Protein AF-B2WPX1-F1 (afdb_monomer)

pLDDT: mean 77.55, std 15.77, range [28.31, 96.69]

InterPro domains:
  IPR008979 Galactose-binding-like domain superfamily [SSF49785] (389-570)
  IPR013736 Xaa-Pro dipeptidyl-peptidase, C-terminal [PF08530] (380-564)
  IPR013736 Xaa-Pro dipeptidyl-peptidase, C-terminal [SM00939] (328-565)
  IPR029058 Alpha/Beta hydrolase fold [G3DSA:3.40.50.1820] (2-60)
  IPR036397 Ribonuclease H superfamily [G3DSA:3.30.420.10] (66-306)
  IPR038717 Tc1-like transposase, DDE domain [PF13358] (181-256)

Structure (mmCIF, N/CA/C/O backbone):
data_AF-B2WPX1-F1
#
_entry.id   AF-B2WPX1-F1
#
loop_
_atom_site.group_PDB
_atom_site.id
_atom_site.type_symbol
_atom_site.label_atom_id
_atom_site.label_alt_id
_atom_site.label_comp_id
_atom_site.label_asym_id
_atom_site.label_entity_id
_atom_site.label_seq_id
_atom_site.pdbx_PDB_ins_code
_atom_site.Cartn_x
_atom_site.Cartn_y
_atom_site.Cartn_z
_atom_site.occupancy
_atom_site.B_iso_or_equiv
_atom_site.auth_seq_id
_atom_site.auth_comp_id
_atom_site.auth_asym_id
_atom_site.auth_atom_id
_atom_site.pdbx_PDB_model_num
ATOM 1 N N . MET A 1 1 ? -0.202 -3.048 38.579 1.00 35.00 1 MET A N 1
ATOM 2 C CA . MET A 1 1 ? -0.514 -3.965 39.708 1.00 35.00 1 MET A CA 1
ATOM 3 C C . MET A 1 1 ? -1.964 -4.435 39.668 1.00 35.00 1 MET A C 1
ATOM 5 O O . MET A 1 1 ? -2.180 -5.600 39.948 1.00 35.00 1 MET A O 1
ATOM 9 N N . SER A 1 2 ? -2.928 -3.595 39.272 1.00 46.09 2 SER A N 1
ATOM 10 C CA . SER A 1 2 ? -4.299 -4.015 38.914 1.00 46.09 2 SER A CA 1
ATOM 11 C C . SER A 1 2 ? -4.333 -5.173 37.910 1.00 46.09 2 SER A C 1
ATOM 13 O O . SER A 1 2 ? -4.978 -6.189 38.135 1.00 46.09 2 SER A O 1
ATOM 15 N N . ASP A 1 3 ? -3.587 -5.034 36.816 1.00 50.75 3 ASP A N 1
ATOM 16 C CA . ASP A 1 3 ? -3.836 -5.789 35.577 1.00 50.75 3 ASP A CA 1
ATOM 17 C C . ASP A 1 3 ? -3.441 -7.276 35.671 1.00 50.75 3 ASP A C 1
ATOM 19 O O . ASP A 1 3 ? -3.913 -8.101 34.894 1.00 50.75 3 ASP A O 1
ATOM 23 N N . GLN A 1 4 ? -2.649 -7.648 36.685 1.00 54.31 4 GLN A N 1
ATOM 24 C CA . GLN A 1 4 ? -2.343 -9.047 37.023 1.00 54.31 4 GLN A CA 1
ATOM 25 C C . GLN A 1 4 ? -3.557 -9.831 37.559 1.00 54.31 4 GLN A C 1
ATOM 27 O O . GLN A 1 4 ? -3.443 -11.031 37.784 1.00 54.31 4 GLN A O 1
ATOM 32 N N . LEU A 1 5 ? -4.706 -9.185 37.783 1.00 55.03 5 LEU A N 1
ATOM 33 C CA . LEU A 1 5 ? -5.967 -9.859 38.116 1.00 55.03 5 LEU A CA 1
ATOM 34 C C . LEU A 1 5 ? -6.865 -10.102 36.887 1.00 55.03 5 LEU A C 1
ATOM 36 O O . LEU A 1 5 ? -7.810 -10.878 36.984 1.00 55.03 5 LEU A O 1
ATOM 40 N N . GLU A 1 6 ? -6.570 -9.469 35.745 1.00 60.25 6 GLU A N 1
ATOM 41 C CA . GLU A 1 6 ? -7.353 -9.571 34.498 1.00 60.25 6 GLU A CA 1
ATOM 42 C C . GLU A 1 6 ? -6.675 -10.446 33.429 1.00 60.25 6 GLU A C 1
ATOM 44 O O . GLU A 1 6 ? -7.335 -10.969 32.531 1.00 60.25 6 GLU A O 1
ATOM 49 N N . VAL A 1 7 ? -5.356 -10.635 33.522 1.00 65.12 7 VAL A N 1
ATOM 50 C CA . VAL A 1 7 ? -4.589 -11.532 32.646 1.00 65.12 7 VAL A CA 1
ATOM 51 C C . VAL A 1 7 ? -4.821 -13.002 33.031 1.00 65.12 7 VAL A C 1
ATOM 53 O O . VAL A 1 7 ? -4.944 -13.353 34.205 1.00 65.12 7 VAL A O 1
ATOM 56 N N . ASN A 1 8 ? -4.869 -13.891 32.030 1.00 71.69 8 ASN A N 1
ATOM 57 C CA . ASN A 1 8 ? -4.938 -15.337 32.252 1.00 71.69 8 ASN A CA 1
ATOM 58 C C . ASN A 1 8 ? -3.720 -15.809 33.070 1.00 71.69 8 ASN A C 1
ATOM 60 O O . ASN A 1 8 ? -2.582 -15.659 32.626 1.00 71.69 8 ASN A O 1
ATOM 64 N N . SER A 1 9 ? -3.953 -16.447 34.220 1.00 78.75 9 SER A N 1
ATOM 65 C CA . SER A 1 9 ? -2.893 -16.872 35.144 1.00 78.75 9 SER A CA 1
ATOM 66 C C . SER A 1 9 ? -1.912 -17.897 34.565 1.00 78.75 9 SER A C 1
ATOM 68 O O . SER A 1 9 ? -0.797 -18.027 35.065 1.00 78.75 9 SER A O 1
ATOM 70 N N . GLU A 1 10 ? -2.263 -18.566 33.462 1.00 79.94 10 GLU A N 1
ATOM 71 C CA . GLU A 1 10 ? -1.335 -19.399 32.681 1.00 79.94 10 GLU A CA 1
ATOM 72 C C . GLU A 1 10 ? -0.190 -18.585 32.035 1.00 79.94 10 GLU A C 1
ATOM 74 O O . GLU A 1 10 ? 0.815 -19.172 31.635 1.00 79.94 10 GLU A O 1
ATOM 79 N N . HIS A 1 11 ? -0.318 -17.253 31.964 1.00 76.69 11 HIS A N 1
ATOM 80 C CA . HIS A 1 11 ? 0.680 -16.298 31.469 1.00 76.69 11 HIS A CA 1
ATOM 81 C C . HIS A 1 11 ? 1.376 -15.516 32.599 1.00 76.69 11 HIS A C 1
ATOM 83 O O . HIS A 1 11 ? 1.999 -14.496 32.320 1.00 76.69 11 HIS A O 1
ATOM 89 N N . HIS A 1 12 ? 1.265 -15.936 33.866 1.00 79.31 12 HIS A N 1
ATOM 90 C CA . HIS A 1 12 ? 1.963 -15.291 34.986 1.00 79.31 12 HIS A CA 1
ATOM 91 C C . HIS A 1 12 ? 3.302 -15.987 35.262 1.00 79.31 12 HIS A C 1
ATOM 93 O O . HIS A 1 12 ? 3.353 -17.017 35.933 1.00 79.31 12 HIS A O 1
ATOM 99 N N . PHE A 1 13 ? 4.389 -15.408 34.750 1.00 76.44 13 PHE A N 1
ATOM 100 C CA . PHE A 1 13 ? 5.761 -15.889 34.921 1.00 76.44 13 PHE A CA 1
ATOM 101 C C . PHE A 1 13 ? 6.737 -14.747 35.228 1.00 76.44 13 PHE A C 1
ATOM 103 O O . PHE A 1 13 ? 6.525 -13.597 34.849 1.00 76.44 13 PHE A O 1
ATOM 110 N N . ASP A 1 14 ? 7.898 -15.091 35.788 1.00 76.56 14 ASP A N 1
ATOM 111 C CA . ASP A 1 14 ? 9.012 -14.163 36.059 1.00 76.56 14 ASP A CA 1
ATOM 112 C C . ASP A 1 14 ? 9.611 -13.514 34.789 1.00 76.56 14 ASP A C 1
ATOM 114 O O . ASP A 1 14 ? 10.560 -12.731 34.854 1.00 76.56 14 ASP A O 1
ATOM 118 N N . HIS A 1 15 ? 9.112 -13.885 33.605 1.00 72.69 15 HIS A N 1
ATOM 119 C CA . HIS A 1 15 ? 9.541 -13.390 32.295 1.00 72.69 15 HIS A CA 1
ATOM 120 C C . HIS A 1 15 ? 8.382 -12.785 31.479 1.00 72.69 15 HIS A C 1
ATOM 122 O O . HIS A 1 15 ? 8.557 -12.458 30.299 1.00 72.69 15 HIS A O 1
ATOM 128 N N . SER A 1 16 ? 7.200 -12.610 32.072 1.00 72.94 16 SER A N 1
ATOM 129 C CA . SER A 1 16 ? 6.093 -11.873 31.459 1.00 72.94 16 SER A CA 1
ATOM 130 C C . SER A 1 16 ? 6.463 -10.392 31.318 1.00 72.94 16 SER A C 1
ATOM 132 O O . SER A 1 16 ? 7.053 -9.805 32.222 1.00 72.94 16 SER A O 1
ATOM 134 N N . ALA A 1 17 ? 6.140 -9.772 30.182 1.00 70.00 17 ALA A N 1
ATOM 135 C CA . ALA A 1 17 ? 6.378 -8.347 29.950 1.00 70.00 17 ALA A CA 1
ATOM 136 C C . ALA A 1 17 ? 5.260 -7.753 29.084 1.00 70.00 17 ALA A C 1
ATOM 138 O O . ALA A 1 17 ? 4.699 -8.452 28.234 1.00 70.00 17 ALA A O 1
ATOM 139 N N . TRP A 1 18 ? 4.942 -6.475 29.310 1.00 59.31 18 TRP A N 1
ATOM 140 C CA . TRP A 1 18 ? 3.846 -5.762 28.645 1.00 59.31 18 TRP A CA 1
ATOM 141 C C . TRP A 1 18 ? 3.909 -5.897 27.114 1.00 59.31 18 TRP A C 1
ATOM 143 O O . TRP A 1 18 ? 4.996 -5.876 26.543 1.00 59.31 18 TRP A O 1
ATOM 153 N N . GLU A 1 19 ? 2.751 -6.086 26.472 1.00 62.56 19 GLU A N 1
ATOM 154 C CA . GLU A 1 19 ? 2.586 -6.273 25.014 1.00 62.56 19 GLU A CA 1
ATOM 155 C C . GLU A 1 19 ? 3.409 -7.407 24.357 1.00 62.56 19 GLU A C 1
ATOM 157 O O . GLU A 1 19 ? 3.460 -7.502 23.130 1.00 62.56 19 GLU A O 1
ATOM 162 N N . THR A 1 20 ? 4.016 -8.320 25.127 1.00 69.12 20 THR A N 1
ATOM 163 C CA . THR A 1 20 ? 4.832 -9.413 24.566 1.00 69.12 20 THR A CA 1
ATOM 164 C C . THR A 1 20 ? 4.277 -10.811 24.865 1.00 69.12 20 THR A C 1
ATOM 166 O O . THR A 1 20 ? 3.723 -11.047 25.939 1.00 69.12 20 THR A O 1
ATOM 169 N N . PRO A 1 21 ? 4.458 -11.792 23.955 1.00 76.94 21 PRO A N 1
ATOM 170 C CA . PRO A 1 21 ? 4.096 -13.183 24.217 1.00 76.94 21 PRO A CA 1
ATOM 171 C C . PRO A 1 21 ? 4.882 -13.737 25.412 1.00 76.94 21 PRO A C 1
ATOM 173 O O . PRO A 1 21 ? 6.109 -13.598 25.478 1.00 76.94 21 PRO A O 1
ATOM 176 N N . ASP A 1 22 ? 4.183 -14.368 26.358 1.00 83.75 22 ASP A N 1
ATOM 177 C CA . ASP A 1 22 ? 4.796 -14.924 27.567 1.00 83.75 22 ASP A CA 1
ATOM 178 C C . ASP A 1 22 ? 5.643 -16.185 27.277 1.00 83.75 22 ASP A C 1
ATOM 180 O O . ASP A 1 22 ? 5.141 -17.126 26.655 1.00 83.75 22 ASP A O 1
ATOM 184 N N . PRO A 1 23 ? 6.913 -16.273 27.717 1.00 83.19 23 PRO A N 1
ATOM 185 C CA . PRO A 1 23 ? 7.788 -17.349 27.279 1.00 83.19 23 PRO A CA 1
ATOM 186 C C . PRO A 1 23 ? 7.461 -18.662 27.995 1.00 83.19 23 PRO A C 1
ATOM 188 O O . PRO A 1 23 ? 7.623 -19.722 27.395 1.00 83.19 23 PRO A O 1
ATOM 191 N N . GLY A 1 24 ? 6.979 -18.612 29.242 1.00 84.12 24 GLY A N 1
ATOM 192 C CA . GLY A 1 24 ? 6.617 -19.790 30.031 1.00 84.12 24 GLY A CA 1
ATOM 193 C C . GLY A 1 24 ? 5.331 -20.450 29.536 1.00 84.12 24 GLY A C 1
ATOM 194 O O . GLY A 1 24 ? 5.248 -21.677 29.500 1.00 84.12 24 GLY A O 1
ATOM 195 N N . PHE A 1 25 ? 4.363 -19.656 29.075 1.00 85.88 25 PHE A N 1
ATOM 196 C CA . PHE A 1 25 ? 3.170 -20.149 28.389 1.00 85.88 25 PHE A CA 1
ATOM 197 C C . PHE A 1 25 ? 3.506 -20.770 27.025 1.00 85.88 25 PHE A C 1
ATOM 199 O O . PHE A 1 25 ? 3.216 -21.940 26.772 1.00 85.88 25 PHE A O 1
ATOM 206 N N . TRP A 1 26 ? 4.141 -20.007 26.129 1.00 86.25 26 TRP A N 1
ATOM 207 C CA . TRP A 1 26 ? 4.314 -20.435 24.738 1.00 86.25 26 TRP A CA 1
ATOM 208 C C . TRP A 1 26 ? 5.309 -21.602 24.589 1.00 86.25 26 TRP A C 1
ATOM 210 O O . TRP A 1 26 ? 5.074 -22.492 23.768 1.00 86.25 26 TRP A O 1
ATOM 220 N N . THR A 1 27 ? 6.362 -21.688 25.415 1.00 87.31 27 THR A N 1
ATOM 221 C CA . THR A 1 27 ? 7.301 -22.833 25.365 1.00 87.31 27 THR A CA 1
ATOM 222 C C . THR A 1 27 ? 6.681 -24.150 25.839 1.00 87.31 27 THR A C 1
ATOM 224 O O . THR A 1 27 ? 6.999 -25.192 25.270 1.00 87.31 27 THR A O 1
ATOM 227 N N . LYS A 1 28 ? 5.719 -24.123 26.777 1.00 88.69 28 LYS A N 1
ATOM 228 C CA . LYS A 1 28 ? 4.890 -25.297 27.139 1.00 88.69 28 LYS A CA 1
ATOM 229 C C . LYS A 1 28 ? 3.978 -25.783 26.002 1.00 88.69 28 LYS A C 1
ATOM 231 O O . LYS A 1 28 ? 3.371 -26.845 26.118 1.00 88.69 28 LYS A O 1
ATOM 236 N N . HIS A 1 29 ? 3.856 -25.013 24.924 1.00 85.88 29 HIS A N 1
ATOM 237 C CA . HIS A 1 29 ? 3.075 -25.340 23.732 1.00 85.88 29 HIS A CA 1
ATOM 238 C C . HIS A 1 29 ? 3.953 -25.529 22.484 1.00 85.88 29 HIS A C 1
ATOM 240 O O . HIS A 1 29 ? 3.484 -25.330 21.363 1.00 85.88 29 HIS A O 1
ATOM 246 N N . ASP A 1 30 ? 5.214 -25.930 22.675 1.00 87.06 30 ASP A N 1
ATOM 247 C CA . ASP A 1 30 ? 6.201 -26.230 21.625 1.00 87.06 30 ASP A CA 1
ATOM 248 C C . ASP A 1 30 ? 6.599 -25.025 20.747 1.00 87.06 30 ASP A C 1
ATOM 250 O O . ASP A 1 30 ? 7.074 -25.194 19.621 1.00 87.06 30 ASP A O 1
ATOM 254 N N . TYR A 1 31 ? 6.427 -23.795 21.247 1.00 85.25 31 TYR A N 1
ATOM 255 C CA . TYR A 1 31 ? 6.824 -22.573 20.542 1.00 85.25 31 TYR A CA 1
ATOM 256 C C . TYR A 1 31 ? 8.118 -21.972 21.097 1.00 85.25 31 TYR A C 1
ATOM 258 O O . TYR A 1 31 ? 8.250 -21.714 22.292 1.00 85.25 31 TYR A O 1
ATOM 266 N N . ILE A 1 32 ? 9.059 -21.657 20.202 1.00 83.50 32 ILE A N 1
ATOM 267 C CA . ILE A 1 32 ? 10.241 -20.853 20.533 1.00 83.50 32 ILE A CA 1
ATOM 268 C C . ILE A 1 32 ? 9.848 -19.373 20.467 1.00 83.50 32 ILE A C 1
ATOM 270 O O . ILE A 1 32 ? 9.644 -18.830 19.381 1.00 83.50 32 ILE A O 1
ATOM 274 N N . VAL A 1 33 ? 9.771 -18.710 21.622 1.00 77.12 33 VAL A N 1
ATOM 275 C CA . VAL A 1 33 ? 9.577 -17.255 21.695 1.00 77.12 33 VAL A CA 1
ATOM 276 C C . VAL A 1 33 ? 10.919 -16.551 21.516 1.00 77.12 33 VAL A C 1
ATOM 278 O O . VAL A 1 33 ? 11.850 -16.770 22.287 1.00 77.12 33 VAL A O 1
ATOM 281 N N . VAL A 1 34 ? 11.005 -15.662 20.526 1.00 76.50 34 VAL A N 1
ATOM 282 C CA . VAL A 1 34 ? 12.142 -14.752 20.340 1.00 76.50 34 VAL A CA 1
ATOM 283 C C . VAL A 1 34 ? 11.640 -13.322 20.503 1.00 76.50 34 VAL A C 1
ATOM 285 O O . VAL A 1 34 ? 10.968 -12.797 19.617 1.00 76.50 34 VAL A O 1
ATOM 288 N N . ARG A 1 35 ? 11.970 -12.694 21.635 1.00 69.50 35 ARG A N 1
ATOM 289 C CA . ARG A 1 35 ? 11.847 -11.241 21.824 1.00 69.50 35 ARG A CA 1
ATOM 290 C C . ARG A 1 35 ? 13.162 -10.579 21.413 1.00 69.50 35 ARG A C 1
ATOM 292 O O . ARG A 1 35 ? 14.227 -11.139 21.667 1.00 69.50 35 ARG A O 1
ATOM 299 N N . ALA A 1 36 ? 13.091 -9.421 20.765 1.00 62.00 36 ALA A N 1
ATOM 300 C CA . ALA A 1 36 ? 14.264 -8.700 20.284 1.00 62.00 36 ALA A CA 1
ATOM 301 C C . ALA A 1 36 ? 13.984 -7.192 20.230 1.00 62.00 36 ALA A C 1
ATOM 303 O O . ALA A 1 36 ? 13.484 -6.687 19.225 1.00 62.00 36 ALA A O 1
ATOM 304 N N . ASP A 1 37 ? 14.327 -6.495 21.310 1.00 54.25 37 ASP A N 1
ATOM 305 C CA . ASP A 1 37 ? 14.320 -5.033 21.359 1.00 54.25 37 ASP A CA 1
ATOM 306 C C . ASP A 1 37 ? 15.459 -4.468 20.489 1.00 54.25 37 ASP A C 1
ATOM 308 O O . ASP A 1 37 ? 16.512 -5.096 20.311 1.00 54.25 37 ASP A O 1
ATOM 312 N N . GLU A 1 38 ? 15.279 -3.259 19.954 1.00 48.00 38 GLU A N 1
ATOM 313 C CA . GLU A 1 38 ? 16.385 -2.531 19.328 1.00 48.00 38 GLU A CA 1
ATOM 314 C C . GLU A 1 38 ? 17.339 -1.969 20.398 1.00 48.00 38 GLU A C 1
ATOM 316 O O . GLU A 1 38 ? 16.930 -1.615 21.504 1.00 48.00 38 GLU A O 1
ATOM 321 N N . ARG A 1 39 ? 18.640 -1.884 20.088 1.00 49.53 39 ARG A N 1
ATOM 322 C CA . ARG A 1 39 ? 19.657 -1.470 21.071 1.00 49.53 39 ARG A CA 1
ATOM 323 C C . ARG A 1 39 ? 19.450 -0.014 21.494 1.00 49.53 39 ARG A C 1
ATOM 325 O O . ARG A 1 39 ? 19.594 0.879 20.663 1.00 49.53 39 ARG A O 1
ATOM 332 N N . GLY A 1 40 ? 19.173 0.194 22.779 1.00 52.84 40 GLY A N 1
ATOM 333 C CA . GLY A 1 40 ? 18.816 1.495 23.350 1.00 52.84 40 GLY A CA 1
ATOM 334 C C . GLY A 1 40 ? 17.323 1.836 23.291 1.00 52.84 40 GLY A C 1
ATOM 335 O O . GLY A 1 40 ? 16.965 2.999 23.458 1.00 52.84 40 GLY A O 1
ATOM 336 N N . LEU A 1 41 ? 16.461 0.842 23.056 1.00 51.25 41 LEU A N 1
ATOM 337 C CA . LEU A 1 41 ? 15.009 0.917 23.217 1.00 51.25 41 LEU A CA 1
ATOM 338 C C . LEU A 1 41 ? 14.514 -0.241 24.105 1.00 51.25 41 LEU A C 1
ATOM 340 O O . LEU A 1 41 ? 15.205 -1.246 24.284 1.00 51.25 41 LEU A O 1
ATOM 344 N N . GLY A 1 42 ? 13.310 -0.096 24.667 1.00 66.81 42 GLY A N 1
ATOM 345 C CA . GLY A 1 42 ? 12.684 -1.119 25.513 1.00 66.81 42 GLY A CA 1
ATOM 346 C C . GLY A 1 42 ? 13.478 -1.402 26.791 1.00 66.81 42 GLY A C 1
ATOM 347 O O . GLY A 1 42 ? 13.751 -0.492 27.571 1.00 66.81 42 GLY A O 1
ATOM 348 N N . GLN A 1 43 ? 13.835 -2.668 27.008 1.00 57.62 43 GLN A N 1
ATOM 349 C CA . GLN A 1 43 ? 14.689 -3.127 28.111 1.00 57.62 43 GLN A CA 1
ATOM 350 C C . GLN A 1 43 ? 16.155 -3.345 27.679 1.00 57.62 43 GLN A C 1
ATOM 352 O O . GLN A 1 43 ? 16.960 -3.861 28.457 1.00 57.62 43 GLN A O 1
ATOM 357 N N . SER A 1 44 ? 16.542 -2.963 26.453 1.00 58.62 44 SER A N 1
ATOM 358 C CA . SER A 1 44 ? 17.943 -3.052 26.030 1.00 58.62 44 SER A CA 1
ATOM 359 C C . SER A 1 44 ? 18.816 -2.056 26.804 1.00 58.62 44 SER A C 1
ATOM 361 O O . SER A 1 44 ? 18.539 -0.858 26.761 1.00 58.62 44 SER A O 1
ATOM 363 N N . PRO A 1 45 ? 19.948 -2.488 27.392 1.00 50.38 45 PRO A N 1
ATOM 364 C CA . PRO A 1 45 ? 20.978 -1.561 27.845 1.00 50.38 45 PRO A CA 1
ATOM 365 C C . PRO A 1 45 ? 21.648 -0.838 26.659 1.00 50.38 45 PRO A C 1
ATOM 367 O O . PRO A 1 45 ? 21.498 -1.245 25.499 1.00 50.38 45 PRO A O 1
ATOM 370 N N . ASP A 1 46 ? 22.468 0.163 27.005 1.00 56.00 46 ASP A N 1
ATOM 371 C CA . ASP A 1 46 ? 23.155 1.125 26.121 1.00 56.00 46 ASP A CA 1
ATOM 372 C C . ASP A 1 46 ? 22.242 2.216 25.523 1.00 56.00 46 ASP A C 1
ATOM 374 O O . ASP A 1 46 ? 21.021 2.136 25.591 1.00 56.00 46 ASP A O 1
ATOM 378 N N . PHE A 1 47 ? 22.836 3.275 24.971 1.00 48.97 47 PHE A N 1
ATOM 379 C CA . PHE A 1 47 ? 22.113 4.389 24.353 1.00 48.97 47 PHE A CA 1
ATOM 380 C C . PHE A 1 47 ? 21.771 4.110 22.882 1.00 48.97 47 PHE A C 1
ATOM 382 O O . PHE A 1 47 ? 22.534 3.462 22.158 1.00 48.97 47 PHE A O 1
ATOM 389 N N . LEU A 1 48 ? 20.662 4.686 22.402 1.00 46.94 48 LEU A N 1
ATOM 390 C CA . LEU A 1 48 ? 20.303 4.716 20.980 1.00 46.94 48 LEU A CA 1
ATOM 391 C C . LEU A 1 48 ? 21.187 5.728 20.218 1.00 46.94 48 LEU A C 1
ATOM 393 O O . LEU A 1 48 ? 20.746 6.804 19.815 1.00 46.94 48 LEU A O 1
ATOM 397 N N . ASP A 1 49 ? 22.468 5.394 20.048 1.00 46.75 49 ASP A N 1
ATOM 398 C CA . ASP A 1 49 ? 23.441 6.227 19.334 1.00 46.75 49 ASP A CA 1
ATOM 399 C C . ASP A 1 49 ? 23.121 6.323 17.829 1.00 46.75 49 ASP A C 1
ATOM 401 O O . ASP A 1 49 ? 23.386 5.412 17.035 1.00 46.75 49 ASP A O 1
ATOM 405 N N . THR A 1 50 ? 22.581 7.473 17.423 1.00 47.94 50 THR A N 1
ATOM 406 C CA . THR A 1 50 ? 22.237 7.797 16.032 1.00 47.94 50 THR A CA 1
ATOM 407 C C . THR A 1 50 ? 23.414 8.348 15.211 1.00 47.94 50 THR A C 1
ATOM 409 O O . THR A 1 50 ? 23.233 8.702 14.040 1.00 47.94 50 THR A O 1
ATOM 412 N N . ILE A 1 51 ? 24.642 8.394 15.754 1.00 51.81 51 ILE A N 1
ATOM 413 C CA . ILE A 1 51 ? 25.819 8.899 15.035 1.00 51.81 51 ILE A CA 1
ATOM 414 C C . ILE A 1 51 ? 26.057 8.111 13.734 1.00 51.81 51 ILE A C 1
ATOM 416 O O . ILE A 1 51 ? 26.031 6.880 13.673 1.00 51.81 51 ILE A O 1
ATOM 420 N N . LYS A 1 52 ? 26.357 8.860 12.662 1.00 49.00 52 LYS A N 1
ATOM 421 C CA . LYS A 1 52 ? 26.539 8.402 11.267 1.00 49.00 52 LYS A CA 1
ATOM 422 C C . LYS A 1 52 ? 27.335 7.101 11.097 1.00 49.00 52 LYS A C 1
ATOM 424 O O . LYS A 1 52 ? 27.045 6.334 10.181 1.00 49.00 52 LYS A O 1
ATOM 429 N N . SER A 1 53 ? 28.358 6.865 11.916 1.00 51.69 53 SER A N 1
ATOM 430 C CA . SER A 1 53 ? 29.225 5.681 11.852 1.00 51.69 53 SER A CA 1
ATOM 431 C C . SER A 1 53 ? 28.556 4.431 12.438 1.00 51.69 53 SER A C 1
ATOM 433 O O . SER A 1 53 ? 28.616 3.370 11.811 1.00 51.69 53 SER A O 1
ATOM 435 N N . THR A 1 54 ? 27.882 4.558 13.583 1.00 54.81 54 THR A N 1
ATOM 436 C CA . THR A 1 54 ? 27.024 3.524 14.182 1.00 54.81 54 THR A CA 1
ATOM 437 C C . THR A 1 54 ? 25.852 3.223 13.254 1.00 54.81 54 THR A C 1
ATOM 439 O O . THR A 1 54 ? 25.621 2.057 12.927 1.00 54.81 54 THR A O 1
ATOM 442 N N . LEU A 1 55 ? 25.222 4.263 12.694 1.00 49.69 55 LEU A N 1
ATOM 443 C CA . LEU A 1 55 ? 24.182 4.145 11.674 1.00 49.69 55 LEU A CA 1
ATOM 444 C C . LEU A 1 55 ? 24.672 3.323 10.466 1.00 49.69 55 LEU A C 1
ATOM 446 O O . LEU A 1 55 ? 24.094 2.288 10.155 1.00 49.69 55 LEU A O 1
ATOM 450 N N . TYR A 1 56 ? 25.794 3.687 9.829 1.00 54.56 56 TYR A N 1
ATOM 451 C CA . TYR A 1 56 ? 26.334 2.941 8.677 1.00 54.56 56 TYR A CA 1
ATOM 452 C C . TYR A 1 56 ? 26.663 1.468 8.984 1.00 54.56 56 TYR A C 1
ATOM 454 O O . TYR A 1 56 ? 26.513 0.613 8.106 1.00 54.56 56 TYR A O 1
ATOM 462 N N . ARG A 1 57 ? 27.107 1.146 10.208 1.00 56.78 57 ARG A N 1
ATOM 463 C CA . ARG A 1 57 ? 27.367 -0.243 10.635 1.00 56.78 57 ARG A CA 1
ATOM 464 C C . ARG A 1 57 ? 26.068 -1.005 10.893 1.00 56.78 57 ARG A C 1
ATOM 466 O O . ARG A 1 57 ? 25.932 -2.129 10.414 1.00 56.78 57 ARG A O 1
ATOM 473 N N . THR A 1 58 ? 25.117 -0.403 11.606 1.00 52.06 58 THR A N 1
ATOM 474 C CA . THR A 1 58 ? 23.820 -1.015 11.918 1.00 52.06 58 THR A CA 1
ATOM 475 C C . THR A 1 58 ? 22.985 -1.209 10.661 1.00 52.06 58 THR A C 1
ATOM 477 O O . THR A 1 58 ? 22.555 -2.330 10.432 1.00 52.06 58 THR A O 1
ATOM 480 N N . LEU A 1 59 ? 22.874 -0.215 9.777 1.00 57.38 59 LEU A N 1
ATOM 481 C CA . LEU A 1 59 ? 22.194 -0.343 8.482 1.00 57.38 59 LEU A CA 1
ATOM 482 C C . LEU A 1 59 ? 22.785 -1.483 7.634 1.00 57.38 59 LEU A C 1
ATOM 484 O O . LEU A 1 59 ? 22.055 -2.323 7.110 1.00 57.38 59 LEU A O 1
ATOM 488 N N . LYS A 1 60 ? 24.118 -1.602 7.577 1.00 57.28 60 LYS A N 1
ATOM 489 C CA . LYS A 1 60 ? 24.795 -2.714 6.885 1.00 57.28 60 LYS A CA 1
ATOM 490 C C . LYS A 1 60 ? 24.553 -4.083 7.550 1.00 57.28 60 LYS A C 1
ATOM 492 O O . LYS A 1 60 ? 24.618 -5.096 6.857 1.00 57.28 60 LYS A O 1
ATOM 497 N N . ARG A 1 61 ? 24.275 -4.119 8.859 1.00 58.00 61 ARG A N 1
ATOM 498 C CA . ARG A 1 61 ? 23.976 -5.324 9.659 1.00 58.00 61 ARG A CA 1
ATOM 499 C C . ARG A 1 61 ? 22.499 -5.738 9.584 1.00 58.00 61 ARG A C 1
ATOM 501 O O . ARG A 1 61 ? 22.231 -6.929 9.495 1.00 58.00 61 ARG A O 1
ATOM 508 N N . THR A 1 62 ? 21.563 -4.789 9.570 1.00 54.28 62 THR A N 1
ATOM 509 C CA . THR A 1 62 ? 20.120 -5.033 9.371 1.00 54.28 62 THR A CA 1
ATOM 510 C C . THR A 1 62 ? 19.766 -5.268 7.897 1.00 54.28 62 THR A C 1
ATOM 512 O O . THR A 1 62 ? 18.700 -5.787 7.579 1.00 54.28 62 THR A O 1
ATOM 515 N N . GLY A 1 63 ? 20.678 -4.937 6.975 1.00 58.25 63 GLY A N 1
ATOM 516 C CA . GLY A 1 63 ? 20.583 -5.251 5.548 1.00 58.25 63 GLY A CA 1
ATOM 517 C C . GLY A 1 63 ? 20.145 -4.084 4.657 1.00 58.25 63 GLY A C 1
ATOM 518 O O . GLY A 1 63 ? 19.914 -4.300 3.463 1.00 58.25 63 GLY A O 1
ATOM 519 N N . LEU A 1 64 ? 20.041 -2.864 5.201 1.00 54.06 64 LEU A N 1
ATOM 520 C CA . LEU A 1 64 ? 19.811 -1.640 4.434 1.00 54.06 64 LEU A CA 1
ATOM 521 C C . LEU A 1 64 ? 21.102 -1.265 3.688 1.00 54.06 64 LEU A C 1
ATOM 523 O O . LEU A 1 64 ? 22.067 -0.757 4.258 1.00 54.06 64 LEU A O 1
ATOM 527 N N . GLY A 1 65 ? 21.130 -1.551 2.389 1.00 63.84 65 GLY A N 1
ATOM 528 C CA . GLY A 1 65 ? 22.287 -1.325 1.527 1.00 63.84 65 GLY A CA 1
ATOM 529 C C . GLY A 1 65 ? 22.115 -0.121 0.606 1.00 63.84 65 GLY A C 1
ATOM 530 O O . GLY A 1 65 ? 21.002 0.253 0.242 1.00 63.84 65 GLY A O 1
ATOM 531 N N . HIS A 1 66 ? 23.238 0.447 0.167 1.00 58.59 66 HIS A N 1
ATOM 532 C CA . HIS A 1 66 ? 23.276 1.444 -0.902 1.00 58.59 66 HIS A CA 1
ATOM 533 C C . HIS A 1 66 ? 23.198 0.739 -2.268 1.00 58.59 66 HIS A C 1
ATOM 535 O O . HIS A 1 66 ? 24.149 0.090 -2.713 1.00 58.59 66 HIS A O 1
ATOM 541 N N . PHE A 1 67 ? 22.048 0.827 -2.935 1.00 56.88 67 PHE A N 1
ATOM 542 C CA . PHE A 1 67 ? 21.741 0.095 -4.164 1.00 56.88 67 PHE A CA 1
ATOM 543 C C . PHE A 1 67 ? 21.311 1.030 -5.297 1.00 56.88 67 PHE A C 1
ATOM 545 O O . PHE A 1 67 ? 20.693 2.058 -5.066 1.00 56.88 67 PHE A O 1
ATOM 552 N N . ARG A 1 68 ? 21.540 0.641 -6.556 1.00 57.72 68 ARG A N 1
ATOM 553 C CA . ARG A 1 68 ? 20.983 1.380 -7.704 1.00 57.72 68 ARG A CA 1
ATOM 554 C C . ARG A 1 68 ? 19.459 1.248 -7.774 1.00 57.72 68 ARG A C 1
ATOM 556 O O . ARG A 1 68 ? 18.939 0.132 -7.655 1.00 57.72 68 ARG A O 1
ATOM 563 N N . CYS A 1 69 ? 18.780 2.363 -8.035 1.00 53.00 69 CYS A N 1
ATOM 564 C CA . CYS A 1 69 ? 17.343 2.422 -8.306 1.00 53.00 69 CYS A CA 1
ATOM 565 C C . CYS A 1 69 ? 16.979 1.590 -9.551 1.00 53.00 69 CYS A C 1
ATOM 567 O O . CYS A 1 69 ? 17.799 1.398 -10.458 1.00 53.00 69 CYS A O 1
ATOM 569 N N . LYS A 1 70 ? 15.738 1.088 -9.621 1.00 52.06 70 LYS A N 1
ATOM 570 C CA . LYS A 1 70 ? 15.232 0.340 -10.783 1.00 52.06 70 LYS A CA 1
ATOM 571 C C . LYS A 1 70 ? 13.878 0.865 -11.246 1.00 52.06 70 LYS A C 1
ATOM 573 O O . LYS A 1 70 ? 12.894 0.764 -10.527 1.00 52.06 70 LYS A O 1
ATOM 578 N N . LYS A 1 71 ? 13.834 1.343 -12.491 1.00 49.81 71 LYS A N 1
ATOM 579 C CA . LYS A 1 71 ? 12.618 1.813 -13.171 1.00 49.81 71 LYS A CA 1
ATOM 580 C C . LYS A 1 71 ? 11.662 0.640 -13.441 1.00 49.81 71 LYS A C 1
ATOM 582 O O . LYS A 1 71 ? 12.116 -0.464 -13.753 1.00 49.81 71 LYS A O 1
ATOM 587 N N . ARG A 1 72 ? 10.348 0.868 -13.333 1.00 49.53 72 ARG A N 1
ATOM 588 C CA . ARG A 1 72 ? 9.290 -0.149 -13.499 1.00 49.53 72 ARG A CA 1
ATOM 589 C C . ARG A 1 72 ? 8.039 0.474 -14.139 1.00 49.53 72 ARG A C 1
ATOM 591 O O . ARG A 1 72 ? 7.705 1.596 -13.786 1.00 49.53 72 ARG A O 1
ATOM 598 N N . PRO A 1 73 ? 7.309 -0.236 -15.017 1.00 49.03 73 PRO A N 1
ATOM 599 C CA . PRO A 1 73 ? 6.008 0.218 -15.512 1.00 49.03 73 PRO A CA 1
ATOM 600 C C . PRO A 1 73 ? 4.859 0.012 -14.504 1.00 49.03 73 PRO A C 1
ATOM 602 O O . PRO A 1 73 ? 4.780 -1.019 -13.829 1.00 49.03 73 PRO A O 1
ATOM 605 N N . LYS A 1 74 ? 3.906 0.953 -14.479 1.00 49.22 74 LYS A N 1
ATOM 606 C CA . LYS A 1 74 ? 2.675 0.919 -13.666 1.00 49.22 74 LYS A CA 1
ATOM 607 C C . LYS A 1 74 ? 1.755 -0.265 -14.026 1.00 49.22 74 LYS A C 1
ATOM 609 O O . LYS A 1 74 ? 1.359 -0.455 -15.184 1.00 49.22 74 LYS A O 1
ATOM 614 N N . LEU A 1 75 ? 1.381 -1.064 -13.020 1.00 55.97 75 LEU A N 1
ATOM 615 C CA . LEU A 1 75 ? 0.503 -2.237 -13.153 1.00 55.97 75 LEU A CA 1
ATOM 616 C C . LEU A 1 75 ? -0.844 -2.011 -12.453 1.00 55.97 75 LEU A C 1
ATOM 618 O O . LEU A 1 75 ? -0.878 -1.531 -11.327 1.00 55.97 75 LEU A O 1
ATOM 622 N N . ASN A 1 76 ? -1.939 -2.432 -13.089 1.00 64.56 76 ASN A N 1
ATOM 623 C CA . ASN A 1 76 ? -3.282 -2.467 -12.497 1.00 64.56 76 ASN A CA 1
ATOM 624 C C . ASN A 1 76 ? -3.685 -3.910 -12.107 1.00 64.56 76 ASN A C 1
ATOM 626 O O . ASN A 1 76 ? -2.984 -4.867 -12.452 1.00 64.56 76 ASN A O 1
ATOM 630 N N . ARG A 1 77 ? -4.831 -4.088 -11.420 1.00 62.41 77 ARG A N 1
ATOM 631 C CA . ARG A 1 77 ? -5.327 -5.412 -10.962 1.00 62.41 77 ARG A CA 1
ATOM 632 C C . ARG A 1 77 ? -5.408 -6.449 -12.098 1.00 62.41 77 ARG A C 1
ATOM 634 O O . ARG A 1 77 ? -5.088 -7.614 -11.875 1.00 62.41 77 ARG A O 1
ATOM 6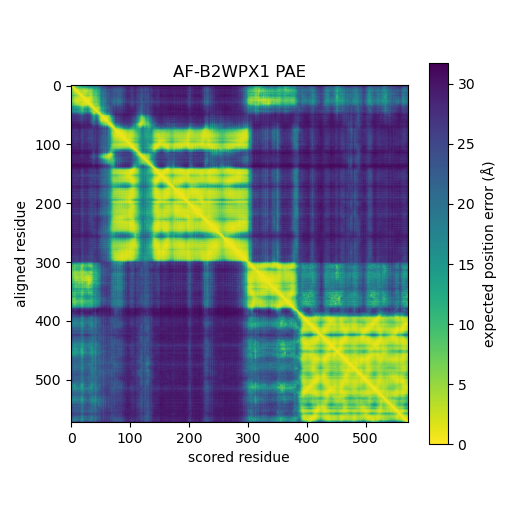41 N N . ILE A 1 78 ? -5.770 -6.034 -13.317 1.00 68.69 78 ILE A N 1
ATOM 642 C CA . ILE A 1 78 ? -5.862 -6.912 -14.499 1.00 68.69 78 ILE A CA 1
ATOM 643 C C . ILE A 1 78 ? -4.468 -7.402 -14.927 1.00 68.69 78 ILE A C 1
ATOM 645 O O . ILE A 1 78 ? -4.244 -8.609 -15.027 1.00 68.69 78 ILE A O 1
ATOM 649 N N . ARG A 1 79 ? -3.500 -6.489 -15.102 1.00 72.25 79 ARG A N 1
ATOM 650 C CA . ARG A 1 79 ? -2.103 -6.830 -15.444 1.00 72.25 79 ARG A CA 1
ATOM 651 C C . ARG A 1 79 ? -1.455 -7.712 -14.369 1.00 72.25 79 ARG A C 1
ATOM 653 O O . ARG A 1 79 ? -0.734 -8.649 -14.701 1.00 72.25 79 ARG A O 1
ATOM 660 N N . ALA A 1 80 ? -1.747 -7.460 -13.092 1.00 70.19 80 ALA A N 1
ATOM 661 C CA . ALA A 1 80 ? -1.278 -8.287 -11.980 1.00 70.19 80 ALA A CA 1
ATOM 662 C C . ALA A 1 80 ? -1.853 -9.719 -12.026 1.00 70.19 80 ALA A C 1
ATOM 664 O O . ALA A 1 80 ? -1.093 -10.680 -11.908 1.00 70.19 80 ALA A O 1
ATOM 665 N N . ARG A 1 81 ? -3.164 -9.878 -12.277 1.00 76.88 81 ARG A N 1
ATOM 666 C CA . ARG A 1 81 ? -3.809 -11.195 -12.465 1.00 76.88 81 ARG A CA 1
ATOM 667 C C . ARG A 1 81 ? -3.212 -11.966 -13.652 1.00 76.88 81 ARG A C 1
ATOM 669 O O . ARG A 1 81 ? -2.904 -13.146 -13.500 1.00 76.88 81 ARG A O 1
ATOM 676 N N . ALA A 1 82 ? -2.984 -11.308 -14.792 1.00 79.44 82 ALA A N 1
ATOM 677 C CA . ALA A 1 82 ? -2.361 -11.926 -15.969 1.00 79.44 82 ALA A CA 1
ATOM 678 C C . ALA A 1 82 ? -0.927 -12.415 -15.684 1.00 79.44 82 ALA A C 1
ATOM 680 O O . ALA A 1 82 ? -0.582 -13.556 -15.987 1.00 79.44 82 ALA A O 1
ATOM 681 N N . ARG A 1 83 ? -0.110 -11.591 -15.013 1.00 84.38 83 ARG A N 1
ATOM 682 C CA . ARG A 1 83 ? 1.236 -11.983 -14.559 1.00 84.38 83 ARG A CA 1
ATOM 683 C C . ARG A 1 83 ? 1.217 -13.165 -13.594 1.00 84.38 83 ARG A C 1
ATOM 685 O O . ARG A 1 83 ? 2.047 -14.056 -13.725 1.00 84.38 83 ARG A O 1
ATOM 692 N N . LEU A 1 84 ? 0.281 -13.197 -12.643 1.00 81.69 84 LEU A N 1
ATOM 693 C CA . LEU A 1 84 ? 0.162 -14.314 -11.703 1.00 81.69 84 LEU A CA 1
ATOM 694 C C . LEU A 1 84 ? -0.261 -15.613 -12.407 1.00 81.69 84 LEU A C 1
ATOM 696 O O . LEU A 1 84 ? 0.274 -16.667 -12.070 1.00 81.69 84 LEU A O 1
ATOM 700 N N . ARG A 1 85 ? -1.160 -15.548 -13.403 1.00 86.50 85 ARG A N 1
ATOM 701 C CA . ARG A 1 85 ? -1.531 -16.701 -14.246 1.00 86.50 85 ARG A CA 1
ATOM 702 C C . ARG A 1 85 ? -0.298 -17.273 -14.950 1.00 86.50 85 ARG A C 1
ATOM 704 O O . ARG A 1 85 ? 0.030 -18.434 -14.725 1.00 86.50 85 ARG A O 1
ATOM 711 N N . PHE A 1 86 ? 0.433 -16.431 -15.683 1.00 89.75 86 PHE A N 1
ATOM 712 C CA . PHE A 1 86 ? 1.687 -16.803 -16.344 1.00 89.75 86 PHE A CA 1
ATOM 713 C C . PHE A 1 86 ? 2.711 -17.406 -15.361 1.00 89.75 86 PHE A C 1
ATOM 715 O O . PHE A 1 86 ? 3.308 -18.445 -15.628 1.00 89.75 86 PHE A O 1
ATOM 722 N N . CYS A 1 87 ? 2.882 -16.812 -14.177 1.00 89.38 87 CYS A N 1
ATOM 723 C CA . CYS A 1 87 ? 3.803 -17.328 -13.161 1.00 89.38 87 CYS A CA 1
ATOM 724 C C . CYS A 1 87 ? 3.346 -18.645 -12.504 1.00 89.38 87 CYS A C 1
ATOM 726 O O . CYS A 1 87 ? 4.193 -19.401 -12.027 1.00 89.38 87 CYS A O 1
ATOM 728 N N . LYS A 1 88 ? 2.042 -18.957 -12.482 1.00 86.25 88 LYS A N 1
ATOM 729 C CA . LYS A 1 88 ? 1.543 -20.282 -12.073 1.00 86.25 88 LYS A CA 1
ATOM 730 C C . LYS A 1 88 ? 1.782 -21.322 -13.180 1.00 86.25 88 LYS A C 1
ATOM 732 O O . LYS A 1 88 ? 2.325 -22.379 -12.880 1.00 86.25 88 LYS A O 1
ATOM 737 N N . GLU A 1 89 ? 1.478 -20.996 -14.436 1.00 90.50 89 GLU A N 1
ATOM 738 C CA . GLU A 1 89 ? 1.666 -21.867 -15.612 1.00 90.50 89 GLU A CA 1
ATOM 739 C C . GLU A 1 89 ? 3.146 -22.219 -15.860 1.00 90.50 89 GLU A C 1
ATOM 741 O O . GLU A 1 89 ? 3.528 -23.389 -15.886 1.00 90.50 89 GLU A O 1
ATOM 746 N N . TYR A 1 90 ? 4.023 -21.215 -15.952 1.00 90.75 90 TYR A N 1
ATOM 747 C CA . TYR A 1 90 ? 5.446 -21.406 -16.262 1.00 90.75 90 TYR A CA 1
ATOM 748 C C . TYR A 1 90 ? 6.314 -21.719 -15.026 1.00 90.75 90 TYR A C 1
ATOM 750 O O . TYR A 1 90 ? 7.547 -21.728 -15.119 1.00 90.75 90 TYR A O 1
ATOM 758 N N . ARG A 1 91 ? 5.701 -22.020 -13.867 1.00 88.00 91 ARG A N 1
ATOM 759 C CA . ARG A 1 91 ? 6.397 -22.376 -12.612 1.00 88.00 91 ARG A CA 1
ATOM 760 C C . ARG A 1 91 ? 7.386 -23.524 -12.809 1.00 88.00 91 ARG A C 1
ATOM 762 O O . ARG A 1 91 ? 8.550 -23.402 -12.437 1.00 88.00 91 ARG A O 1
ATOM 769 N N . ASN A 1 92 ? 6.922 -24.596 -13.449 1.00 89.56 92 ASN A N 1
ATOM 770 C CA . ASN A 1 92 ? 7.685 -25.826 -13.668 1.00 89.56 92 ASN A CA 1
ATOM 771 C C . ASN A 1 92 ? 8.305 -25.888 -15.079 1.00 89.56 92 ASN A C 1
ATOM 773 O O . ASN A 1 92 ? 8.775 -26.941 -15.508 1.00 89.56 92 ASN A O 1
ATOM 777 N N . PHE A 1 93 ? 8.309 -24.778 -15.829 1.00 91.75 93 PHE A N 1
ATOM 778 C CA . PHE A 1 93 ? 8.863 -24.754 -17.183 1.00 91.75 93 PHE A CA 1
ATOM 779 C C . PHE A 1 93 ? 10.381 -25.037 -17.152 1.00 91.75 93 PHE A C 1
ATOM 781 O O . PHE A 1 93 ? 11.110 -24.417 -16.374 1.00 91.75 93 PHE A O 1
ATOM 788 N N . PRO A 1 94 ? 10.918 -25.933 -18.002 1.00 91.88 94 PRO A N 1
ATOM 789 C CA . PRO A 1 94 ? 12.332 -26.306 -17.974 1.00 91.88 94 PRO A CA 1
ATOM 790 C C . PRO A 1 94 ? 13.219 -25.271 -18.697 1.00 91.88 94 PRO A C 1
ATOM 792 O O . PRO A 1 94 ? 13.846 -25.568 -19.716 1.00 91.88 94 PRO A O 1
ATOM 795 N N . TRP A 1 95 ? 13.308 -24.054 -18.140 1.00 91.31 95 TRP A N 1
ATOM 796 C CA . TRP A 1 95 ? 13.967 -22.857 -18.705 1.00 91.31 95 TRP A CA 1
ATOM 797 C C . TRP A 1 95 ? 15.419 -23.049 -19.188 1.00 91.31 95 TRP A C 1
ATOM 799 O O . TRP A 1 95 ? 15.905 -22.262 -19.995 1.00 91.31 95 TRP A O 1
ATOM 809 N N . ARG A 1 96 ? 16.127 -24.072 -18.687 1.00 88.12 96 ARG A N 1
ATOM 810 C CA . ARG A 1 96 ? 17.509 -24.414 -19.081 1.00 88.12 96 ARG A CA 1
ATOM 811 C C . ARG A 1 96 ? 17.626 -25.497 -20.161 1.00 88.12 96 ARG A C 1
ATOM 813 O O . ARG A 1 96 ? 18.717 -25.672 -20.686 1.00 88.12 96 ARG A O 1
ATOM 820 N N . ARG A 1 97 ? 16.553 -26.247 -20.448 1.00 84.69 97 ARG A N 1
ATOM 821 C CA . ARG A 1 97 ? 16.566 -27.431 -21.337 1.00 84.69 97 ARG A CA 1
ATOM 822 C C . ARG A 1 97 ? 15.616 -27.316 -22.537 1.00 84.69 97 ARG A C 1
ATOM 824 O O . ARG A 1 97 ? 15.888 -27.915 -23.572 1.00 84.69 97 ARG A O 1
ATOM 831 N N . ARG A 1 98 ? 14.522 -26.548 -22.435 1.00 88.81 98 ARG A N 1
ATOM 832 C CA . ARG A 1 98 ? 13.591 -26.271 -23.547 1.00 88.81 98 ARG A CA 1
ATOM 833 C C . ARG A 1 98 ? 13.922 -24.903 -24.164 1.00 88.81 98 ARG A C 1
ATOM 835 O O . ARG A 1 98 ? 13.696 -23.898 -23.492 1.00 88.81 98 ARG A O 1
ATOM 842 N N . PRO A 1 99 ? 14.443 -24.832 -25.407 1.00 89.31 99 PRO A N 1
ATOM 843 C CA . PRO A 1 99 ? 14.867 -23.566 -26.000 1.00 89.31 99 PRO A CA 1
ATOM 844 C C . PRO A 1 99 ? 13.706 -22.584 -26.193 1.00 89.31 99 PRO A C 1
ATOM 846 O O . PRO A 1 99 ? 12.801 -22.813 -27.000 1.00 89.31 99 PRO A O 1
ATOM 849 N N . LEU A 1 100 ? 13.785 -21.472 -25.467 1.00 94.31 100 LEU A N 1
ATOM 850 C CA . LEU A 1 100 ? 12.919 -20.306 -25.582 1.00 94.31 100 LEU A CA 1
ATOM 851 C C . LEU A 1 100 ? 13.781 -19.111 -26.000 1.00 94.31 100 LEU A C 1
ATOM 853 O O . LEU A 1 100 ? 14.772 -18.798 -25.337 1.00 94.31 100 LEU A O 1
ATOM 857 N N . LYS A 1 101 ? 13.415 -18.466 -27.110 1.00 96.00 101 LYS A N 1
ATOM 858 C CA . LYS A 1 101 ? 14.045 -17.237 -27.597 1.00 96.00 101 LYS A CA 1
ATOM 859 C C . LYS A 1 101 ? 13.380 -16.023 -26.976 1.00 96.00 101 LYS A C 1
ATOM 861 O O . LYS A 1 101 ? 12.280 -15.665 -27.375 1.00 96.00 101 LYS A O 1
ATOM 866 N N . PHE A 1 102 ? 14.068 -15.391 -26.032 1.00 95.62 102 PHE A N 1
ATOM 867 C CA . PHE A 1 102 ? 13.665 -14.109 -25.470 1.00 95.62 102 PHE A CA 1
ATOM 868 C C . PHE A 1 102 ? 14.122 -12.991 -26.402 1.00 95.62 102 PHE A C 1
ATOM 870 O O . PHE A 1 102 ? 15.322 -12.869 -26.640 1.00 95.62 102 PHE A O 1
ATOM 877 N N . SER A 1 103 ? 13.186 -12.202 -26.923 1.00 94.56 103 SER A N 1
ATOM 878 C CA . SER A 1 103 ? 13.458 -11.020 -27.747 1.00 94.56 103 SER A CA 1
ATOM 879 C C . SER A 1 103 ? 12.714 -9.794 -27.231 1.00 94.56 103 SER A C 1
ATOM 881 O O . SER A 1 103 ? 11.805 -9.929 -26.408 1.00 94.56 103 SER A O 1
ATOM 883 N N . ASP A 1 104 ? 13.149 -8.615 -27.668 1.00 91.81 104 ASP A N 1
ATOM 884 C CA . ASP A 1 104 ? 12.645 -7.316 -27.218 1.00 91.81 104 ASP A CA 1
ATOM 885 C C . ASP A 1 104 ? 13.171 -6.190 -28.128 1.00 91.81 104 ASP A C 1
ATOM 887 O O . ASP A 1 104 ? 14.136 -6.391 -28.874 1.00 91.81 104 ASP A O 1
ATOM 891 N N . GLU A 1 105 ? 12.583 -4.998 -28.027 1.00 90.69 105 GLU A N 1
ATOM 892 C CA . GLU A 1 105 ? 12.978 -3.793 -28.761 1.00 90.69 105 GLU A CA 1
ATOM 893 C C . GLU A 1 105 ? 13.428 -2.701 -27.775 1.00 90.69 105 GLU A C 1
ATOM 895 O O . GLU A 1 105 ? 12.670 -2.296 -26.894 1.00 90.69 105 GLU A O 1
ATOM 900 N N . CYS A 1 106 ? 14.646 -2.173 -27.926 1.00 86.44 106 CYS A N 1
ATOM 901 C CA . CYS A 1 106 ? 15.186 -1.151 -27.030 1.00 86.44 106 CYS A CA 1
ATOM 902 C C . CYS 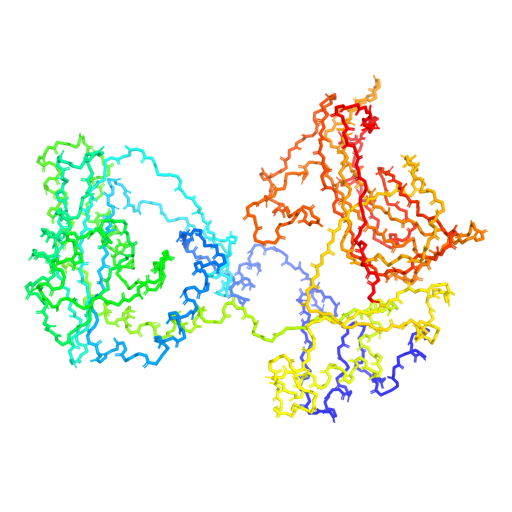A 1 106 ? 15.485 0.168 -27.746 1.00 86.44 106 CYS A C 1
ATOM 904 O O . CYS A 1 106 ? 16.335 0.231 -28.635 1.00 86.44 106 CYS A O 1
ATOM 906 N N . SER A 1 107 ? 14.867 1.256 -27.280 1.00 83.06 107 SER A N 1
ATOM 907 C CA . SER A 1 107 ? 15.287 2.619 -27.619 1.00 83.06 107 SER A CA 1
ATOM 908 C C . SER A 1 107 ? 16.619 2.944 -26.940 1.00 83.06 107 SER A C 1
ATOM 910 O O . SER A 1 107 ? 16.704 2.955 -25.707 1.00 83.06 107 SER A O 1
ATOM 912 N N . VAL A 1 108 ? 17.652 3.254 -27.720 1.00 75.94 108 VAL A N 1
ATOM 913 C CA . VAL A 1 108 ? 18.948 3.765 -27.253 1.00 75.94 108 VAL A CA 1
ATOM 914 C C . VAL A 1 108 ? 19.075 5.234 -27.656 1.00 75.94 108 VAL A C 1
ATOM 916 O O . VAL A 1 108 ? 18.873 5.584 -28.817 1.00 75.94 108 VAL A O 1
ATOM 919 N N . GLN A 1 109 ? 19.397 6.095 -26.692 1.00 74.44 109 GLN A N 1
ATOM 920 C CA . GLN A 1 109 ? 19.639 7.526 -26.898 1.00 74.44 109 GLN A CA 1
ATOM 921 C C . GLN A 1 109 ? 21.119 7.852 -26.675 1.00 74.44 109 GLN A C 1
ATOM 923 O O . GLN A 1 109 ? 21.801 7.191 -25.881 1.00 74.44 109 GLN A O 1
ATOM 928 N N . VAL A 1 110 ? 21.589 8.907 -27.336 1.00 60.84 110 VAL A N 1
ATOM 929 C CA . VAL A 1 110 ? 22.850 9.587 -27.012 1.00 60.84 110 VAL A CA 1
ATOM 930 C C . VAL A 1 110 ? 22.879 9.926 -25.512 1.00 60.84 110 VAL A C 1
ATOM 932 O O . VAL A 1 110 ? 21.872 10.328 -24.938 1.00 60.84 110 VAL A O 1
ATOM 935 N N . GLY A 1 111 ? 23.998 9.646 -24.838 1.00 53.00 111 GLY A N 1
ATOM 936 C CA . GLY A 1 111 ? 24.137 9.815 -23.382 1.00 53.00 111 GLY A CA 1
ATOM 937 C C . GLY A 1 111 ? 23.369 8.819 -22.486 1.00 53.00 111 GLY A C 1
ATOM 938 O O . GLY A 1 111 ? 23.577 8.825 -21.269 1.00 53.00 111 GLY A O 1
ATOM 939 N N . SER A 1 112 ? 22.519 7.929 -23.026 1.00 50.47 112 SER A N 1
ATOM 940 C CA . SER A 1 112 ? 21.723 7.006 -22.193 1.00 50.47 112 SER A CA 1
ATOM 941 C C . SER A 1 112 ? 22.585 5.945 -21.490 1.00 50.47 112 SER A C 1
ATOM 943 O O . SER A 1 112 ? 22.991 4.938 -22.064 1.00 50.47 112 SER A O 1
ATOM 945 N N . GLY A 1 113 ? 22.852 6.187 -20.205 1.00 52.22 113 GLY A N 1
ATOM 946 C CA . GLY A 1 113 ? 23.756 5.391 -19.369 1.00 52.22 113 GLY A CA 1
ATOM 947 C C . GLY A 1 113 ? 24.466 6.201 -18.278 1.00 52.22 113 GLY A C 1
ATOM 948 O O . GLY A 1 113 ? 24.947 5.601 -17.320 1.00 52.22 113 GLY A O 1
ATOM 949 N N . ALA A 1 114 ? 24.487 7.536 -18.400 1.00 47.03 114 ALA A N 1
ATOM 950 C CA . ALA A 1 114 ? 25.215 8.437 -17.503 1.00 47.03 114 ALA A CA 1
ATOM 951 C C . ALA A 1 114 ? 24.646 8.549 -16.073 1.00 47.03 114 ALA A C 1
ATOM 953 O O . ALA A 1 114 ? 25.405 8.804 -15.141 1.00 47.03 114 ALA A O 1
ATOM 954 N N . SER A 1 115 ? 23.340 8.335 -15.864 1.00 48.41 115 SER A N 1
ATOM 955 C CA . SER A 1 115 ? 22.723 8.384 -14.533 1.00 48.41 115 SER A CA 1
ATOM 956 C C . SER A 1 115 ? 22.378 6.993 -13.994 1.00 48.41 115 SER A C 1
ATOM 958 O O . SER A 1 115 ? 21.562 6.247 -14.538 1.00 48.41 115 SER A O 1
ATOM 960 N N . ALA A 1 116 ? 22.994 6.663 -12.861 1.00 52.31 116 ALA A N 1
ATOM 961 C CA . ALA A 1 116 ? 22.522 5.631 -11.954 1.00 52.31 116 ALA A CA 1
ATOM 962 C C . ALA A 1 116 ? 22.184 6.313 -10.629 1.00 52.31 116 ALA A C 1
ATOM 964 O O . ALA A 1 116 ? 23.076 6.562 -9.824 1.00 52.31 116 ALA A O 1
ATOM 965 N N . GLU A 1 117 ? 20.906 6.619 -10.421 1.00 51.78 117 GLU A N 1
ATOM 966 C CA . GLU A 1 117 ? 20.393 6.981 -9.100 1.00 51.78 117 GLU A CA 1
ATOM 967 C C . GLU A 1 117 ? 20.639 5.823 -8.124 1.00 51.78 117 GLU A C 1
ATOM 969 O O . GLU A 1 117 ? 20.533 4.641 -8.491 1.00 51.78 117 GLU A O 1
ATOM 974 N N . TRP A 1 118 ? 20.965 6.165 -6.881 1.00 55.97 118 TRP A N 1
ATOM 975 C CA . TRP A 1 118 ? 21.157 5.212 -5.797 1.00 55.97 118 TRP A CA 1
ATOM 976 C C . TRP A 1 118 ? 20.167 5.505 -4.670 1.00 55.97 118 TRP A C 1
ATOM 978 O O . TRP A 1 118 ? 19.875 6.656 -4.367 1.00 55.97 118 TRP A O 1
ATOM 988 N N . CYS A 1 119 ? 19.665 4.441 -4.056 1.00 51.41 119 CYS A N 1
ATOM 989 C CA . CYS A 1 119 ? 18.748 4.444 -2.926 1.00 51.41 119 CYS A CA 1
ATOM 990 C C . CYS A 1 119 ? 19.349 3.609 -1.791 1.00 51.41 119 CYS A C 1
ATOM 992 O O . CYS A 1 119 ? 19.989 2.578 -2.030 1.00 51.41 119 CYS A O 1
ATOM 994 N N . PHE A 1 120 ? 19.115 4.032 -0.554 1.00 56.28 120 PHE A N 1
ATOM 995 C CA . PHE A 1 120 ? 19.325 3.188 0.617 1.00 56.28 120 PHE A CA 1
ATOM 996 C C . PHE A 1 120 ? 18.041 2.385 0.852 1.00 56.28 120 PHE A C 1
ATOM 998 O O . PHE A 1 120 ? 16.967 2.973 0.933 1.00 56.28 120 PHE A O 1
ATOM 1005 N N . ARG A 1 121 ? 18.135 1.051 0.876 1.00 63.00 121 ARG A N 1
ATOM 1006 C CA . ARG A 1 121 ? 16.983 0.151 1.085 1.00 63.00 121 ARG A CA 1
ATOM 1007 C C . ARG A 1 121 ? 17.414 -1.255 1.506 1.00 63.00 121 ARG A C 1
ATOM 1009 O O . ARG A 1 121 ? 18.513 -1.694 1.161 1.00 63.00 121 ARG A O 1
ATOM 1016 N N . TYR A 1 122 ? 16.538 -2.002 2.165 1.00 63.41 122 TYR A N 1
ATOM 1017 C CA . TYR A 1 122 ? 16.749 -3.410 2.510 1.00 63.41 122 TYR A CA 1
ATOM 1018 C C . TYR A 1 122 ? 16.773 -4.311 1.253 1.00 63.41 122 TYR A C 1
ATOM 1020 O O . TYR A 1 122 ? 16.306 -3.923 0.171 1.00 63.41 122 TYR A O 1
ATOM 1028 N N . GLU A 1 123 ? 17.296 -5.546 1.346 1.00 57.81 123 GLU A N 1
ATOM 1029 C CA . GLU A 1 123 ? 17.190 -6.496 0.219 1.00 57.81 123 GLU A CA 1
ATOM 1030 C C . GLU A 1 123 ? 15.732 -6.932 -0.043 1.00 57.81 123 GLU A C 1
ATOM 1032 O O . GLU A 1 123 ? 15.354 -7.111 -1.202 1.00 57.81 123 GLU A O 1
ATOM 1037 N N . ALA A 1 124 ? 14.876 -7.010 0.980 1.00 57.12 124 ALA A N 1
ATOM 1038 C CA . ALA A 1 124 ? 13.442 -7.248 0.785 1.00 57.12 124 ALA A CA 1
ATOM 1039 C C . ALA A 1 124 ? 12.771 -6.114 -0.025 1.00 57.12 124 ALA A C 1
ATOM 1041 O O . ALA A 1 124 ? 12.019 -6.364 -0.970 1.00 57.12 124 ALA A O 1
ATOM 1042 N N . GLU A 1 125 ? 13.131 -4.860 0.263 1.00 53.62 125 GLU A N 1
ATOM 1043 C CA . GLU A 1 125 ? 12.599 -3.645 -0.377 1.00 53.62 125 GLU A CA 1
ATOM 1044 C C . GLU A 1 125 ? 13.046 -3.425 -1.828 1.00 53.62 125 GLU A C 1
ATOM 1046 O O . GLU A 1 125 ? 12.605 -2.488 -2.491 1.00 53.62 125 GLU A O 1
ATOM 1051 N N . LYS A 1 126 ? 13.880 -4.314 -2.370 1.00 51.47 126 LYS A N 1
ATOM 1052 C CA . LYS A 1 126 ? 14.313 -4.369 -3.781 1.00 51.47 126 LYS A CA 1
ATOM 1053 C C . LYS A 1 126 ? 13.168 -4.359 -4.801 1.00 51.47 126 LYS A C 1
ATOM 1055 O O . LYS A 1 126 ? 13.416 -4.137 -5.986 1.00 51.47 126 LYS A O 1
ATOM 1060 N N . TRP A 1 127 ? 11.944 -4.604 -4.337 1.00 51.69 127 TRP A N 1
ATOM 1061 C CA . TRP A 1 127 ? 10.703 -4.631 -5.109 1.00 51.69 127 TRP A CA 1
ATOM 1062 C C . TRP A 1 127 ? 9.615 -3.692 -4.540 1.00 51.69 127 TRP A C 1
ATOM 1064 O O . TRP A 1 127 ? 8.469 -3.759 -4.983 1.00 51.69 127 TRP A O 1
ATOM 1074 N N . SER A 1 128 ? 9.958 -2.839 -3.563 1.00 46.47 128 SER A N 1
ATOM 1075 C CA . SER A 1 128 ? 9.043 -1.890 -2.912 1.00 46.47 128 SER A CA 1
ATOM 1076 C C . SER A 1 128 ? 8.615 -0.769 -3.862 1.00 46.47 128 SER A C 1
ATOM 1078 O O . SER A 1 128 ? 9.415 -0.268 -4.652 1.00 46.47 128 SER A O 1
ATOM 1080 N N . HIS A 1 129 ? 7.351 -0.349 -3.765 1.00 42.41 129 HIS A N 1
ATOM 1081 C CA . HIS A 1 129 ? 6.762 0.675 -4.634 1.00 42.41 129 HIS A CA 1
ATOM 1082 C C . HIS A 1 129 ? 7.415 2.056 -4.461 1.00 42.41 129 HIS A C 1
ATOM 1084 O O . HIS A 1 129 ? 7.530 2.798 -5.430 1.00 42.41 129 HIS A O 1
ATOM 1090 N N . ARG A 1 130 ? 7.871 2.381 -3.242 1.00 40.38 130 ARG A N 1
ATOM 1091 C CA . ARG A 1 130 ? 8.464 3.685 -2.888 1.00 40.38 130 ARG A CA 1
ATOM 1092 C C . ARG A 1 130 ? 9.901 3.883 -3.407 1.00 40.38 130 ARG A C 1
ATOM 1094 O O . ARG A 1 130 ? 10.404 4.994 -3.371 1.00 40.38 130 ARG A O 1
ATOM 1101 N N . MET A 1 131 ? 10.554 2.834 -3.919 1.00 42.72 131 MET A N 1
ATOM 1102 C CA . MET A 1 131 ? 11.974 2.842 -4.329 1.00 42.72 131 MET A CA 1
ATOM 1103 C C . MET A 1 131 ? 12.161 2.892 -5.863 1.00 42.72 131 MET A C 1
ATOM 1105 O O . MET A 1 131 ? 13.092 2.292 -6.411 1.00 42.72 131 MET A O 1
ATOM 1109 N N . ILE A 1 132 ? 11.225 3.531 -6.579 1.00 48.91 132 ILE A N 1
ATOM 1110 C CA . ILE A 1 132 ? 11.095 3.469 -8.044 1.00 48.91 132 ILE A CA 1
ATOM 1111 C C . ILE A 1 132 ? 10.832 4.867 -8.620 1.00 48.91 132 ILE A C 1
ATOM 1113 O O . ILE A 1 132 ? 9.712 5.365 -8.571 1.00 48.91 132 ILE A O 1
ATOM 1117 N N . THR A 1 133 ? 11.845 5.463 -9.245 1.00 40.47 133 THR A N 1
ATOM 1118 C CA . THR A 1 133 ? 11.726 6.741 -9.961 1.00 40.47 133 THR A CA 1
ATOM 1119 C C . THR A 1 133 ? 11.058 6.543 -11.327 1.00 40.47 133 THR A C 1
ATOM 1121 O O . THR A 1 133 ? 11.623 5.897 -12.222 1.00 40.47 133 THR A O 1
ATOM 1124 N N . GLU A 1 134 ? 9.866 7.111 -11.526 1.00 38.09 134 GLU A N 1
ATOM 1125 C CA . GLU A 1 134 ? 9.309 7.298 -12.872 1.00 38.09 134 GLU A CA 1
ATOM 1126 C C . GLU A 1 134 ? 10.067 8.429 -13.592 1.00 38.09 134 GLU A C 1
ATOM 1128 O O . GLU A 1 134 ? 10.612 9.333 -12.966 1.00 38.09 134 GLU A O 1
ATOM 1133 N N . THR A 1 135 ? 10.196 8.357 -14.919 1.00 38.94 135 THR A N 1
ATOM 1134 C CA . THR A 1 135 ? 10.941 9.366 -15.696 1.00 38.94 135 THR A CA 1
ATOM 1135 C C . THR A 1 135 ? 10.226 9.653 -17.003 1.00 38.94 135 THR A C 1
ATOM 1137 O O . THR A 1 135 ? 10.065 8.764 -17.839 1.00 38.94 135 THR A O 1
ATOM 1140 N N . THR A 1 136 ? 9.814 10.904 -17.181 1.00 32.38 136 THR A N 1
ATOM 1141 C CA . THR A 1 136 ? 9.249 11.414 -18.428 1.00 32.38 136 THR A CA 1
ATOM 1142 C C . THR A 1 136 ? 10.340 11.502 -19.498 1.00 32.38 136 THR A C 1
ATOM 1144 O O . THR A 1 136 ? 11.448 11.981 -19.258 1.00 32.38 136 THR A O 1
ATOM 1147 N N . THR A 1 137 ? 10.060 10.987 -20.695 1.00 35.97 137 THR A N 1
ATOM 1148 C CA . THR A 1 137 ? 11.074 10.873 -21.752 1.00 35.97 137 THR A CA 1
ATOM 1149 C C . THR A 1 137 ? 11.210 12.184 -22.524 1.00 35.97 137 THR A C 1
ATOM 1151 O O . THR A 1 137 ? 10.333 12.538 -23.312 1.00 35.97 137 THR A O 1
ATOM 1154 N N . ALA A 1 138 ? 12.331 12.886 -22.344 1.00 34.75 138 ALA A N 1
ATOM 1155 C CA . ALA A 1 138 ? 12.676 14.060 -23.147 1.00 34.75 138 ALA A CA 1
ATOM 1156 C C . ALA A 1 138 ? 12.824 13.717 -24.648 1.00 34.75 138 ALA A C 1
ATOM 1158 O O . ALA A 1 138 ? 13.183 12.595 -25.017 1.00 34.75 138 ALA A O 1
ATOM 1159 N N . ARG A 1 139 ? 12.574 14.704 -25.521 1.00 41.78 139 ARG A N 1
ATOM 1160 C CA . ARG A 1 139 ? 12.466 14.578 -26.996 1.00 41.78 139 ARG A CA 1
ATOM 1161 C C . ARG A 1 139 ? 13.797 14.316 -27.747 1.00 41.78 139 ARG A C 1
ATOM 1163 O O . ARG A 1 139 ? 13.978 14.798 -28.860 1.00 41.78 139 ARG A O 1
ATOM 1170 N N . GLN A 1 140 ? 14.739 13.559 -27.186 1.00 50.81 140 GLN A N 1
ATOM 1171 C CA . GLN A 1 140 ? 15.998 13.221 -27.872 1.00 50.81 140 GLN A CA 1
ATOM 1172 C C . GLN A 1 140 ? 15.816 12.136 -28.949 1.00 50.81 140 GLN A C 1
ATOM 1174 O O . GLN A 1 140 ? 15.090 11.158 -28.734 1.00 50.81 140 GLN A O 1
ATOM 1179 N N . ARG A 1 141 ? 16.536 12.268 -30.080 1.00 59.72 141 ARG A N 1
ATOM 1180 C CA . ARG A 1 141 ? 16.625 11.236 -31.133 1.00 59.72 141 ARG A CA 1
ATOM 1181 C C . ARG A 1 141 ? 17.085 9.905 -30.521 1.00 59.72 141 ARG A C 1
ATOM 1183 O O . ARG A 1 141 ? 18.149 9.822 -29.912 1.00 59.72 141 ARG A O 1
ATOM 1190 N N . ALA A 1 142 ? 16.280 8.861 -30.710 1.00 70.38 142 ALA A N 1
ATOM 1191 C CA . ALA A 1 142 ? 16.546 7.512 -30.221 1.00 70.38 142 ALA A CA 1
ATOM 1192 C C . ALA A 1 142 ? 16.578 6.514 -31.385 1.00 70.38 142 ALA A C 1
ATOM 1194 O O . ALA A 1 142 ? 15.644 6.486 -32.196 1.00 70.38 142 ALA A O 1
ATOM 1195 N N . GLN A 1 143 ? 17.608 5.668 -31.428 1.00 84.12 143 GLN A N 1
ATOM 1196 C CA . GLN A 1 143 ? 17.646 4.505 -32.310 1.00 84.12 143 GLN A CA 1
ATOM 1197 C C . GLN A 1 143 ? 16.916 3.344 -31.636 1.00 84.12 143 GLN A C 1
ATOM 1199 O O . GLN A 1 143 ? 17.194 3.036 -30.480 1.00 84.12 143 GLN A O 1
ATOM 1204 N N . MET A 1 144 ? 16.006 2.679 -32.348 1.00 87.56 144 MET A N 1
ATOM 1205 C CA . MET A 1 144 ? 15.444 1.411 -31.882 1.00 87.56 144 MET A CA 1
ATOM 1206 C C . MET A 1 144 ? 16.337 0.264 -32.359 1.00 87.56 144 MET A C 1
ATOM 1208 O O . MET A 1 144 ? 16.731 0.228 -33.529 1.00 87.56 144 MET A O 1
ATOM 1212 N N . VAL A 1 145 ? 16.654 -0.668 -31.464 1.00 92.31 145 VAL A N 1
ATOM 1213 C CA . VAL A 1 145 ? 17.386 -1.898 -31.792 1.00 92.31 145 VAL A CA 1
ATOM 1214 C C . VAL A 1 145 ? 16.643 -3.125 -31.277 1.00 92.31 145 VAL A C 1
ATOM 1216 O O . VAL A 1 145 ? 15.984 -3.062 -30.243 1.00 92.31 145 VAL A O 1
ATOM 1219 N N . TRP A 1 146 ? 16.774 -4.245 -31.981 1.00 95.44 146 TRP A N 1
ATOM 1220 C CA . TRP A 1 146 ? 16.183 -5.535 -31.622 1.00 95.44 146 TRP A CA 1
ATOM 1221 C C . TRP A 1 146 ? 17.258 -6.615 -31.542 1.00 95.44 146 TRP A C 1
ATOM 1223 O O . TRP A 1 146 ? 18.207 -6.623 -32.329 1.00 95.44 146 TRP A O 1
ATOM 1233 N N . ALA A 1 147 ? 17.089 -7.564 -30.625 1.00 96.50 147 ALA A N 1
ATOM 1234 C CA . ALA A 1 147 ? 17.862 -8.801 -30.596 1.00 96.50 147 ALA A CA 1
ATOM 1235 C C . ALA A 1 147 ? 17.066 -9.925 -29.919 1.00 96.50 147 ALA A C 1
ATOM 1237 O O . ALA A 1 147 ? 16.053 -9.688 -29.260 1.00 96.50 147 ALA A O 1
ATOM 1238 N N . ALA A 1 148 ? 17.569 -11.154 -30.034 1.00 96.69 148 ALA A N 1
ATOM 1239 C CA . ALA A 1 148 ? 17.093 -12.308 -29.285 1.00 96.69 148 ALA A CA 1
ATOM 1240 C C . ALA A 1 148 ? 18.240 -13.049 -28.583 1.00 96.69 148 ALA A C 1
ATOM 1242 O O . ALA A 1 148 ? 19.357 -13.128 -29.096 1.00 96.69 148 ALA A O 1
ATOM 1243 N N . VAL A 1 149 ? 17.943 -13.664 -27.436 1.00 96.62 149 VAL A N 1
ATOM 1244 C CA . VAL A 1 149 ? 18.845 -14.562 -26.695 1.00 96.62 149 VAL A CA 1
ATOM 1245 C C . VAL A 1 149 ? 18.127 -15.834 -26.250 1.00 96.62 149 VAL A C 1
ATOM 1247 O O . VAL A 1 149 ? 16.938 -15.818 -25.929 1.00 96.62 149 VAL A O 1
ATOM 1250 N N . TRP A 1 150 ? 18.841 -16.959 -26.247 1.00 95.94 150 TRP A N 1
ATOM 1251 C CA . TRP A 1 150 ? 18.310 -18.259 -25.828 1.00 95.94 150 TRP A CA 1
ATOM 1252 C C . TRP A 1 150 ? 19.399 -19.156 -25.239 1.00 95.94 150 TRP A C 1
ATOM 1254 O O . TRP A 1 150 ? 20.591 -18.857 -25.319 1.00 95.94 150 TRP A O 1
ATOM 1264 N N . LEU A 1 151 ? 18.969 -20.279 -24.664 1.00 95.25 151 LEU A N 1
ATOM 1265 C CA . LEU A 1 151 ? 19.823 -21.448 -24.473 1.00 95.25 151 LEU A CA 1
ATOM 1266 C C . LEU A 1 151 ? 19.470 -22.494 -25.533 1.00 95.25 151 LEU A C 1
ATOM 1268 O O . LEU A 1 151 ? 18.294 -22.668 -25.868 1.00 95.25 151 LEU A O 1
ATOM 1272 N N . ASP A 1 152 ? 20.475 -23.164 -26.095 1.00 91.56 152 ASP A N 1
ATOM 1273 C CA . ASP A 1 152 ? 20.255 -24.311 -26.980 1.00 91.56 152 ASP A CA 1
ATOM 1274 C C . ASP A 1 152 ? 19.839 -25.577 -26.195 1.00 91.56 152 ASP A C 1
ATOM 1276 O O . ASP A 1 152 ? 19.674 -25.551 -24.974 1.00 91.56 152 ASP A O 1
ATOM 1280 N N . ARG A 1 153 ? 19.640 -26.708 -26.890 1.00 87.12 153 ARG A N 1
ATOM 1281 C CA . ARG A 1 153 ? 19.231 -27.977 -26.249 1.00 87.12 153 ARG A CA 1
ATOM 1282 C C . ARG A 1 153 ? 20.285 -28.553 -25.284 1.00 87.12 153 ARG A C 1
ATOM 1284 O O . ARG A 1 153 ? 19.929 -29.389 -24.462 1.00 87.12 153 ARG A O 1
ATOM 1291 N N . ARG A 1 154 ? 21.553 -28.134 -25.381 1.00 88.62 154 ARG A N 1
ATOM 1292 C CA . ARG A 1 154 ? 22.648 -28.510 -24.466 1.00 88.62 154 ARG A CA 1
ATOM 1293 C C . ARG A 1 154 ? 22.801 -27.505 -23.313 1.00 88.62 154 ARG A C 1
ATOM 1295 O O . ARG A 1 154 ? 23.598 -27.726 -22.410 1.00 88.62 154 ARG A O 1
ATOM 1302 N N . GLY A 1 155 ? 22.018 -26.423 -23.313 1.00 87.69 155 GLY A N 1
ATOM 1303 C CA . GLY A 1 155 ? 22.073 -25.361 -22.312 1.00 87.69 155 GLY A CA 1
ATOM 1304 C C . GLY A 1 155 ? 23.110 -24.274 -22.608 1.00 87.69 155 GLY A C 1
ATOM 1305 O O . GLY A 1 155 ? 23.350 -23.432 -21.739 1.00 87.69 155 GLY A O 1
ATOM 1306 N N . HIS A 1 156 ? 23.726 -24.258 -23.798 1.00 93.12 156 HIS A N 1
ATOM 1307 C CA . HIS A 1 156 ? 24.718 -23.238 -24.139 1.00 93.12 156 HIS A CA 1
ATOM 1308 C C . HIS A 1 156 ? 24.056 -21.897 -24.503 1.00 93.12 156 HIS A C 1
ATOM 1310 O O . HIS A 1 156 ? 23.016 -21.891 -25.169 1.00 93.12 156 HIS A O 1
ATOM 1316 N N . PRO A 1 157 ? 24.654 -20.759 -24.104 1.00 95.69 157 PRO A N 1
ATOM 1317 C CA . PRO A 1 157 ? 24.168 -19.418 -24.423 1.00 95.69 157 PRO A CA 1
ATOM 1318 C C . PRO A 1 157 ? 24.319 -19.074 -25.903 1.00 95.69 157 PRO A C 1
ATOM 1320 O O . PRO A 1 157 ? 25.393 -19.214 -26.479 1.00 95.69 157 PRO A O 1
ATOM 1323 N N . GLN A 1 158 ? 23.243 -18.554 -26.486 1.00 95.56 158 GLN A N 1
ATOM 1324 C CA . GLN A 1 158 ? 23.152 -18.155 -27.886 1.00 95.56 158 GLN A CA 1
ATOM 1325 C C . GLN A 1 158 ? 22.480 -16.777 -28.004 1.00 95.56 158 GLN A C 1
ATOM 1327 O O . GLN A 1 158 ? 21.669 -16.396 -27.151 1.00 95.56 158 GLN A O 1
ATOM 1332 N N . ARG A 1 159 ? 22.807 -16.032 -29.065 1.00 95.81 159 ARG A N 1
ATOM 1333 C CA . ARG A 1 159 ? 22.259 -14.699 -29.370 1.00 95.81 159 ARG A CA 1
ATOM 1334 C C . ARG A 1 159 ? 22.053 -14.522 -30.876 1.00 95.81 159 ARG A C 1
ATOM 1336 O O . ARG A 1 159 ? 22.715 -15.202 -31.654 1.00 95.81 159 ARG A O 1
ATOM 1343 N N . SER A 1 160 ? 21.177 -13.604 -31.272 1.00 96.06 160 SER A N 1
ATOM 1344 C CA . SER A 1 160 ? 21.165 -13.046 -32.629 1.00 96.06 160 SER A CA 1
ATOM 1345 C C . SER A 1 160 ? 22.204 -11.932 -32.765 1.00 96.06 160 SER A C 1
ATOM 1347 O O . SER A 1 160 ? 22.691 -11.400 -31.762 1.00 96.06 160 SER A O 1
ATOM 1349 N N . GLU A 1 161 ? 22.453 -11.491 -33.995 1.00 94.94 161 GLU A N 1
ATOM 1350 C CA . GLU A 1 161 ? 22.993 -10.150 -34.227 1.00 94.94 161 GLU A CA 1
ATOM 1351 C C . GLU A 1 161 ? 22.053 -9.056 -33.693 1.00 94.94 161 GLU A C 1
ATOM 1353 O O . GLU A 1 161 ? 20.856 -9.290 -33.477 1.00 94.94 161 GLU A O 1
ATOM 1358 N N . LEU A 1 162 ? 22.608 -7.861 -33.472 1.00 95.56 162 LEU A N 1
ATOM 1359 C CA . LEU A 1 162 ? 21.834 -6.677 -33.105 1.00 95.56 162 LEU A CA 1
ATOM 1360 C C . LEU A 1 162 ? 21.259 -6.033 -34.370 1.00 95.56 162 LEU A C 1
ATOM 1362 O O . LEU A 1 162 ? 21.995 -5.485 -35.193 1.00 95.56 162 LEU A O 1
ATOM 1366 N N . ILE A 1 163 ? 19.939 -6.081 -34.518 1.00 95.88 163 ILE A N 1
ATOM 1367 C CA . ILE A 1 163 ? 19.244 -5.480 -35.652 1.00 95.88 163 ILE A CA 1
ATOM 1368 C C . ILE A 1 163 ? 18.940 -4.020 -35.330 1.00 95.88 163 ILE A C 1
ATOM 1370 O O . ILE A 1 163 ? 18.162 -3.720 -34.425 1.00 95.88 163 ILE A O 1
ATOM 1374 N N . ILE A 1 164 ? 19.539 -3.108 -36.093 1.00 92.75 164 ILE A N 1
ATOM 1375 C CA . ILE A 1 164 ? 19.126 -1.704 -36.135 1.00 92.75 164 ILE A CA 1
ATOM 1376 C C . ILE A 1 164 ? 17.771 -1.661 -36.846 1.00 92.75 164 ILE A C 1
ATOM 1378 O O . ILE A 1 164 ? 17.656 -2.161 -37.965 1.00 92.75 164 ILE A O 1
ATOM 1382 N N . MET A 1 165 ? 16.736 -1.131 -36.193 1.00 90.25 165 MET A N 1
ATOM 1383 C CA . MET A 1 165 ? 15.401 -1.071 -36.789 1.00 90.25 165 MET A CA 1
ATOM 1384 C C . MET A 1 165 ? 15.244 0.187 -37.644 1.00 90.25 165 MET A C 1
ATOM 1386 O O . MET A 1 165 ? 15.390 1.310 -37.157 1.00 90.25 165 MET A O 1
ATOM 1390 N N . GLU A 1 166 ? 14.900 -0.016 -38.911 1.00 85.75 166 GLU A N 1
ATOM 1391 C CA . GLU A 1 166 ? 14.472 1.032 -39.836 1.00 85.75 166 GLU A CA 1
ATOM 1392 C C . GLU A 1 166 ? 13.033 1.474 -39.514 1.00 85.75 166 GLU A C 1
ATOM 1394 O O . GLU A 1 166 ? 12.199 0.670 -39.084 1.00 85.75 166 GLU A O 1
ATOM 1399 N N . ARG A 1 167 ? 12.743 2.769 -39.690 1.00 82.88 167 ARG A N 1
ATOM 1400 C CA . ARG A 1 167 ? 11.385 3.321 -39.555 1.00 82.88 167 ARG A CA 1
ATOM 1401 C C . ARG A 1 167 ? 10.583 3.031 -40.817 1.00 82.88 167 ARG A C 1
ATOM 1403 O O . ARG A 1 167 ? 11.128 3.068 -41.913 1.00 82.88 167 ARG A O 1
ATOM 1410 N N . ASP A 1 168 ? 9.286 2.797 -40.660 1.00 82.81 168 ASP A N 1
ATOM 1411 C CA . ASP A 1 168 ? 8.370 2.653 -41.789 1.00 82.81 168 ASP A CA 1
ATOM 1412 C C . ASP A 1 168 ? 7.832 4.043 -42.180 1.00 82.81 168 ASP A C 1
ATOM 1414 O O . ASP A 1 168 ? 7.090 4.638 -41.388 1.00 82.81 168 ASP A O 1
ATOM 1418 N N . PRO A 1 169 ? 8.178 4.586 -43.366 1.00 77.44 169 PRO A N 1
ATOM 1419 C CA . PRO A 1 169 ? 7.686 5.892 -43.805 1.00 77.44 169 PRO A CA 1
ATOM 1420 C C . PRO A 1 169 ? 6.167 5.902 -44.034 1.00 77.44 169 PRO A C 1
ATOM 1422 O O . PRO A 1 169 ? 5.551 6.960 -43.969 1.00 77.44 169 PRO A O 1
ATOM 1425 N N . ASN A 1 170 ? 5.547 4.732 -44.230 1.00 77.50 170 ASN A N 1
ATOM 1426 C CA . ASN A 1 170 ? 4.104 4.578 -44.429 1.00 77.50 170 ASN A CA 1
ATOM 1427 C C . ASN A 1 170 ? 3.336 4.447 -43.100 1.00 77.50 170 ASN A C 1
ATOM 1429 O O . ASN A 1 170 ? 2.106 4.391 -43.086 1.00 77.50 170 ASN A O 1
ATOM 1433 N N . ALA A 1 171 ? 4.031 4.375 -41.958 1.00 78.50 171 ALA A N 1
ATOM 1434 C CA . ALA A 1 171 ? 3.376 4.376 -40.658 1.00 78.50 171 ALA A CA 1
ATOM 1435 C C . ALA A 1 171 ? 2.864 5.786 -40.331 1.00 78.50 171 ALA A C 1
ATOM 1437 O O . ALA A 1 171 ? 3.644 6.734 -40.305 1.00 78.50 171 ALA A O 1
ATOM 1438 N N . ALA A 1 172 ? 1.587 5.910 -39.950 1.00 69.50 172 ALA A N 1
ATOM 1439 C CA . ALA A 1 172 ? 0.869 7.175 -39.709 1.00 69.50 172 ALA A CA 1
ATOM 1440 C C . ALA A 1 172 ? 1.443 8.125 -38.621 1.00 69.50 172 ALA A C 1
ATOM 1442 O O . ALA A 1 172 ? 0.804 9.111 -38.260 1.00 69.50 172 ALA A O 1
ATOM 1443 N N . LYS A 1 173 ? 2.621 7.825 -38.055 1.00 71.69 173 LYS A N 1
ATOM 1444 C CA . LYS A 1 173 ? 3.396 8.676 -37.129 1.00 71.69 173 LYS A CA 1
ATOM 1445 C C . LYS A 1 173 ? 4.918 8.637 -37.403 1.00 71.69 173 LYS A C 1
ATOM 1447 O O . LYS A 1 173 ? 5.699 8.882 -36.487 1.00 71.69 173 LYS A O 1
ATOM 1452 N N . GLY A 1 174 ? 5.355 8.248 -38.610 1.00 69.00 174 GLY A N 1
ATOM 1453 C CA . GLY A 1 174 ? 6.777 8.104 -38.978 1.00 69.00 174 GLY A CA 1
ATOM 1454 C C . GLY A 1 174 ? 7.555 7.142 -38.065 1.00 69.00 174 GLY A C 1
ATOM 1455 O O . GLY A 1 174 ? 8.699 7.407 -37.686 1.00 69.00 174 GLY A O 1
ATOM 1456 N N . GLY A 1 175 ? 6.881 6.090 -37.595 1.00 80.88 175 GLY A N 1
ATOM 1457 C CA . GLY A 1 175 ? 7.333 5.219 -36.508 1.00 80.88 175 GLY A CA 1
ATOM 1458 C C . GLY A 1 175 ? 7.799 3.839 -36.973 1.00 80.88 175 GLY A C 1
ATOM 1459 O O . GLY A 1 175 ? 8.335 3.673 -38.063 1.00 80.88 175 GLY A O 1
ATOM 1460 N N . TYR A 1 176 ? 7.569 2.838 -36.124 1.00 86.56 176 TYR A N 1
ATOM 1461 C CA . TYR A 1 176 ? 7.759 1.424 -36.451 1.00 86.56 176 TYR A CA 1
ATOM 1462 C C . TYR A 1 176 ? 6.392 0.763 -36.648 1.00 86.56 176 TYR A C 1
ATOM 1464 O O . TYR A 1 176 ? 5.433 1.101 -35.949 1.00 86.56 176 TYR A O 1
ATOM 1472 N N . SER A 1 177 ? 6.299 -0.172 -37.590 1.00 90.00 177 SER A N 1
ATOM 1473 C CA . SER A 1 177 ? 5.064 -0.859 -37.973 1.00 90.00 177 SER A CA 1
ATOM 1474 C C . SER A 1 177 ? 5.196 -2.380 -37.846 1.00 90.00 177 SER A C 1
ATOM 1476 O O . SER A 1 177 ? 6.260 -2.920 -37.532 1.00 90.00 177 SER A O 1
ATOM 1478 N N . GLY A 1 178 ? 4.109 -3.100 -38.139 1.00 88.38 178 GLY A N 1
ATOM 1479 C CA . GLY A 1 178 ? 4.170 -4.553 -38.301 1.00 88.38 178 GLY A CA 1
ATOM 1480 C C . GLY A 1 178 ? 5.111 -4.995 -39.434 1.00 88.38 178 GLY A C 1
ATOM 1481 O O . GLY A 1 178 ? 5.707 -6.062 -39.330 1.00 88.38 178 GLY A O 1
ATOM 1482 N N . GLN A 1 179 ? 5.312 -4.178 -40.477 1.00 90.19 179 GLN A N 1
ATOM 1483 C CA . GLN A 1 179 ? 6.203 -4.515 -41.595 1.00 90.19 179 GLN A CA 1
ATOM 1484 C C . GLN A 1 179 ? 7.681 -4.332 -41.229 1.00 90.19 179 GLN A C 1
ATOM 1486 O O . GLN A 1 179 ? 8.469 -5.256 -41.440 1.00 90.19 179 GLN A O 1
ATOM 1491 N N . SER A 1 180 ? 8.056 -3.218 -40.583 1.00 90.31 180 SER A N 1
ATOM 1492 C CA . SER A 1 180 ? 9.427 -3.043 -40.067 1.00 90.31 180 SER A CA 1
ATOM 1493 C C . SER A 1 180 ? 9.772 -4.114 -39.020 1.00 90.31 180 SER A C 1
ATOM 1495 O O . SER A 1 180 ? 10.910 -4.584 -38.939 1.00 90.31 180 SER A O 1
ATOM 1497 N N . TYR A 1 181 ? 8.778 -4.581 -38.255 1.00 93.56 181 TYR A N 1
ATOM 1498 C CA . TYR A 1 181 ? 8.941 -5.722 -37.354 1.00 93.56 181 TYR A CA 1
ATOM 1499 C C . TYR A 1 181 ? 9.123 -7.057 -38.098 1.00 93.56 181 TYR A C 1
ATOM 1501 O O . TYR A 1 181 ? 10.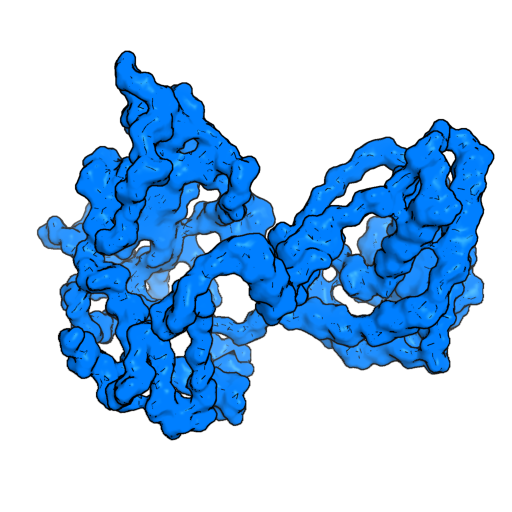027 -7.818 -37.767 1.00 93.56 181 TYR A O 1
ATOM 1509 N N . ILE A 1 182 ? 8.356 -7.335 -39.159 1.00 93.94 182 ILE A N 1
ATOM 1510 C CA . ILE A 1 182 ? 8.562 -8.525 -40.010 1.00 93.94 182 ILE A CA 1
ATOM 1511 C C . ILE A 1 182 ? 9.965 -8.525 -40.632 1.00 93.94 182 ILE A C 1
ATOM 1513 O O . ILE A 1 182 ? 10.635 -9.556 -40.620 1.00 93.94 182 ILE A O 1
ATOM 1517 N N . GLN A 1 183 ? 10.444 -7.386 -41.133 1.00 93.19 183 GLN A N 1
ATOM 1518 C CA . GLN A 1 183 ? 11.806 -7.236 -41.655 1.00 93.19 183 GLN A CA 1
ATOM 1519 C C . GLN A 1 183 ? 12.864 -7.507 -40.567 1.00 93.19 183 GLN A C 1
ATOM 1521 O O . GLN A 1 183 ? 13.845 -8.212 -40.812 1.00 93.19 183 GLN A O 1
ATOM 1526 N N . THR A 1 184 ? 12.620 -7.028 -39.345 1.00 94.12 184 THR A N 1
ATOM 1527 C CA . THR A 1 184 ? 13.456 -7.290 -38.163 1.00 94.12 184 THR A CA 1
ATOM 1528 C C . THR A 1 184 ? 13.503 -8.784 -37.824 1.00 94.12 184 THR A C 1
ATOM 1530 O O . THR A 1 184 ? 14.588 -9.351 -37.701 1.00 94.12 184 THR A O 1
ATOM 1533 N N . LEU A 1 185 ? 12.355 -9.471 -37.782 1.00 94.44 185 LEU A N 1
ATOM 1534 C CA . LEU A 1 185 ? 12.292 -10.920 -37.558 1.00 94.44 185 LEU A CA 1
ATOM 1535 C C . LEU A 1 185 ? 12.938 -11.726 -38.699 1.00 94.44 185 LEU A C 1
ATOM 1537 O O . LEU A 1 185 ? 13.583 -12.742 -38.439 1.00 94.44 185 LEU A O 1
ATOM 1541 N N . ARG A 1 186 ? 12.818 -11.281 -39.958 1.00 95.31 186 ARG A N 1
ATOM 1542 C CA . ARG A 1 186 ? 13.500 -11.911 -41.105 1.00 95.31 186 ARG A CA 1
ATOM 1543 C C . ARG A 1 186 ? 15.023 -11.855 -40.965 1.00 95.31 186 ARG A C 1
ATOM 1545 O O . ARG A 1 186 ? 15.672 -12.857 -41.245 1.00 95.31 186 ARG A O 1
ATOM 1552 N N . ARG A 1 187 ? 15.578 -10.724 -40.513 1.00 94.06 187 ARG A N 1
ATOM 1553 C CA . ARG A 1 187 ? 17.032 -10.525 -40.344 1.00 94.06 187 ARG A CA 1
ATOM 1554 C C . ARG A 1 187 ? 17.573 -11.174 -39.067 1.00 94.06 187 ARG A C 1
ATOM 1556 O O . ARG A 1 187 ? 18.619 -11.807 -39.110 1.00 94.06 187 ARG A O 1
ATOM 1563 N N . GLY A 1 188 ? 16.870 -11.027 -37.943 1.00 93.19 188 GLY A N 1
ATOM 1564 C CA . GLY A 1 188 ? 17.383 -11.389 -36.617 1.00 93.19 188 GLY A CA 1
ATOM 1565 C C . GLY A 1 188 ? 16.827 -12.676 -35.996 1.00 93.19 188 GLY A C 1
ATOM 1566 O O . GLY A 1 188 ? 17.525 -13.312 -35.209 1.00 93.19 188 GLY A O 1
ATOM 1567 N N . LEU A 1 189 ? 15.598 -13.096 -36.326 1.00 94.69 189 LEU A N 1
ATOM 1568 C CA . LEU A 1 189 ? 14.992 -14.313 -35.760 1.00 94.69 189 LEU A CA 1
ATOM 1569 C C . LEU A 1 189 ? 15.159 -15.526 -36.681 1.00 94.69 189 LEU A C 1
ATOM 1571 O O . LEU A 1 189 ? 15.617 -16.577 -36.224 1.00 94.69 189 LEU A O 1
ATOM 1575 N N . LEU A 1 190 ? 14.774 -15.400 -37.957 1.00 94.56 190 LEU A N 1
ATOM 1576 C CA . LEU A 1 190 ? 14.668 -16.538 -38.879 1.00 94.56 190 LEU A CA 1
ATOM 1577 C C . LEU A 1 190 ? 15.966 -17.349 -39.071 1.00 94.56 190 LEU A C 1
ATOM 1579 O O . LEU A 1 190 ? 15.856 -18.575 -39.008 1.00 94.56 190 LEU A O 1
ATOM 1583 N N . PRO A 1 191 ? 17.176 -16.762 -39.218 1.00 95.06 191 PRO A N 1
ATOM 1584 C CA . PRO A 1 191 ? 18.411 -17.546 -39.386 1.00 95.06 191 PRO A CA 1
ATOM 1585 C C . PRO A 1 191 ? 18.640 -18.552 -38.244 1.00 95.06 191 PRO A C 1
ATOM 1587 O O . PRO A 1 191 ? 19.110 -19.681 -38.436 1.00 95.06 191 PRO A O 1
ATOM 1590 N N . HIS A 1 192 ? 18.219 -18.169 -37.038 1.00 92.19 192 HIS A N 1
ATOM 1591 C CA . HIS A 1 192 ? 18.376 -18.951 -35.820 1.00 92.19 192 HIS A CA 1
ATOM 1592 C C . HIS A 1 192 ? 17.103 -19.711 -35.403 1.00 92.19 192 HIS A C 1
ATOM 1594 O O . HIS A 1 192 ? 17.127 -20.403 -34.379 1.00 92.19 192 HIS A O 1
ATOM 1600 N N . TRP A 1 193 ? 15.989 -19.586 -36.136 1.00 93.62 193 TRP A N 1
ATOM 1601 C CA . TRP A 1 193 ? 14.717 -20.241 -35.809 1.00 93.62 193 TRP A CA 1
ATOM 1602 C C . TRP A 1 193 ? 14.748 -21.736 -36.138 1.00 93.62 193 TRP A C 1
ATOM 1604 O O . TRP A 1 193 ? 15.345 -22.151 -37.131 1.00 93.62 193 TRP A O 1
ATOM 1614 N N . ARG A 1 194 ? 14.104 -22.567 -35.311 1.00 89.38 194 ARG A N 1
ATOM 1615 C CA . ARG A 1 194 ? 13.894 -24.004 -35.560 1.00 89.38 194 ARG A CA 1
ATOM 1616 C C . ARG A 1 194 ? 12.519 -24.394 -35.003 1.00 89.38 194 ARG A C 1
ATOM 1618 O O . ARG A 1 194 ? 12.191 -24.012 -33.885 1.00 89.38 194 ARG A O 1
ATOM 1625 N N . ARG A 1 195 ? 11.746 -25.197 -35.742 1.00 82.31 195 ARG A N 1
ATOM 1626 C CA . ARG A 1 195 ? 10.303 -25.462 -35.502 1.00 82.31 195 ARG A CA 1
ATOM 1627 C C . ARG A 1 195 ? 9.960 -26.057 -34.121 1.00 82.31 195 ARG A C 1
ATOM 1629 O O . ARG A 1 195 ? 8.835 -25.932 -33.659 1.00 82.31 195 ARG A O 1
ATOM 1636 N N . SER A 1 196 ? 10.927 -26.678 -33.435 1.00 80.75 196 SER A N 1
ATOM 1637 C CA . SER A 1 196 ? 10.757 -27.234 -32.079 1.00 80.75 196 SER A CA 1
ATOM 1638 C C . SER A 1 196 ? 11.042 -26.234 -30.941 1.00 80.75 196 SER A C 1
ATOM 1640 O O . SER A 1 196 ? 11.260 -26.658 -29.803 1.00 80.75 196 SER A O 1
ATOM 1642 N N . GLN A 1 197 ? 11.197 -24.945 -31.242 1.00 89.25 197 GLN A N 1
ATOM 1643 C CA . GLN A 1 197 ? 11.550 -23.905 -30.273 1.00 89.25 197 GLN A CA 1
ATOM 1644 C C . GLN A 1 197 ? 10.337 -23.029 -29.961 1.00 89.25 197 GLN A C 1
ATOM 1646 O O . GLN A 1 197 ? 9.344 -23.034 -30.686 1.00 89.25 197 GLN A O 1
ATOM 1651 N N . LEU A 1 198 ? 10.425 -22.280 -28.866 1.00 94.06 198 LEU A N 1
ATOM 1652 C CA . LEU A 1 198 ? 9.444 -21.261 -28.510 1.00 94.06 198 LEU A CA 1
ATOM 1653 C C . LEU A 1 198 ? 10.036 -19.864 -28.717 1.00 94.06 198 LEU A C 1
ATOM 1655 O O . LEU A 1 198 ? 11.245 -19.659 -28.572 1.00 94.06 198 LEU A O 1
ATOM 1659 N N . PHE A 1 199 ? 9.176 -18.905 -29.038 1.00 95.44 199 PHE A N 1
ATOM 1660 C CA . PHE A 1 199 ? 9.512 -17.495 -29.193 1.00 95.44 199 PHE A CA 1
ATOM 1661 C C . PHE A 1 199 ? 8.837 -16.669 -28.094 1.00 95.44 199 PHE A C 1
ATOM 1663 O O . PHE A 1 199 ? 7.722 -16.973 -27.680 1.00 95.44 199 PHE A O 1
ATOM 1670 N N . MET A 1 200 ? 9.504 -15.624 -27.620 1.00 93.44 200 MET A N 1
ATOM 1671 C CA . MET A 1 200 ? 8.947 -14.631 -26.712 1.00 93.44 200 MET A CA 1
ATOM 1672 C C . MET A 1 200 ? 9.234 -13.244 -27.277 1.00 93.44 200 MET A C 1
ATOM 1674 O O . MET A 1 200 ? 10.384 -12.887 -27.548 1.00 93.44 200 MET A O 1
ATOM 1678 N N . HIS A 1 201 ? 8.160 -12.478 -27.408 1.00 88.62 201 HIS A N 1
ATOM 1679 C CA . HIS A 1 201 ? 8.152 -11.044 -27.637 1.00 88.62 201 HIS A CA 1
ATOM 1680 C C . HIS A 1 201 ? 7.084 -10.407 -26.741 1.00 88.62 201 HIS A C 1
ATOM 1682 O O . HIS A 1 201 ? 6.156 -11.080 -26.284 1.00 88.62 201 HIS A O 1
ATOM 1688 N N . VAL A 1 202 ? 7.200 -9.108 -26.483 1.00 80.38 202 VAL A N 1
ATOM 1689 C CA . VAL A 1 202 ? 6.205 -8.370 -25.695 1.00 80.38 202 VAL A CA 1
ATOM 1690 C C . VAL A 1 202 ? 4.886 -8.200 -26.462 1.00 80.38 202 VAL A C 1
ATOM 1692 O O . VAL A 1 202 ? 4.867 -8.165 -27.686 1.00 80.38 202 VAL A O 1
ATOM 1695 N N . ASN A 1 203 ? 3.762 -8.031 -25.762 1.00 79.31 203 ASN A N 1
ATOM 1696 C CA . ASN A 1 203 ? 2.425 -7.911 -26.373 1.00 79.31 203 ASN A CA 1
ATOM 1697 C C . ASN A 1 203 ? 2.117 -6.505 -26.971 1.00 79.31 203 ASN A C 1
ATOM 1699 O O . ASN A 1 203 ? 1.018 -5.957 -26.826 1.00 79.31 203 ASN A O 1
ATOM 1703 N N . ALA A 1 204 ? 3.109 -5.889 -27.624 1.00 81.81 204 ALA A N 1
ATOM 1704 C CA . ALA A 1 204 ? 3.030 -4.547 -28.207 1.00 81.81 204 ALA A CA 1
ATOM 1705 C C . ALA A 1 204 ? 2.014 -4.460 -29.374 1.00 81.81 204 ALA A C 1
ATOM 1707 O O . ALA A 1 204 ? 1.756 -5.466 -30.040 1.00 81.81 204 ALA A O 1
ATOM 1708 N N . PRO A 1 205 ? 1.449 -3.271 -29.684 1.00 84.38 205 PRO A N 1
ATOM 1709 C CA . PRO A 1 205 ? 0.484 -3.115 -30.779 1.00 84.38 205 PRO A CA 1
ATOM 1710 C C . PRO A 1 205 ? 1.009 -3.589 -32.141 1.00 84.38 205 PRO A C 1
ATOM 1712 O O . PRO A 1 205 ? 0.291 -4.277 -32.860 1.00 84.38 205 PRO A O 1
ATOM 1715 N N . ILE A 1 206 ? 2.277 -3.301 -32.460 1.00 87.38 206 ILE A N 1
ATOM 1716 C CA . ILE A 1 206 ? 2.920 -3.764 -33.700 1.00 87.38 206 ILE A CA 1
ATOM 1717 C C . ILE A 1 206 ? 3.035 -5.292 -33.780 1.00 87.38 206 ILE A C 1
ATOM 1719 O O . ILE A 1 206 ? 2.940 -5.845 -34.868 1.00 87.38 206 ILE A O 1
ATOM 1723 N N . HIS A 1 207 ? 3.172 -5.987 -32.648 1.00 88.19 207 HIS A N 1
ATOM 1724 C CA . HIS A 1 207 ? 3.318 -7.446 -32.604 1.00 88.19 207 HIS A CA 1
ATOM 1725 C C . HIS A 1 207 ? 1.979 -8.172 -32.746 1.00 88.19 207 HIS A C 1
ATOM 1727 O O . HIS A 1 207 ? 1.925 -9.267 -33.298 1.00 88.19 207 HIS A O 1
ATOM 1733 N N . ARG A 1 208 ? 0.895 -7.531 -32.294 1.00 85.88 208 ARG A N 1
ATOM 1734 C CA . ARG A 1 208 ? -0.487 -8.009 -32.447 1.00 85.88 208 ARG A CA 1
ATOM 1735 C C . ARG A 1 208 ? -1.128 -7.592 -33.781 1.00 85.88 208 ARG A C 1
ATOM 1737 O O . ARG A 1 208 ? -2.305 -7.861 -34.002 1.00 85.88 208 ARG A O 1
ATOM 1744 N N . ALA A 1 209 ? -0.383 -6.941 -34.679 1.00 89.06 209 ALA A N 1
ATOM 1745 C CA . ALA A 1 209 ? -0.872 -6.573 -36.004 1.00 89.06 209 ALA A CA 1
ATOM 1746 C C . ALA A 1 209 ? -1.122 -7.821 -36.873 1.00 89.06 209 ALA A C 1
ATOM 1748 O O . ALA A 1 209 ? -0.289 -8.729 -36.911 1.00 89.06 209 ALA A O 1
ATOM 1749 N N . ARG A 1 210 ? -2.230 -7.842 -37.634 1.00 92.44 210 ARG A N 1
ATOM 1750 C CA . ARG A 1 210 ? -2.661 -9.004 -38.447 1.00 92.44 210 ARG A CA 1
ATOM 1751 C C . ARG A 1 210 ? -1.549 -9.561 -39.345 1.00 92.44 210 ARG A C 1
ATOM 1753 O O . ARG A 1 210 ? -1.390 -10.772 -39.436 1.00 92.44 210 ARG A O 1
ATOM 1760 N N . VAL A 1 211 ? -0.752 -8.684 -39.960 1.00 92.75 211 VAL A N 1
ATOM 1761 C CA . VAL A 1 211 ? 0.374 -9.072 -40.831 1.00 92.75 211 VAL A CA 1
ATOM 1762 C C . VAL A 1 211 ? 1.490 -9.813 -40.085 1.00 92.75 211 VAL A C 1
ATOM 1764 O O . VAL A 1 211 ? 2.102 -10.712 -40.654 1.00 92.75 211 VAL A O 1
ATOM 1767 N N . VAL A 1 212 ? 1.737 -9.487 -38.810 1.00 93.19 212 VAL A N 1
ATOM 1768 C CA . VAL A 1 212 ? 2.758 -10.149 -37.980 1.00 93.19 212 VAL A CA 1
ATOM 1769 C C . VAL A 1 212 ? 2.269 -11.519 -37.528 1.00 93.19 212 VAL A C 1
ATOM 1771 O O . VAL A 1 212 ? 3.013 -12.491 -37.644 1.00 93.19 212 VAL A O 1
ATOM 1774 N N . ALA A 1 213 ? 1.014 -11.614 -37.080 1.00 91.94 213 ALA A N 1
ATOM 1775 C CA . ALA A 1 213 ? 0.392 -12.887 -36.718 1.00 91.94 213 ALA A CA 1
ATOM 1776 C C . ALA A 1 213 ? 0.383 -13.866 -37.908 1.00 91.94 213 ALA A C 1
ATOM 1778 O O . ALA A 1 213 ? 0.794 -15.018 -37.767 1.00 91.94 213 ALA A O 1
ATOM 1779 N N . GLU A 1 214 ? 0.012 -13.386 -39.098 1.00 94.94 214 GLU A N 1
ATOM 1780 C CA . GLU A 1 214 ? 0.028 -14.184 -40.327 1.00 94.94 214 GLU A CA 1
ATOM 1781 C C . GLU A 1 214 ? 1.451 -14.589 -40.743 1.00 94.94 214 GLU A C 1
ATOM 1783 O O . GLU A 1 214 ? 1.700 -15.754 -41.051 1.00 94.94 214 GLU A O 1
ATOM 1788 N N . PHE A 1 215 ? 2.426 -13.676 -40.671 1.00 95.31 215 PHE A N 1
ATOM 1789 C CA . PHE A 1 215 ? 3.832 -14.009 -40.922 1.00 95.31 215 PHE A CA 1
ATOM 1790 C C . PHE A 1 215 ? 4.360 -15.082 -39.955 1.00 95.31 215 PHE A C 1
ATOM 1792 O O . PHE A 1 215 ? 5.069 -15.995 -40.383 1.00 95.31 215 PHE A O 1
ATOM 1799 N N . MET A 1 216 ? 3.996 -15.018 -38.669 1.00 93.81 216 MET A N 1
ATOM 1800 C CA . MET A 1 216 ? 4.369 -16.042 -37.688 1.00 93.81 216 MET A CA 1
ATOM 1801 C C . MET A 1 216 ? 3.720 -17.394 -37.987 1.00 93.81 216 MET A C 1
ATOM 1803 O O . MET A 1 216 ? 4.419 -18.408 -37.955 1.00 93.81 216 MET A O 1
ATOM 1807 N N . ARG A 1 217 ? 2.434 -17.407 -38.363 1.00 93.62 217 ARG A N 1
ATOM 1808 C CA . ARG A 1 217 ? 1.709 -18.611 -38.799 1.00 93.62 217 ARG A CA 1
ATOM 1809 C C . ARG A 1 217 ? 2.394 -19.267 -40.003 1.00 93.62 217 ARG A C 1
ATOM 1811 O O . ARG A 1 217 ? 2.744 -20.443 -39.946 1.00 93.62 217 ARG A O 1
ATOM 1818 N N . VAL A 1 218 ? 2.671 -18.491 -41.054 1.00 94.38 218 VAL A N 1
ATOM 1819 C CA . VAL A 1 218 ? 3.322 -18.952 -42.297 1.00 94.38 218 VAL A CA 1
ATOM 1820 C C . VAL A 1 218 ? 4.762 -19.438 -42.073 1.00 94.38 218 VAL A C 1
ATOM 1822 O O . VAL A 1 218 ? 5.253 -20.281 -42.825 1.00 94.38 218 VAL A O 1
ATOM 1825 N N . LYS A 1 219 ? 5.464 -18.941 -41.046 1.00 93.75 219 LYS A N 1
ATOM 1826 C CA . LYS A 1 219 ? 6.839 -19.361 -40.712 1.00 93.75 219 LYS A CA 1
ATOM 1827 C C . LYS A 1 219 ? 6.941 -20.379 -39.568 1.00 93.75 219 LYS A C 1
ATOM 1829 O O . LYS A 1 219 ? 8.061 -20.708 -39.180 1.00 93.75 219 LYS A O 1
ATOM 1834 N N . ASP A 1 220 ? 5.817 -20.901 -39.062 1.00 93.00 220 ASP A N 1
ATOM 1835 C CA . ASP A 1 220 ? 5.764 -21.809 -37.899 1.00 93.00 220 ASP A CA 1
ATOM 1836 C C . ASP A 1 220 ? 6.597 -21.260 -36.723 1.00 93.00 220 ASP A C 1
ATOM 1838 O O . ASP A 1 220 ? 7.443 -21.938 -36.130 1.00 93.00 220 ASP A O 1
ATOM 1842 N N . ILE A 1 221 ? 6.407 -19.964 -36.450 1.00 94.25 221 ILE A N 1
ATOM 1843 C CA . ILE A 1 221 ? 6.932 -19.277 -35.272 1.00 94.25 221 ILE A CA 1
ATOM 1844 C C . ILE A 1 221 ? 5.894 -19.434 -34.166 1.00 94.25 221 ILE A C 1
ATOM 1846 O O . ILE A 1 221 ? 4.722 -19.118 -34.356 1.00 94.25 221 ILE A O 1
ATOM 1850 N N . ARG A 1 222 ? 6.332 -19.928 -33.005 1.00 91.31 222 ARG A N 1
ATOM 1851 C CA . ARG A 1 222 ? 5.458 -20.290 -31.882 1.00 91.31 222 ARG A CA 1
ATOM 1852 C C . ARG A 1 222 ? 5.671 -19.315 -30.720 1.00 91.31 222 ARG A C 1
ATOM 1854 O O . ARG A 1 222 ? 6.526 -19.595 -29.872 1.00 91.31 222 ARG A O 1
ATOM 1861 N N . PRO A 1 223 ? 4.983 -18.156 -30.701 1.00 91.50 223 PRO A N 1
ATOM 1862 C CA . PRO A 1 223 ? 5.027 -17.246 -29.564 1.00 91.50 223 PRO A CA 1
ATOM 1863 C C . PRO A 1 223 ? 4.390 -17.899 -28.328 1.00 91.50 223 PRO A C 1
ATOM 1865 O O . PRO A 1 223 ? 3.414 -18.637 -28.446 1.00 91.50 223 PRO A O 1
ATOM 1868 N N . ILE A 1 224 ? 4.930 -17.614 -27.143 1.00 91.69 224 ILE A N 1
ATOM 1869 C CA . ILE A 1 224 ? 4.240 -17.851 -25.866 1.00 91.69 224 ILE A CA 1
ATOM 1870 C C . ILE A 1 224 ? 3.418 -16.618 -25.477 1.00 91.69 224 ILE A C 1
ATOM 1872 O O . ILE A 1 224 ? 3.819 -15.491 -25.777 1.00 91.69 224 ILE A O 1
ATOM 1876 N N . GLU A 1 225 ? 2.292 -16.807 -24.783 1.00 86.88 225 GLU A N 1
ATOM 1877 C CA . GLU A 1 225 ? 1.532 -15.677 -24.240 1.00 86.88 225 GLU A CA 1
ATOM 1878 C C . GLU A 1 225 ? 2.363 -14.983 -23.151 1.00 86.88 225 GLU A C 1
ATOM 1880 O O . GLU A 1 225 ? 2.613 -15.542 -22.083 1.00 86.88 225 GLU A O 1
ATOM 1885 N N . TRP A 1 226 ? 2.822 -13.759 -23.429 1.00 88.56 226 TRP A N 1
ATOM 1886 C CA . TRP A 1 226 ? 3.656 -13.005 -22.497 1.00 88.56 226 TRP A CA 1
ATOM 1887 C C . TRP A 1 226 ? 2.863 -11.901 -21.782 1.00 88.56 226 TRP A C 1
ATOM 1889 O O . TRP A 1 226 ? 2.261 -11.047 -22.450 1.00 88.56 226 TRP A O 1
ATOM 1899 N N . PRO A 1 227 ? 2.869 -11.850 -20.437 1.00 84.75 227 PRO A N 1
ATOM 1900 C CA . PRO A 1 227 ? 2.083 -10.875 -19.695 1.00 84.75 227 PRO A CA 1
ATOM 1901 C C . PRO A 1 227 ? 2.614 -9.452 -19.917 1.00 84.75 227 PRO A C 1
ATOM 1903 O O . PRO A 1 227 ? 3.784 -9.152 -19.665 1.00 84.75 227 PRO A O 1
ATOM 1906 N N . ALA A 1 228 ? 1.736 -8.552 -20.363 1.00 75.00 228 ALA A N 1
ATOM 1907 C CA . ALA A 1 228 ? 2.086 -7.166 -20.669 1.00 75.00 228 ALA A CA 1
ATOM 1908 C C . ALA A 1 228 ? 2.754 -6.445 -19.479 1.00 75.00 228 ALA A C 1
ATOM 1910 O O . ALA A 1 228 ? 2.384 -6.658 -18.324 1.00 75.00 228 ALA A O 1
ATOM 1911 N N . TYR A 1 229 ? 3.706 -5.553 -19.780 1.00 70.94 229 TYR A N 1
ATOM 1912 C CA . TYR A 1 229 ? 4.485 -4.791 -18.793 1.00 70.94 229 TYR A CA 1
ATOM 1913 C C . TYR A 1 229 ? 5.277 -5.680 -17.806 1.00 70.94 229 TYR A C 1
ATOM 1915 O O . TYR A 1 229 ? 5.260 -5.460 -16.594 1.00 70.94 229 TYR A O 1
ATOM 1923 N N . SER A 1 230 ? 5.995 -6.686 -18.328 1.00 80.81 230 SER A N 1
ATOM 1924 C CA . SER A 1 230 ? 6.804 -7.623 -17.521 1.00 80.81 230 SER A CA 1
ATOM 1925 C C . SER A 1 230 ? 8.297 -7.666 -17.893 1.00 80.81 230 SER A C 1
ATOM 1927 O O . SER A 1 230 ? 8.815 -8.735 -18.229 1.00 80.81 230 SER A O 1
ATOM 1929 N N . PRO A 1 231 ? 9.016 -6.526 -17.817 1.00 82.19 231 PRO A N 1
ATOM 1930 C CA . PRO A 1 231 ? 10.450 -6.452 -18.120 1.00 82.19 231 PRO A CA 1
ATOM 1931 C C . PRO A 1 231 ? 11.308 -7.214 -17.093 1.00 82.19 231 PRO A C 1
ATOM 1933 O O . PRO A 1 231 ? 12.370 -7.749 -17.393 1.00 82.19 231 PRO A O 1
ATOM 1936 N N . ASP A 1 232 ? 10.817 -7.344 -15.861 1.00 80.12 232 ASP A N 1
ATOM 1937 C CA . ASP A 1 232 ? 11.429 -8.123 -14.786 1.00 80.12 232 ASP A CA 1
ATOM 1938 C C . ASP A 1 232 ? 11.400 -9.638 -15.045 1.00 80.12 232 ASP A C 1
ATOM 1940 O O . ASP A 1 232 ? 12.270 -10.359 -14.549 1.00 80.12 232 ASP A O 1
ATOM 1944 N N . LEU A 1 233 ? 10.459 -10.118 -15.864 1.00 88.00 233 LEU A N 1
ATOM 1945 C CA . LEU A 1 233 ? 10.418 -11.503 -16.334 1.00 88.00 233 LEU A CA 1
ATOM 1946 C C . LEU A 1 233 ? 11.241 -11.704 -17.618 1.00 88.00 233 LEU A C 1
ATOM 1948 O O . LEU A 1 233 ? 11.524 -12.843 -17.970 1.00 88.00 233 LEU A O 1
ATOM 1952 N N . ASN A 1 234 ? 11.658 -10.637 -18.309 1.00 91.75 234 ASN A N 1
ATOM 1953 C CA . ASN A 1 234 ? 12.419 -10.731 -19.553 1.00 91.75 234 ASN A CA 1
ATOM 1954 C C . ASN A 1 234 ? 13.946 -10.721 -19.273 1.00 91.75 234 ASN A C 1
ATOM 1956 O O . ASN A 1 234 ? 14.471 -9.758 -18.704 1.00 91.75 234 ASN A O 1
ATOM 1960 N N . PRO A 1 235 ? 14.714 -11.768 -19.640 1.00 91.94 235 PRO A N 1
ATOM 1961 C CA . PRO A 1 235 ? 16.166 -11.793 -19.454 1.00 91.94 235 PRO A CA 1
ATOM 1962 C C . PRO A 1 235 ? 16.920 -10.713 -20.244 1.00 91.94 235 PRO A C 1
ATOM 1964 O O . PRO A 1 235 ? 17.922 -10.201 -19.741 1.00 91.94 235 PRO A O 1
ATOM 1967 N N . ILE A 1 236 ? 16.460 -10.361 -21.453 1.00 91.25 236 ILE A N 1
ATOM 1968 C CA . ILE A 1 236 ? 17.198 -9.477 -22.377 1.00 91.25 236 ILE A CA 1
ATOM 1969 C C . ILE A 1 236 ? 17.238 -8.013 -21.908 1.00 91.25 236 ILE A C 1
ATOM 1971 O O . ILE A 1 236 ? 18.219 -7.321 -22.151 1.00 91.25 236 ILE A O 1
ATOM 1975 N N . GLU A 1 237 ? 16.273 -7.583 -21.095 1.00 88.06 237 GLU A N 1
ATOM 1976 C CA . GLU A 1 237 ? 16.243 -6.264 -20.438 1.00 88.06 237 GLU A CA 1
ATOM 1977 C C . GLU A 1 237 ? 17.500 -5.984 -19.596 1.00 88.06 237 GLU A C 1
ATOM 1979 O O . GLU A 1 237 ? 18.014 -4.867 -19.518 1.00 88.06 237 GLU A O 1
ATOM 1984 N N . HIS A 1 238 ? 18.067 -7.031 -18.990 1.00 87.00 238 HIS A N 1
ATOM 1985 C CA . HIS A 1 238 ? 19.325 -6.908 -18.251 1.00 87.00 238 HIS A CA 1
ATOM 1986 C C . HIS A 1 238 ? 20.541 -6.804 -19.187 1.00 87.00 238 HIS A C 1
ATOM 1988 O O . HIS A 1 238 ? 21.579 -6.284 -18.779 1.00 87.00 238 HIS A O 1
ATOM 1994 N N . LEU A 1 239 ? 20.418 -7.262 -20.436 1.00 91.62 239 LEU A N 1
ATOM 1995 C CA . LEU A 1 239 ? 21.432 -7.114 -21.480 1.00 91.62 239 LEU A CA 1
ATOM 1996 C C . LEU A 1 239 ? 21.366 -5.731 -22.137 1.00 91.62 239 LEU A C 1
ATOM 1998 O O . LEU A 1 239 ? 22.420 -5.179 -22.432 1.00 91.62 239 LEU A O 1
ATOM 2002 N N . TRP A 1 240 ? 20.185 -5.113 -22.258 1.00 89.75 240 TRP A N 1
ATOM 2003 C CA . TRP A 1 240 ? 20.051 -3.713 -22.683 1.00 89.75 240 TRP A CA 1
ATOM 2004 C C . TRP A 1 240 ? 20.751 -2.733 -21.744 1.00 89.75 240 TRP A C 1
ATOM 2006 O O . TRP A 1 240 ? 21.451 -1.831 -22.206 1.00 89.75 240 TRP A O 1
ATOM 2016 N N . TRP A 1 241 ? 20.642 -2.938 -20.428 1.00 84.75 241 TRP A N 1
ATOM 2017 C CA . TRP A 1 241 ? 21.416 -2.153 -19.463 1.00 84.75 241 TRP A CA 1
ATOM 2018 C C . TRP A 1 241 ? 22.933 -2.353 -19.639 1.00 84.75 241 TRP A C 1
ATOM 2020 O O . TRP A 1 241 ? 23.693 -1.386 -19.613 1.00 84.75 241 TRP A O 1
ATOM 2030 N N . VAL A 1 242 ? 23.383 -3.592 -19.876 1.00 87.44 242 VAL A N 1
ATOM 2031 C CA . VAL A 1 242 ? 24.805 -3.900 -20.127 1.00 87.44 242 VAL A CA 1
ATOM 2032 C C . VAL A 1 242 ? 25.306 -3.296 -21.444 1.00 87.44 242 VAL A C 1
ATOM 2034 O O . VAL A 1 242 ? 26.426 -2.788 -21.472 1.00 87.44 242 VAL A O 1
ATOM 2037 N N . LEU A 1 243 ? 24.493 -3.314 -22.504 1.00 89.56 243 LEU A N 1
ATOM 2038 C CA . LEU A 1 243 ? 24.787 -2.689 -23.795 1.00 89.56 243 LEU A CA 1
ATOM 2039 C C . LEU A 1 243 ? 24.983 -1.179 -23.623 1.00 89.56 243 LEU A C 1
ATOM 2041 O O . LEU A 1 243 ? 26.050 -0.663 -23.941 1.00 89.56 243 LEU A O 1
ATOM 2045 N N . LYS A 1 244 ? 23.998 -0.492 -23.031 1.00 85.62 244 LYS A N 1
ATOM 2046 C CA . LYS A 1 244 ? 24.051 0.955 -22.765 1.00 85.62 244 LYS A CA 1
ATOM 2047 C C . LYS A 1 244 ? 25.257 1.340 -21.905 1.00 85.62 244 LYS A C 1
ATOM 2049 O O . LYS A 1 244 ? 25.980 2.272 -22.247 1.00 85.62 244 LYS A O 1
ATOM 2054 N N . LYS A 1 245 ? 25.554 0.565 -20.851 1.00 83.62 245 LYS A N 1
ATOM 2055 C CA . LYS A 1 245 ? 26.749 0.789 -20.023 1.00 83.62 245 LYS A CA 1
ATOM 2056 C C . LYS A 1 245 ? 28.057 0.608 -20.811 1.00 83.62 245 LYS A C 1
ATOM 2058 O O . LYS A 1 245 ? 28.980 1.387 -20.600 1.00 83.62 245 LYS A O 1
ATOM 2063 N N . ARG A 1 246 ? 28.160 -0.392 -21.701 1.00 87.31 246 ARG A N 1
ATOM 2064 C CA . ARG A 1 246 ? 29.346 -0.583 -22.563 1.00 87.31 246 ARG A CA 1
ATOM 2065 C C . ARG A 1 246 ? 29.545 0.584 -23.522 1.00 87.31 246 ARG A C 1
ATOM 2067 O O . ARG A 1 246 ? 30.635 1.135 -23.565 1.00 87.31 246 ARG A O 1
ATOM 2074 N N . VAL A 1 247 ? 28.490 0.979 -24.232 1.00 84.69 247 VAL A N 1
ATOM 2075 C CA . VAL A 1 247 ? 28.527 2.081 -25.206 1.00 84.69 247 VAL A CA 1
ATOM 2076 C C . VAL A 1 247 ? 28.973 3.379 -24.527 1.00 84.69 247 VAL A C 1
ATOM 2078 O O . VAL A 1 247 ? 29.893 4.031 -25.006 1.00 84.69 247 VAL A O 1
ATOM 2081 N N . HIS A 1 248 ? 28.406 3.700 -23.360 1.00 79.88 248 HIS A N 1
ATOM 2082 C CA . HIS A 1 248 ? 28.798 4.879 -22.584 1.00 79.88 248 HIS A CA 1
ATOM 2083 C C . HIS A 1 248 ? 30.249 4.824 -22.063 1.00 79.88 248 HIS A C 1
ATOM 2085 O O . HIS A 1 248 ? 30.907 5.857 -22.010 1.00 79.88 248 HIS A O 1
ATOM 2091 N N . ALA A 1 249 ? 30.757 3.641 -21.694 1.00 79.31 249 ALA A N 1
ATOM 2092 C CA . ALA A 1 249 ? 32.100 3.483 -21.128 1.00 79.31 249 ALA A CA 1
ATOM 2093 C C . ALA A 1 249 ? 33.224 3.410 -22.178 1.00 79.31 249 ALA A C 1
ATOM 2095 O O . ALA A 1 249 ? 34.306 3.933 -21.936 1.00 79.31 249 ALA A O 1
ATOM 2096 N N . TYR A 1 250 ? 32.990 2.756 -23.320 1.00 77.44 250 TYR A N 1
ATOM 2097 C CA . TYR A 1 250 ? 33.988 2.614 -24.388 1.00 77.44 250 TYR A CA 1
ATOM 2098 C C . TYR A 1 250 ? 33.954 3.761 -25.405 1.00 77.44 250 TYR A C 1
ATOM 2100 O O . TYR A 1 250 ? 34.943 3.982 -26.096 1.00 77.44 250 TYR A O 1
ATOM 2108 N N . TYR A 1 251 ? 32.830 4.480 -25.503 1.00 74.94 251 TYR A N 1
ATOM 2109 C CA . TYR A 1 251 ? 32.636 5.566 -26.464 1.00 74.94 251 TYR A CA 1
ATOM 2110 C C . TYR A 1 251 ? 31.935 6.791 -25.828 1.00 74.94 251 TYR A C 1
ATOM 2112 O O . TYR A 1 251 ? 30.881 7.227 -26.308 1.00 74.94 251 TYR A O 1
ATOM 2120 N N . PRO A 1 252 ? 32.481 7.367 -24.735 1.00 67.88 252 PRO A N 1
ATOM 2121 C CA . PRO A 1 252 ? 31.862 8.487 -24.018 1.00 67.88 252 PRO A CA 1
ATOM 2122 C C . PRO A 1 252 ? 31.651 9.735 -24.891 1.00 67.88 252 PRO A C 1
ATOM 2124 O O . PRO A 1 252 ? 30.710 10.493 -24.648 1.00 67.88 252 PRO A O 1
ATOM 2127 N N . GLN A 1 253 ? 32.461 9.930 -25.936 1.00 66.81 253 GLN A N 1
ATOM 2128 C CA . GLN A 1 253 ? 32.336 11.025 -26.905 1.00 66.81 253 GLN A CA 1
ATOM 2129 C C . GLN A 1 253 ? 30.973 11.054 -27.614 1.00 66.81 253 GLN A C 1
ATOM 2131 O O . GLN A 1 253 ? 30.476 12.131 -27.932 1.00 66.81 253 GLN A O 1
ATOM 2136 N N . TYR A 1 254 ? 30.295 9.907 -27.762 1.00 67.19 254 TYR A N 1
ATOM 2137 C CA . TYR A 1 254 ? 28.949 9.871 -28.343 1.00 67.19 254 TYR A CA 1
ATOM 2138 C C . TYR A 1 254 ? 27.865 10.505 -27.462 1.00 67.19 254 TYR A C 1
ATOM 2140 O O . TYR A 1 254 ? 26.712 10.555 -27.871 1.00 67.19 254 TYR A O 1
ATOM 2148 N N . SER A 1 255 ? 28.197 11.008 -26.268 1.00 59.25 255 SER A N 1
ATOM 2149 C CA . SER A 1 255 ? 27.291 11.845 -25.469 1.00 59.25 255 SER A CA 1
ATOM 2150 C C . SER A 1 255 ? 27.115 13.277 -26.006 1.00 59.25 255 SER A C 1
ATOM 2152 O O . SER A 1 255 ? 26.261 13.992 -25.488 1.00 59.25 255 SER A O 1
ATOM 2154 N N . ARG A 1 256 ? 27.897 13.696 -27.017 1.00 60.78 256 ARG A N 1
ATOM 2155 C CA . ARG A 1 256 ? 27.982 15.087 -27.512 1.00 60.78 256 ARG A CA 1
ATOM 2156 C C . ARG A 1 256 ? 28.020 15.202 -29.052 1.00 60.78 256 ARG A C 1
ATOM 2158 O O . ARG A 1 256 ? 28.790 15.993 -29.577 1.00 60.78 256 ARG A O 1
ATOM 2165 N N . LEU A 1 257 ? 27.264 14.373 -29.779 1.00 62.97 257 LEU A N 1
ATOM 2166 C CA . LEU A 1 257 ? 27.215 14.421 -31.252 1.00 62.97 257 LEU A CA 1
ATOM 2167 C C . LEU A 1 257 ? 26.149 15.387 -31.780 1.00 62.97 257 LEU A C 1
ATOM 2169 O O . LEU A 1 257 ? 25.021 15.376 -31.291 1.00 62.97 257 LEU A O 1
ATOM 2173 N N . ASP A 1 258 ? 26.461 16.063 -32.885 1.00 61.41 258 ASP A N 1
ATOM 2174 C CA . ASP A 1 258 ? 25.530 16.896 -33.667 1.00 61.41 258 ASP A CA 1
ATOM 2175 C C . ASP A 1 258 ? 24.558 16.077 -34.546 1.00 61.41 258 ASP A C 1
ATOM 2177 O O . ASP A 1 258 ? 23.683 16.622 -35.217 1.00 61.41 258 ASP A O 1
ATOM 2181 N N . HIS A 1 259 ? 24.671 14.744 -34.509 1.00 65.62 259 HIS A N 1
ATOM 2182 C CA . HIS A 1 259 ? 23.801 13.778 -35.188 1.00 65.62 259 HIS A CA 1
ATOM 2183 C C . HIS A 1 259 ? 23.838 13.828 -36.731 1.00 65.62 259 HIS A C 1
ATOM 2185 O O . HIS A 1 259 ? 22.788 13.691 -37.376 1.00 65.62 259 HIS A O 1
ATOM 2191 N N . THR A 1 260 ? 25.029 13.953 -37.332 1.00 77.19 260 THR A N 1
ATOM 2192 C CA . THR A 1 260 ? 25.202 13.723 -38.783 1.00 77.19 260 THR A CA 1
ATOM 2193 C C . THR A 1 260 ? 24.925 12.256 -39.155 1.00 77.19 260 THR A C 1
ATOM 2195 O O . THR A 1 260 ? 24.908 11.375 -38.290 1.00 77.19 260 THR A O 1
ATOM 2198 N N . ALA A 1 261 ? 24.696 11.971 -40.444 1.00 75.50 261 ALA A N 1
ATOM 2199 C CA . ALA A 1 261 ? 24.415 10.610 -40.917 1.00 75.50 261 ALA A CA 1
ATOM 2200 C C . ALA A 1 261 ? 25.573 9.639 -40.611 1.00 75.50 261 ALA A C 1
ATOM 2202 O O . ALA A 1 261 ? 25.361 8.602 -39.987 1.00 75.50 261 ALA A O 1
ATOM 2203 N N . GLU A 1 262 ? 26.803 10.031 -40.941 1.00 80.25 262 GLU A N 1
ATOM 2204 C CA . GLU A 1 262 ? 28.033 9.265 -40.694 1.00 80.25 262 GLU A CA 1
ATOM 2205 C C . GLU A 1 262 ? 28.246 8.983 -39.196 1.00 80.25 262 GLU A C 1
ATOM 2207 O O . GLU A 1 262 ? 28.543 7.856 -38.792 1.00 80.25 262 GLU A O 1
ATOM 2212 N N . GLN A 1 263 ? 28.020 9.990 -38.340 1.00 76.19 263 GLN A N 1
ATOM 2213 C CA . GLN A 1 263 ? 28.069 9.836 -36.882 1.00 76.19 263 GLN A CA 1
ATOM 2214 C C . GLN A 1 263 ? 27.010 8.841 -36.375 1.00 76.19 263 GLN A C 1
ATOM 2216 O O . GLN A 1 263 ? 27.260 8.106 -35.416 1.00 76.19 263 GLN A O 1
ATOM 2221 N N . TRP A 1 264 ? 25.832 8.799 -37.006 1.00 77.44 264 TRP A N 1
ATOM 2222 C CA . TRP A 1 264 ? 24.748 7.879 -36.653 1.00 77.44 264 TRP A CA 1
ATOM 2223 C C . TRP A 1 264 ? 25.031 6.436 -37.094 1.00 77.44 264 TRP A C 1
ATOM 2225 O O . TRP A 1 264 ? 24.747 5.501 -36.341 1.00 77.44 264 TRP A O 1
ATOM 2235 N N . GLU A 1 265 ? 25.645 6.239 -38.262 1.00 83.62 265 GLU A N 1
ATOM 2236 C CA . GLU A 1 265 ? 26.099 4.921 -38.722 1.00 83.62 265 GLU A CA 1
ATOM 2237 C C . GLU A 1 265 ? 27.240 4.381 -37.850 1.00 83.62 265 GLU A C 1
ATOM 2239 O O . GLU A 1 265 ? 27.156 3.250 -37.362 1.00 83.62 265 GLU A O 1
ATOM 2244 N N . ALA A 1 266 ? 28.242 5.211 -37.538 1.00 83.38 266 ALA A N 1
ATOM 2245 C CA . ALA A 1 266 ? 29.321 4.856 -36.615 1.00 83.38 266 ALA A CA 1
ATOM 2246 C C . ALA A 1 266 ? 28.790 4.479 -35.217 1.00 83.38 266 ALA A C 1
ATOM 2248 O O . ALA A 1 266 ? 29.213 3.477 -34.631 1.00 83.38 266 ALA A O 1
ATOM 2249 N N . PHE A 1 267 ? 27.805 5.226 -34.702 1.00 83.44 267 PHE A N 1
ATOM 2250 C CA . PHE A 1 267 ? 27.099 4.878 -33.468 1.00 83.44 267 PHE A CA 1
ATOM 2251 C C . PHE A 1 267 ? 26.400 3.511 -33.577 1.00 83.44 267 PHE A C 1
ATOM 2253 O O . PHE A 1 267 ? 26.534 2.681 -32.675 1.00 83.44 267 PHE A O 1
ATOM 2260 N N . CYS A 1 268 ? 25.712 3.230 -34.688 1.00 87.19 268 CYS A N 1
ATOM 2261 C CA . CYS A 1 268 ? 25.042 1.948 -34.924 1.00 87.19 268 CYS A CA 1
ATOM 2262 C C . CYS A 1 268 ? 26.014 0.755 -34.990 1.00 87.19 268 CYS A C 1
ATOM 2264 O O . CYS A 1 268 ? 25.719 -0.298 -34.414 1.00 87.19 268 CYS A O 1
ATOM 2266 N N . GLU A 1 269 ? 27.186 0.901 -35.615 1.00 89.56 269 GLU A N 1
ATOM 2267 C CA . GLU A 1 269 ? 28.234 -0.133 -35.587 1.00 89.56 269 GLU A CA 1
ATOM 2268 C C . GLU A 1 269 ? 28.802 -0.354 -34.182 1.00 89.56 269 GLU A C 1
ATOM 2270 O O . GLU A 1 269 ? 29.042 -1.495 -33.768 1.00 89.56 269 GLU A O 1
ATOM 2275 N N . VAL A 1 270 ? 28.930 0.708 -33.386 1.00 89.00 270 VAL A N 1
ATOM 2276 C CA . VAL A 1 270 ? 29.334 0.592 -31.982 1.00 89.00 270 VAL A CA 1
ATOM 2277 C C . VAL A 1 270 ? 28.283 -0.126 -31.132 1.00 89.00 270 VAL A C 1
ATOM 2279 O O . VAL A 1 270 ? 28.662 -0.950 -30.292 1.00 89.00 270 VAL A O 1
ATOM 2282 N N . LEU A 1 271 ? 26.981 0.067 -31.386 1.00 90.56 271 LEU A N 1
ATOM 2283 C CA . LEU A 1 271 ? 25.935 -0.749 -30.754 1.00 90.56 271 LEU A CA 1
ATOM 2284 C C . LEU A 1 271 ? 26.119 -2.242 -31.097 1.00 90.56 271 LEU A C 1
ATOM 2286 O O . LEU A 1 271 ? 26.123 -3.084 -30.193 1.00 90.56 271 LEU A O 1
ATOM 2290 N N . LYS A 1 272 ? 26.342 -2.583 -32.376 1.00 94.00 272 LYS A N 1
ATOM 2291 C CA . LYS A 1 272 ? 26.586 -3.971 -32.828 1.00 94.00 272 LYS A CA 1
ATOM 2292 C C . LYS A 1 272 ? 27.850 -4.572 -32.201 1.00 94.00 272 LYS A C 1
ATOM 2294 O O . LYS A 1 272 ? 27.842 -5.727 -31.772 1.00 94.00 272 LYS A O 1
ATOM 2299 N N . LYS A 1 273 ? 28.945 -3.808 -32.108 1.00 93.06 273 LYS A N 1
ATOM 2300 C CA . LYS A 1 273 ? 30.190 -4.226 -31.439 1.00 93.06 273 LYS A CA 1
ATOM 2301 C C . LYS A 1 273 ? 29.957 -4.504 -29.948 1.00 93.06 273 LYS A C 1
ATOM 2303 O O . LYS A 1 273 ? 30.193 -5.623 -29.493 1.00 93.06 273 LYS A O 1
ATOM 2308 N N . CYS A 1 274 ? 29.398 -3.542 -29.213 1.00 93.06 274 CYS A N 1
ATOM 2309 C CA . CYS A 1 274 ? 29.141 -3.678 -27.777 1.00 93.06 274 CYS A CA 1
ATOM 2310 C C . CYS A 1 274 ? 28.139 -4.801 -27.443 1.00 93.06 274 CYS A C 1
ATOM 2312 O O . CYS A 1 274 ? 28.200 -5.360 -26.346 1.00 93.06 274 CYS A O 1
ATOM 2314 N N . TRP A 1 275 ? 27.239 -5.162 -28.371 1.00 95.31 275 TRP A N 1
ATOM 2315 C CA . TRP A 1 275 ? 26.359 -6.332 -28.252 1.00 95.31 275 TRP A CA 1
ATOM 2316 C C . TRP A 1 275 ? 27.111 -7.661 -28.407 1.00 95.31 275 TRP A C 1
ATOM 2318 O O . TRP A 1 275 ? 26.902 -8.579 -27.609 1.00 95.31 275 TRP A O 1
ATOM 2328 N N . ARG A 1 276 ? 28.019 -7.775 -29.387 1.00 94.69 276 ARG A N 1
ATOM 2329 C CA . ARG A 1 276 ? 28.873 -8.965 -29.572 1.00 94.69 276 ARG A CA 1
ATOM 2330 C C . ARG A 1 276 ? 29.795 -9.190 -28.363 1.00 94.69 276 ARG A C 1
ATOM 2332 O O . ARG A 1 276 ? 29.906 -10.312 -27.874 1.00 94.69 276 ARG A O 1
ATOM 2339 N N . GLU A 1 277 ? 30.315 -8.119 -27.768 1.00 93.62 277 GLU A N 1
ATOM 2340 C CA . GLU A 1 277 ? 31.175 -8.143 -26.569 1.00 93.62 277 GLU A CA 1
ATOM 2341 C C . GLU A 1 277 ? 30.466 -8.484 -25.240 1.00 93.62 277 GLU A C 1
ATOM 2343 O O . GLU A 1 277 ? 31.115 -8.591 -24.194 1.00 93.62 277 GLU A O 1
ATOM 2348 N N . ILE A 1 278 ? 29.139 -8.669 -25.219 1.00 93.00 278 ILE A N 1
ATOM 2349 C CA . ILE A 1 278 ? 28.450 -9.148 -24.010 1.00 93.00 278 ILE A CA 1
ATOM 2350 C C . ILE A 1 278 ? 28.940 -10.575 -23.671 1.00 93.00 278 ILE A C 1
ATOM 2352 O O . ILE A 1 278 ? 28.879 -11.451 -24.535 1.00 93.00 278 ILE A O 1
ATOM 2356 N N . PRO A 1 279 ? 29.385 -10.875 -22.431 1.00 94.31 279 PRO A N 1
ATOM 2357 C CA . PRO A 1 279 ? 29.870 -12.211 -22.090 1.00 94.31 279 PRO A CA 1
ATOM 2358 C C . PRO A 1 279 ? 28.752 -13.255 -22.143 1.00 94.31 279 PRO A C 1
ATOM 2360 O O . PRO A 1 279 ? 27.776 -13.164 -21.396 1.00 94.31 279 PRO A O 1
ATOM 2363 N N . SER A 1 280 ? 28.913 -14.292 -22.967 1.00 93.69 280 SER A N 1
ATOM 2364 C CA . SER A 1 280 ? 27.924 -15.370 -23.111 1.00 93.69 280 SER A CA 1
ATOM 2365 C C . SER A 1 280 ? 27.500 -16.032 -21.777 1.00 93.69 280 SER A C 1
ATOM 2367 O O . SER A 1 280 ? 26.304 -16.277 -21.612 1.00 93.69 280 SER A O 1
ATOM 2369 N N . PRO A 1 281 ? 28.376 -16.234 -20.763 1.00 94.50 281 PRO A N 1
ATOM 2370 C CA . PRO A 1 281 ? 27.963 -16.749 -19.449 1.00 94.50 281 PRO A CA 1
ATOM 2371 C C . PRO A 1 281 ? 26.921 -15.891 -18.709 1.00 94.50 281 PRO A C 1
ATOM 2373 O O . PRO A 1 281 ? 26.199 -16.404 -17.849 1.00 94.50 281 PRO A O 1
ATOM 2376 N N . LEU A 1 282 ? 26.798 -14.596 -19.033 1.00 93.06 282 LEU A N 1
ATOM 2377 C CA . LEU A 1 282 ? 25.749 -13.737 -18.478 1.00 93.06 282 LEU A CA 1
ATOM 2378 C C . LEU A 1 282 ? 24.361 -14.145 -18.993 1.00 93.06 282 LEU A C 1
ATOM 2380 O O . LEU A 1 282 ? 23.411 -14.155 -18.212 1.00 93.06 282 LEU A O 1
ATOM 2384 N N . ILE A 1 283 ? 24.249 -14.551 -20.262 1.00 94.44 283 ILE A N 1
ATOM 2385 C CA . ILE A 1 283 ? 23.000 -15.048 -20.862 1.00 94.44 283 ILE A CA 1
ATOM 2386 C C . ILE A 1 283 ? 22.540 -16.308 -20.109 1.00 94.44 283 ILE A C 1
ATOM 2388 O O . ILE A 1 283 ? 21.401 -16.365 -19.640 1.00 94.44 283 ILE A O 1
ATOM 2392 N N . THR A 1 284 ? 23.447 -17.265 -19.873 1.00 94.19 284 THR A N 1
ATOM 2393 C CA . THR A 1 284 ? 23.176 -18.476 -19.074 1.00 94.19 284 THR A CA 1
ATOM 2394 C C . THR A 1 284 ? 22.743 -18.146 -17.646 1.00 94.19 284 THR A C 1
ATOM 2396 O O . THR A 1 284 ? 21.821 -18.768 -17.117 1.00 94.19 284 THR A O 1
ATOM 2399 N N . ARG A 1 285 ? 23.373 -17.148 -17.010 1.00 93.69 285 ARG A N 1
ATOM 2400 C CA . ARG A 1 285 ? 23.033 -16.702 -15.648 1.00 93.69 285 ARG A CA 1
ATOM 2401 C C . ARG A 1 285 ? 21.657 -16.028 -15.583 1.00 93.69 285 ARG A C 1
ATOM 2403 O O . ARG A 1 285 ? 20.935 -16.222 -14.607 1.00 93.69 285 ARG A O 1
ATOM 2410 N N . LEU A 1 286 ? 21.285 -15.258 -16.607 1.00 93.19 286 LEU A N 1
ATOM 2411 C CA . LEU A 1 286 ? 20.004 -14.554 -16.683 1.00 93.19 286 LEU A CA 1
ATOM 2412 C C . LEU A 1 286 ? 18.847 -15.504 -17.012 1.00 93.19 286 LEU A C 1
ATOM 2414 O O . LEU A 1 286 ? 17.883 -15.540 -16.249 1.00 93.19 286 LEU A O 1
ATOM 2418 N N . ILE A 1 287 ? 18.954 -16.332 -18.054 1.00 94.81 287 ILE A N 1
ATOM 2419 C CA . ILE A 1 287 ? 17.923 -17.336 -18.383 1.00 94.81 287 ILE A CA 1
ATOM 2420 C C . ILE A 1 287 ? 17.821 -18.377 -17.256 1.00 94.81 287 ILE A C 1
ATOM 2422 O O . ILE A 1 287 ? 16.731 -18.693 -16.780 1.00 94.81 287 ILE A O 1
ATOM 2426 N N . GLY A 1 288 ? 18.959 -18.811 -16.707 1.00 92.38 288 GLY A N 1
ATOM 2427 C CA . GLY A 1 288 ? 19.020 -19.674 -15.527 1.00 92.38 288 GLY A CA 1
ATOM 2428 C C . GLY A 1 288 ? 18.475 -19.058 -14.230 1.00 92.38 288 GLY A C 1
ATOM 2429 O O . GLY A 1 288 ? 18.398 -19.771 -13.232 1.00 92.38 288 GLY A O 1
ATOM 2430 N N . SER A 1 289 ? 18.091 -17.773 -14.221 1.00 93.38 289 SER A N 1
ATOM 2431 C CA . SER A 1 289 ? 17.438 -17.108 -13.081 1.00 93.38 289 SER A CA 1
ATOM 2432 C C . SER A 1 289 ? 15.906 -17.111 -13.140 1.00 93.38 289 SER A C 1
ATOM 2434 O O . SER A 1 289 ? 15.272 -16.714 -12.160 1.00 93.38 289 SER A O 1
ATOM 2436 N N . MET A 1 290 ? 15.306 -17.573 -14.245 1.00 94.12 290 MET A N 1
ATOM 2437 C CA . MET A 1 290 ? 13.855 -17.525 -14.465 1.00 94.12 290 MET A CA 1
ATOM 2438 C C . MET A 1 290 ? 13.010 -18.188 -13.363 1.00 94.12 290 MET A C 1
ATOM 2440 O O . MET A 1 290 ? 12.103 -17.509 -12.882 1.00 94.12 290 MET A O 1
ATOM 2444 N N . PRO A 1 291 ? 13.315 -19.402 -12.848 1.00 92.81 291 PRO A N 1
ATOM 2445 C CA . PRO A 1 291 ? 12.541 -19.998 -11.750 1.00 92.81 291 PRO A CA 1
ATOM 2446 C C . PRO A 1 291 ? 12.411 -19.079 -10.525 1.00 92.81 291 PRO A C 1
ATOM 2448 O O . PRO A 1 291 ? 11.339 -18.959 -9.939 1.00 92.81 291 PRO A O 1
ATOM 2451 N N . ARG A 1 292 ? 13.482 -18.349 -10.181 1.00 89.81 292 ARG A N 1
ATOM 2452 C CA . ARG A 1 292 ? 13.491 -17.409 -9.049 1.00 89.81 292 ARG A CA 1
ATOM 2453 C C . ARG A 1 292 ? 12.652 -16.156 -9.323 1.00 89.81 292 ARG A C 1
ATOM 2455 O O . ARG A 1 292 ? 12.024 -15.643 -8.404 1.00 89.81 292 ARG A O 1
ATOM 2462 N N . ARG A 1 293 ? 12.632 -15.669 -10.571 1.00 88.62 293 ARG A N 1
ATOM 2463 C CA . ARG A 1 293 ? 11.802 -14.525 -11.003 1.00 88.62 293 ARG A CA 1
ATOM 2464 C C . ARG A 1 293 ? 10.314 -14.882 -10.953 1.00 88.62 293 ARG A C 1
ATOM 2466 O O . ARG A 1 293 ? 9.527 -14.133 -10.382 1.00 88.62 293 ARG A O 1
ATOM 2473 N N . ILE A 1 294 ? 9.960 -16.063 -11.463 1.00 87.69 294 ILE A N 1
ATOM 2474 C CA . ILE A 1 294 ? 8.605 -16.624 -11.398 1.00 87.69 294 ILE A CA 1
ATOM 2475 C C . ILE A 1 294 ? 8.151 -16.809 -9.939 1.00 87.69 294 ILE A C 1
ATOM 2477 O O . ILE A 1 294 ? 7.066 -16.358 -9.567 1.00 87.69 294 ILE A O 1
ATOM 2481 N N . ALA A 1 295 ? 8.995 -17.395 -9.081 1.00 80.06 295 ALA A N 1
ATOM 2482 C CA . ALA A 1 295 ? 8.697 -17.568 -7.659 1.00 80.06 295 ALA A CA 1
ATOM 2483 C C . ALA A 1 295 ? 8.500 -16.223 -6.930 1.00 80.06 295 ALA A C 1
ATOM 2485 O O . ALA A 1 295 ? 7.513 -16.057 -6.215 1.00 80.06 295 ALA A O 1
ATOM 2486 N N . ALA A 1 296 ? 9.377 -15.238 -7.160 1.00 75.25 296 ALA A N 1
ATOM 2487 C CA . ALA A 1 296 ? 9.251 -13.901 -6.575 1.00 75.25 296 ALA A CA 1
ATOM 2488 C C . ALA A 1 296 ? 7.959 -13.189 -7.016 1.00 75.25 296 ALA A C 1
ATOM 2490 O O . ALA A 1 296 ? 7.243 -12.645 -6.181 1.00 75.25 296 ALA A O 1
ATOM 2491 N N . CYS A 1 297 ? 7.601 -13.263 -8.304 1.00 71.81 297 CYS A N 1
ATOM 2492 C CA . CYS A 1 297 ? 6.343 -12.707 -8.808 1.00 71.81 297 CYS A CA 1
ATOM 2493 C C . CYS A 1 297 ? 5.096 -13.468 -8.305 1.00 71.81 297 CYS A C 1
ATOM 2495 O O . CYS A 1 297 ? 3.996 -12.920 -8.339 1.00 71.81 297 CYS A O 1
ATOM 2497 N N . THR A 1 298 ? 5.249 -14.712 -7.837 1.00 69.56 298 THR A N 1
ATOM 2498 C CA . THR A 1 298 ? 4.157 -15.505 -7.245 1.00 69.56 298 THR A CA 1
ATOM 2499 C C . THR A 1 298 ? 3.919 -15.149 -5.774 1.00 69.56 298 THR A C 1
ATOM 2501 O O . THR A 1 298 ? 2.773 -15.116 -5.345 1.00 69.56 298 THR A O 1
ATOM 2504 N N . LYS A 1 299 ? 4.977 -14.851 -5.004 1.00 57.53 299 LYS A N 1
ATOM 2505 C CA . LYS A 1 299 ? 4.905 -14.560 -3.555 1.00 57.53 299 LYS A CA 1
ATOM 2506 C C . LYS A 1 299 ? 4.414 -13.143 -3.194 1.00 57.53 299 LYS A C 1
ATOM 2508 O O . LYS A 1 299 ? 4.407 -12.789 -2.022 1.00 57.53 299 LYS A O 1
ATOM 2513 N N . ALA A 1 300 ? 4.006 -12.324 -4.164 1.00 54.12 300 ALA A N 1
ATOM 2514 C CA . ALA A 1 300 ? 3.697 -10.898 -3.983 1.00 54.12 300 ALA A CA 1
ATOM 2515 C C . ALA A 1 300 ? 2.321 -10.596 -3.327 1.00 54.12 300 ALA A C 1
ATOM 2517 O O . ALA A 1 300 ? 1.645 -9.641 -3.707 1.00 54.12 300 ALA A O 1
ATOM 2518 N N . GLY A 1 301 ? 1.899 -11.414 -2.359 1.00 50.09 301 GLY A N 1
ATOM 2519 C CA . GLY A 1 301 ? 0.678 -11.234 -1.572 1.00 50.09 301 GLY A CA 1
ATOM 2520 C C . GLY A 1 301 ? 0.172 -12.552 -0.986 1.00 50.09 301 GLY A C 1
ATOM 2521 O O . GLY A 1 301 ? 0.047 -13.537 -1.710 1.00 50.09 301 GLY A O 1
ATOM 2522 N N . SER A 1 302 ? -0.131 -12.568 0.314 1.00 49.47 302 SER A N 1
ATOM 2523 C CA . SER A 1 302 ? -0.604 -13.762 1.025 1.00 49.47 302 SER A CA 1
ATOM 2524 C C . SER A 1 302 ? -1.945 -14.258 0.469 1.00 49.47 302 SER A C 1
ATOM 2526 O O . SER A 1 302 ? -2.868 -13.457 0.275 1.00 49.47 302 SER A O 1
ATOM 2528 N N . GLU A 1 303 ? -2.033 -15.568 0.209 1.00 56.75 303 GLU A N 1
ATOM 2529 C CA . GLU A 1 303 ? -3.257 -16.265 -0.227 1.00 56.75 303 GLU A CA 1
ATOM 2530 C C . GLU A 1 303 ? -4.220 -16.498 0.951 1.00 56.75 303 GLU A C 1
ATOM 2532 O O . GLU A 1 303 ? -5.432 -16.454 0.756 1.00 56.75 303 GLU A O 1
ATOM 2537 N N . PHE A 1 304 ? -3.671 -16.615 2.164 1.00 66.44 304 PHE A N 1
ATOM 2538 C CA . PHE A 1 304 ? -4.374 -16.626 3.445 1.00 66.44 304 PHE A CA 1
ATOM 2539 C C . PHE A 1 304 ? -4.083 -15.313 4.181 1.00 66.44 304 PHE A C 1
ATOM 2541 O O . PHE A 1 304 ? -2.929 -14.874 4.227 1.00 66.44 304 PHE A O 1
ATOM 2548 N N . LYS A 1 305 ? -5.124 -14.647 4.680 1.00 67.50 305 LYS A N 1
ATOM 2549 C CA . LYS A 1 305 ? -5.053 -13.461 5.545 1.00 67.50 305 LYS A CA 1
ATOM 2550 C C . LYS A 1 305 ? -6.393 -13.299 6.247 1.00 67.50 305 LYS A C 1
ATOM 2552 O O . LYS A 1 305 ? -7.423 -13.569 5.633 1.00 67.50 305 LYS A O 1
ATOM 2557 N N . TYR A 1 306 ? -6.348 -12.822 7.479 1.00 71.38 306 TYR A N 1
ATOM 2558 C CA . TYR A 1 306 ? -7.508 -12.700 8.345 1.00 71.38 306 TYR A CA 1
ATOM 2559 C C . TYR A 1 306 ? -7.382 -11.402 9.143 1.00 71.38 306 TYR A C 1
ATOM 2561 O O . TYR A 1 306 ? -6.270 -10.998 9.487 1.00 71.38 306 TYR A O 1
ATOM 2569 N N . LEU A 1 307 ? -8.506 -10.737 9.384 1.00 68.19 307 LEU A N 1
ATOM 2570 C CA . LEU A 1 307 ? -8.629 -9.551 10.223 1.00 68.19 307 LEU A CA 1
ATOM 2571 C C . LEU A 1 307 ? -9.610 -9.871 11.348 1.00 68.19 307 LEU A C 1
ATOM 2573 O O . LEU A 1 307 ? -10.725 -10.316 11.084 1.00 68.19 307 LEU A O 1
ATOM 2577 N N . ARG A 1 308 ? -9.203 -9.626 12.589 1.00 81.88 308 ARG A N 1
ATOM 2578 C CA . ARG A 1 308 ? -10.041 -9.800 13.771 1.00 81.88 308 ARG A CA 1
ATOM 2579 C C . ARG A 1 308 ? -10.064 -8.493 14.545 1.00 81.88 308 ARG A C 1
ATOM 2581 O O . ARG A 1 308 ? -9.007 -7.948 14.844 1.00 81.88 308 ARG A O 1
ATOM 2588 N N . MET A 1 309 ? -11.258 -7.989 14.829 1.00 73.69 309 MET A N 1
ATOM 2589 C CA . MET A 1 309 ? -11.452 -6.850 15.725 1.00 73.69 309 MET A CA 1
ATOM 2590 C C . MET A 1 309 ? -11.735 -7.334 17.147 1.00 73.69 309 MET A C 1
ATOM 2592 O O . MET A 1 309 ? -12.226 -8.445 17.355 1.00 73.69 309 MET A O 1
ATOM 2596 N N . ILE A 1 310 ? -11.407 -6.493 18.117 1.00 82.12 310 ILE A N 1
ATOM 2597 C CA . ILE A 1 310 ? -11.462 -6.747 19.559 1.00 82.12 310 ILE A CA 1
ATOM 2598 C C . ILE A 1 310 ? -11.942 -5.471 20.262 1.00 82.12 310 ILE A C 1
ATOM 2600 O O . ILE A 1 310 ? -11.957 -4.400 19.653 1.00 82.12 310 ILE A O 1
ATOM 2604 N N . THR A 1 311 ? -12.332 -5.591 21.525 1.00 79.31 311 THR A N 1
ATOM 2605 C CA . THR A 1 311 ? -12.588 -4.465 22.437 1.00 79.31 311 THR A CA 1
ATOM 2606 C C . THR A 1 311 ? -11.707 -4.624 23.685 1.00 79.31 311 THR A C 1
ATOM 2608 O O . THR A 1 311 ? -11.060 -5.662 23.843 1.00 79.31 311 THR A O 1
ATOM 2611 N N . GLY A 1 312 ? -11.633 -3.596 24.532 1.00 74.88 312 GLY A N 1
ATOM 2612 C CA . GLY A 1 312 ? -10.792 -3.565 25.731 1.00 74.88 312 GLY A CA 1
ATOM 2613 C C . GLY A 1 312 ? -9.454 -2.841 25.532 1.00 74.88 312 GLY A C 1
ATOM 2614 O O . GLY A 1 312 ? -9.113 -2.407 24.429 1.00 74.88 312 GLY A O 1
ATOM 2615 N N . ARG A 1 313 ? -8.689 -2.692 26.623 1.00 73.38 313 ARG A N 1
ATOM 2616 C CA . ARG A 1 313 ? -7.400 -1.972 26.648 1.00 73.38 313 ARG A CA 1
ATOM 2617 C C . ARG A 1 313 ? -6.369 -2.642 25.731 1.00 73.38 313 ARG A C 1
ATOM 2619 O O . ARG A 1 313 ? -6.136 -3.836 25.863 1.00 73.38 313 ARG A O 1
ATOM 2626 N N . HIS A 1 314 ? -5.721 -1.870 24.853 1.00 65.25 314 HIS A N 1
ATOM 2627 C CA . HIS A 1 314 ? -4.934 -2.328 23.687 1.00 65.25 314 HIS A CA 1
ATOM 2628 C C . HIS A 1 314 ? -4.131 -3.644 23.841 1.00 65.25 314 HIS A C 1
ATOM 2630 O O . HIS A 1 314 ? -4.196 -4.493 22.952 1.00 65.25 314 HIS A O 1
ATOM 2636 N N . GLY A 1 315 ? -3.389 -3.825 24.940 1.00 64.75 315 GLY A N 1
ATOM 2637 C CA . GLY A 1 315 ? -2.524 -4.990 25.164 1.00 64.75 315 GLY A CA 1
ATOM 2638 C C . GLY A 1 315 ? -3.188 -6.199 25.839 1.00 64.75 315 GLY A C 1
ATOM 2639 O O . GLY A 1 315 ? -2.654 -7.302 25.745 1.00 64.75 315 GLY A O 1
ATOM 2640 N N . LEU A 1 316 ? -4.335 -6.037 26.510 1.00 75.88 316 LEU A N 1
ATOM 2641 C CA . LEU A 1 316 ? -4.939 -7.104 27.324 1.00 75.88 316 LEU A CA 1
ATOM 2642 C C . LEU A 1 316 ? -5.664 -8.191 26.508 1.00 75.88 316 LEU A C 1
ATOM 2644 O O . LEU A 1 316 ? -5.412 -9.367 26.780 1.00 75.88 316 LEU A O 1
ATOM 2648 N N . PRO A 1 317 ? -6.461 -7.881 25.462 1.00 79.25 317 PRO A N 1
ATOM 2649 C CA . PRO A 1 317 ? -7.104 -8.903 24.638 1.00 79.25 317 PRO A CA 1
ATOM 2650 C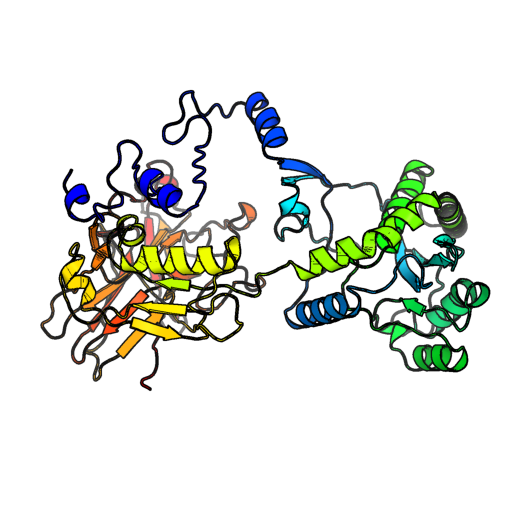 C . PRO A 1 317 ? -6.131 -9.867 23.962 1.00 79.25 317 PRO A C 1
ATOM 2652 O O . PRO A 1 317 ? -6.498 -11.001 23.688 1.00 79.25 317 PRO A O 1
ATOM 2655 N N . PHE A 1 318 ? -4.872 -9.472 23.747 1.00 78.12 318 PHE A N 1
ATOM 2656 C CA . PHE A 1 318 ? -3.826 -10.371 23.251 1.00 78.12 318 PHE A CA 1
ATOM 2657 C C . PHE A 1 318 ? -3.554 -11.569 24.189 1.00 78.12 318 PHE A C 1
ATOM 2659 O O . PHE A 1 318 ? -3.070 -12.607 23.734 1.00 78.12 318 PHE A O 1
ATOM 2666 N N . LEU A 1 319 ? -3.887 -11.434 25.479 1.00 79.00 319 LEU A N 1
ATOM 2667 C CA . LEU A 1 319 ? -3.689 -12.424 26.544 1.00 79.00 319 LEU A CA 1
ATOM 2668 C C . LEU A 1 319 ? -5.004 -13.061 27.042 1.00 79.00 319 LEU A C 1
ATOM 2670 O O . LEU A 1 319 ? -4.966 -13.914 27.932 1.00 79.00 319 LEU A O 1
ATOM 2674 N N . TYR A 1 320 ? -6.165 -12.683 26.491 1.00 83.31 320 TYR A N 1
ATOM 2675 C CA . TYR A 1 320 ? -7.442 -13.332 26.818 1.00 83.31 320 TYR A CA 1
ATOM 2676 C C . TYR A 1 320 ? -7.476 -14.758 26.257 1.00 83.31 320 TYR A C 1
ATOM 2678 O O . TYR A 1 320 ? -7.008 -15.023 25.149 1.00 83.31 320 TYR A O 1
ATOM 2686 N N . LYS A 1 321 ? -8.051 -15.695 27.014 1.00 82.62 321 LYS A N 1
ATOM 2687 C CA . LYS A 1 321 ? -7.970 -17.142 26.750 1.00 82.62 321 LYS A CA 1
ATOM 2688 C C . LYS A 1 321 ? -8.537 -17.538 25.381 1.00 82.62 321 LYS A C 1
ATOM 2690 O O . LYS A 1 321 ? -7.977 -18.389 24.690 1.00 82.62 321 LYS A O 1
ATOM 2695 N N . GLU A 1 322 ? -9.625 -16.894 24.980 1.00 85.38 322 GLU A N 1
ATOM 2696 C CA . GLU A 1 322 ? -10.274 -17.029 23.678 1.00 85.38 322 GLU A CA 1
ATOM 2697 C C . GLU A 1 322 ? -9.393 -16.528 22.519 1.00 85.38 322 GLU A C 1
ATOM 2699 O O . GLU A 1 322 ? -9.257 -17.208 21.502 1.00 85.38 322 GLU A O 1
ATOM 2704 N N . GLU A 1 323 ? -8.738 -15.379 22.678 1.00 86.75 323 GLU A N 1
ATOM 2705 C CA . GLU A 1 323 ? -7.863 -14.785 21.663 1.00 86.75 323 GLU A CA 1
ATOM 2706 C C . GLU A 1 323 ? -6.520 -15.523 21.565 1.00 86.75 323 GLU A C 1
ATOM 2708 O O . GLU A 1 323 ? -5.960 -15.665 20.476 1.00 86.75 323 GLU A O 1
ATOM 2713 N N . VAL A 1 324 ? -6.026 -16.068 22.679 1.00 86.88 324 VAL A N 1
ATOM 2714 C CA . VAL A 1 324 ? -4.855 -16.951 22.717 1.00 86.88 324 VAL A CA 1
ATOM 2715 C C . VAL A 1 324 ? -5.139 -18.279 22.003 1.00 86.88 324 VAL A C 1
ATOM 2717 O O . VAL A 1 324 ? -4.266 -18.755 21.281 1.00 86.88 324 VAL A O 1
ATOM 2720 N N . GLU A 1 325 ? -6.346 -18.858 22.084 1.00 90.50 325 GLU A N 1
ATOM 2721 C CA . GLU A 1 325 ? -6.697 -20.033 21.259 1.00 90.50 325 GLU A CA 1
ATOM 2722 C C . GLU A 1 325 ? -6.864 -19.683 19.769 1.00 90.50 325 GLU A C 1
ATOM 2724 O O . GLU A 1 325 ? -6.460 -20.467 18.907 1.00 90.50 325 GLU A O 1
ATOM 2729 N N . ILE A 1 326 ? -7.382 -18.497 19.427 1.00 89.38 326 ILE A N 1
ATOM 2730 C CA . ILE A 1 326 ? -7.397 -18.024 18.031 1.00 89.38 326 ILE A CA 1
ATOM 2731 C C . ILE A 1 326 ? -5.963 -17.925 17.485 1.00 89.38 326 ILE A C 1
ATOM 2733 O O . ILE A 1 326 ? -5.676 -18.481 16.422 1.00 89.38 326 ILE A O 1
ATOM 2737 N N . GLN A 1 327 ? -5.044 -17.303 18.230 1.00 88.62 327 GLN A N 1
ATOM 2738 C CA . GLN A 1 327 ? -3.621 -17.246 17.877 1.00 88.62 327 GLN A CA 1
ATOM 2739 C C . GLN A 1 327 ? -3.007 -18.648 17.767 1.00 88.62 327 GLN A C 1
ATOM 2741 O O . GLN A 1 327 ? -2.392 -18.977 16.752 1.00 88.62 327 GLN A O 1
ATOM 2746 N N . ARG A 1 328 ? -3.195 -19.492 18.789 1.00 91.38 328 ARG A N 1
ATOM 2747 C CA . ARG A 1 328 ? -2.630 -20.845 18.866 1.00 91.38 328 ARG A CA 1
ATOM 2748 C C . ARG A 1 328 ? -3.111 -21.716 17.711 1.00 91.38 328 ARG A C 1
ATOM 2750 O O . ARG A 1 328 ? -2.283 -22.319 17.042 1.00 91.38 328 ARG A O 1
ATOM 2757 N N . SER A 1 329 ? -4.405 -21.713 17.398 1.00 93.50 329 SER A N 1
ATOM 2758 C CA . SER A 1 329 ? -4.953 -22.495 16.283 1.00 93.50 329 SER A CA 1
ATOM 2759 C C . SER A 1 329 ? -4.477 -22.022 14.904 1.00 93.50 329 SER A C 1
ATOM 2761 O O . SER A 1 329 ? -4.262 -22.849 14.019 1.00 93.50 329 SER A O 1
ATOM 2763 N N . PHE A 1 330 ? -4.259 -20.716 14.712 1.00 91.06 330 PHE A N 1
ATOM 2764 C CA . PHE A 1 330 ? -3.651 -20.178 13.491 1.00 91.06 330 PHE A CA 1
ATOM 2765 C C . PHE A 1 330 ? -2.175 -20.592 13.365 1.00 91.06 330 PHE A C 1
ATOM 2767 O O . PHE A 1 330 ? -1.720 -20.980 12.285 1.00 91.06 330 PHE A O 1
ATOM 2774 N N . LEU A 1 331 ? -1.423 -20.532 14.466 1.00 89.12 331 LEU A N 1
ATOM 2775 C CA . LEU A 1 331 ? -0.011 -20.909 14.502 1.00 89.12 331 LEU A CA 1
ATOM 2776 C C . LEU A 1 331 ? 0.177 -22.425 14.340 1.00 89.12 331 LEU A C 1
ATOM 2778 O O . LEU A 1 331 ? 1.022 -22.837 13.547 1.00 89.12 331 LEU A O 1
ATOM 2782 N N . ASP A 1 332 ? -0.642 -23.254 14.990 1.00 91.12 332 ASP A N 1
ATOM 2783 C CA . ASP A 1 332 ? -0.591 -24.715 14.866 1.00 91.12 332 ASP A CA 1
ATOM 2784 C C . ASP A 1 332 ? -0.863 -25.134 13.403 1.00 91.12 332 ASP A C 1
ATOM 2786 O O . ASP A 1 332 ? -0.109 -25.930 12.833 1.00 91.12 332 ASP A O 1
ATOM 2790 N N . ALA A 1 333 ? -1.838 -24.499 12.738 1.00 91.00 333 ALA A N 1
ATOM 2791 C CA . ALA A 1 333 ? -2.167 -24.744 11.333 1.00 91.00 333 ALA A CA 1
ATOM 2792 C C . ALA A 1 333 ? -1.014 -24.433 10.361 1.00 91.00 333 ALA A C 1
ATOM 2794 O O . ALA A 1 333 ? -0.784 -25.189 9.415 1.00 91.00 333 ALA A O 1
ATOM 2795 N N . PHE A 1 334 ? -0.279 -23.333 10.570 1.00 85.62 334 PHE A N 1
ATOM 2796 C CA . PHE A 1 334 ? 0.772 -22.885 9.642 1.00 85.62 334 PHE A CA 1
ATOM 2797 C C . PHE A 1 334 ? 2.204 -23.282 10.027 1.00 85.62 334 PHE A C 1
ATOM 2799 O O . PHE A 1 334 ? 3.076 -23.261 9.156 1.00 85.62 334 PHE A O 1
ATOM 2806 N N . LEU A 1 335 ? 2.462 -23.637 11.290 1.00 81.75 335 LEU A N 1
ATOM 2807 C CA . LEU A 1 335 ? 3.796 -23.985 11.799 1.00 81.75 335 LEU A CA 1
ATOM 2808 C C . LEU A 1 335 ? 3.924 -25.466 12.185 1.00 81.75 335 LEU A C 1
ATOM 2810 O O . LEU A 1 335 ? 4.997 -26.035 11.992 1.00 81.75 335 LEU A O 1
ATOM 2814 N N . LYS A 1 336 ? 2.846 -26.105 12.663 1.00 86.00 336 LYS A N 1
ATOM 2815 C CA . LYS A 1 336 ? 2.818 -27.540 13.018 1.00 86.00 336 LYS A CA 1
ATOM 2816 C C . LYS A 1 336 ? 2.072 -28.411 11.998 1.00 86.00 336 LYS A C 1
ATOM 2818 O O . LYS A 1 336 ? 2.220 -29.626 12.014 1.00 86.00 336 LYS A O 1
ATOM 2823 N N . SER A 1 337 ? 1.337 -27.795 11.067 1.00 85.38 337 SER A N 1
ATOM 2824 C CA . SER A 1 337 ? 0.397 -28.448 10.133 1.00 85.38 337 SER A CA 1
ATOM 2825 C C . SER A 1 337 ? -0.842 -29.079 10.797 1.00 85.38 337 SER A C 1
ATOM 2827 O O . SER A 1 337 ? -1.518 -29.889 10.165 1.00 85.38 337 SER A O 1
ATOM 2829 N N . ASP A 1 338 ? -1.172 -28.688 12.035 1.00 91.50 338 ASP A N 1
ATOM 2830 C CA . ASP A 1 338 ? -2.425 -29.061 12.714 1.00 91.50 338 ASP A CA 1
ATOM 2831 C C . ASP A 1 338 ? -3.506 -28.001 12.448 1.00 91.50 338 ASP A C 1
ATOM 2833 O O . ASP A 1 338 ? -3.696 -27.058 13.215 1.00 91.50 338 ASP A O 1
ATOM 2837 N N . ASP A 1 339 ? -4.202 -28.120 11.316 1.00 91.25 339 ASP A N 1
ATOM 2838 C CA . ASP A 1 339 ? -5.251 -27.173 10.926 1.00 91.25 339 ASP A CA 1
ATOM 2839 C C . ASP A 1 339 ? -6.656 -27.597 11.385 1.00 91.25 339 ASP A C 1
ATOM 2841 O O . ASP A 1 339 ? -7.584 -27.769 10.582 1.00 91.25 339 ASP A O 1
ATOM 2845 N N . ARG A 1 340 ? -6.826 -27.744 12.706 1.00 94.44 340 ARG A N 1
ATOM 2846 C CA . ARG A 1 340 ? -8.112 -28.109 13.327 1.00 94.44 340 ARG A CA 1
ATOM 2847 C C . ARG A 1 340 ? -9.273 -27.176 12.943 1.00 94.44 340 ARG A C 1
ATOM 2849 O O . ARG A 1 340 ? -10.405 -27.637 12.797 1.00 94.44 340 ARG A O 1
ATOM 2856 N N . VAL A 1 341 ? -9.010 -25.887 12.699 1.00 89.75 341 VAL A N 1
ATOM 2857 C CA . VAL A 1 341 ? -10.055 -24.879 12.413 1.00 89.75 341 VAL A CA 1
ATOM 2858 C C . VAL A 1 341 ? -10.290 -24.682 10.912 1.00 89.75 341 VAL A C 1
ATOM 2860 O O . VAL A 1 341 ? -11.440 -24.618 10.482 1.00 89.75 341 VAL A O 1
ATOM 2863 N N . GLY A 1 342 ? -9.254 -24.685 10.066 1.00 89.31 342 GLY A N 1
ATOM 2864 C CA . GLY A 1 342 ? -9.370 -24.455 8.618 1.00 89.31 342 GLY A CA 1
ATOM 2865 C C . GLY A 1 342 ? -8.615 -23.250 8.055 1.00 89.31 342 GLY A C 1
ATOM 2866 O O . GLY A 1 342 ? -8.948 -22.804 6.958 1.00 89.31 342 GLY A O 1
ATOM 2867 N N . TRP A 1 343 ? -7.635 -22.710 8.774 1.00 86.12 343 TRP A N 1
ATOM 2868 C CA . TRP A 1 343 ? -6.838 -21.544 8.389 1.00 86.12 343 TRP A CA 1
ATOM 2869 C C . TRP A 1 343 ? -6.044 -21.741 7.086 1.00 86.12 343 TRP A C 1
ATOM 2871 O O . TRP A 1 343 ? -5.833 -20.785 6.340 1.00 86.12 343 TRP A O 1
ATOM 2881 N N . SER A 1 344 ? -5.637 -22.975 6.777 1.00 85.81 344 SER A N 1
ATOM 2882 C CA . SER A 1 344 ? -4.952 -23.353 5.531 1.00 85.81 344 SER A CA 1
ATOM 2883 C C . SER A 1 344 ? -5.916 -23.738 4.397 1.00 85.81 344 SER A C 1
ATOM 2885 O O . SER A 1 344 ? -5.512 -23.867 3.236 1.00 85.81 344 SER A O 1
ATOM 2887 N N . VAL A 1 345 ? -7.211 -23.894 4.697 1.00 84.19 345 VAL A N 1
ATOM 2888 C CA . VAL A 1 345 ? -8.241 -24.294 3.733 1.00 84.19 345 VAL A CA 1
ATOM 2889 C C . VAL A 1 345 ? -8.953 -23.054 3.203 1.00 84.19 345 VAL A C 1
ATOM 2891 O O . VAL A 1 345 ? -9.760 -22.403 3.867 1.00 84.19 345 VAL A O 1
ATOM 2894 N N . LYS A 1 346 ? -8.645 -22.704 1.955 1.00 74.19 346 LYS A N 1
ATOM 2895 C CA . LYS A 1 346 ? -9.075 -21.441 1.350 1.00 74.19 346 LYS A CA 1
ATOM 2896 C C . LYS A 1 346 ? -10.602 -21.314 1.288 1.00 74.19 346 LYS A C 1
ATOM 2898 O O . LYS A 1 346 ? -11.250 -22.037 0.540 1.00 74.19 346 LYS A O 1
ATOM 2903 N N . GLY A 1 347 ? -11.145 -20.337 2.015 1.00 68.44 347 GLY A N 1
ATOM 2904 C CA . GLY A 1 347 ? -12.585 -20.075 2.092 1.00 68.44 347 GLY A CA 1
ATOM 2905 C C . GLY A 1 347 ? -13.343 -20.929 3.115 1.00 68.44 347 GLY A C 1
ATOM 2906 O O . GLY A 1 347 ? -14.551 -20.763 3.223 1.00 68.44 347 GLY A O 1
ATOM 2907 N N . LYS A 1 348 ? -12.667 -21.799 3.887 1.00 81.56 348 LYS A N 1
ATOM 2908 C CA . LYS A 1 348 ? -13.276 -22.491 5.041 1.00 81.56 348 LYS A CA 1
ATOM 2909 C C . LYS A 1 348 ? -13.527 -21.535 6.214 1.00 81.56 348 LYS A C 1
ATOM 2911 O O . LYS A 1 348 ? -14.450 -21.763 6.985 1.00 81.56 348 LYS A O 1
ATOM 2916 N N . LEU A 1 349 ? -12.733 -20.465 6.321 1.00 80.88 349 LEU A N 1
ATOM 2917 C CA . LEU A 1 349 ? -12.895 -19.398 7.310 1.00 80.88 349 LEU A CA 1
ATOM 2918 C C . LEU A 1 349 ? -13.059 -18.028 6.626 1.00 80.88 349 LEU A C 1
ATOM 2920 O O . LEU A 1 349 ? -12.376 -17.775 5.624 1.00 80.88 349 LEU A O 1
ATOM 2924 N N . PRO A 1 350 ? -13.933 -17.150 7.154 1.00 72.38 350 PRO A N 1
ATOM 2925 C CA . PRO A 1 350 ? -14.144 -15.802 6.634 1.00 72.38 350 PRO A CA 1
ATOM 2926 C C . PRO A 1 350 ? -12.912 -14.915 6.889 1.00 72.38 350 PRO A C 1
ATOM 2928 O O . PRO A 1 350 ? -12.254 -15.063 7.919 1.00 72.38 350 PRO A O 1
ATOM 2931 N N . PRO A 1 351 ? -12.573 -13.984 5.978 1.00 66.19 351 PRO A N 1
ATOM 2932 C CA . PRO A 1 351 ? -11.387 -13.138 6.105 1.00 66.19 351 PRO A CA 1
ATOM 2933 C C . PRO A 1 351 ? -11.523 -12.019 7.150 1.00 66.19 351 PRO A C 1
ATOM 2935 O O . PRO A 1 351 ? -10.510 -11.397 7.471 1.00 66.19 351 PRO A O 1
ATOM 2938 N N . VAL A 1 352 ? -12.729 -11.739 7.660 1.00 62.19 352 VAL A N 1
ATOM 2939 C CA . VAL A 1 352 ? -12.987 -10.695 8.663 1.00 62.19 352 VAL A CA 1
ATOM 2940 C C . VAL A 1 352 ? -13.910 -11.216 9.773 1.00 62.19 352 VAL A C 1
ATOM 2942 O O . VAL A 1 352 ? -14.949 -11.807 9.482 1.00 62.19 352 VAL A O 1
ATOM 2945 N N . ASP A 1 353 ? -13.555 -10.947 11.031 1.00 80.69 353 ASP A N 1
ATOM 2946 C CA . ASP A 1 353 ? -14.377 -11.140 12.236 1.00 80.69 353 ASP A CA 1
ATOM 2947 C C . ASP A 1 353 ? -14.440 -9.815 13.027 1.00 80.69 353 ASP A C 1
ATOM 2949 O O . ASP A 1 353 ? -13.406 -9.224 13.352 1.00 80.69 353 ASP A O 1
ATOM 2953 N N . ILE A 1 354 ? -15.655 -9.335 13.301 1.00 70.94 354 ILE A N 1
ATOM 2954 C CA . ILE A 1 354 ? -15.968 -8.004 13.834 1.00 70.94 354 ILE A CA 1
ATOM 2955 C C . ILE A 1 354 ? -16.799 -8.148 15.117 1.00 70.94 354 ILE A C 1
ATOM 2957 O O . ILE A 1 354 ? -17.796 -8.869 15.132 1.00 70.94 354 ILE A O 1
ATOM 2961 N N . VAL A 1 355 ? -16.438 -7.423 16.179 1.00 80.94 355 VAL A N 1
ATOM 2962 C CA . VAL A 1 355 ? -17.322 -7.180 17.336 1.00 80.94 355 VAL A CA 1
ATOM 2963 C C . VAL A 1 355 ? -18.307 -6.060 16.981 1.00 80.94 355 VAL A C 1
ATOM 2965 O O . VAL A 1 355 ? -17.911 -5.085 16.347 1.00 80.94 355 VAL A O 1
ATOM 2968 N N . LEU A 1 356 ? -19.570 -6.169 17.387 1.00 75.62 356 LEU A N 1
ATOM 2969 C CA . LEU A 1 356 ? -20.607 -5.153 17.194 1.00 75.62 356 LEU A CA 1
ATOM 2970 C C . LEU A 1 356 ? -20.904 -4.475 18.536 1.00 75.62 356 LEU A C 1
ATOM 2972 O O . LEU A 1 356 ? -21.526 -5.077 19.416 1.00 75.62 356 LEU A O 1
ATOM 2976 N N . ARG A 1 357 ? -20.450 -3.226 18.699 1.00 77.69 357 ARG A N 1
ATOM 2977 C CA . ARG A 1 357 ? -20.663 -2.451 19.928 1.00 77.69 357 ARG A CA 1
ATOM 2978 C C . ARG A 1 357 ? -22.097 -1.911 19.938 1.00 77.69 357 ARG A C 1
ATOM 2980 O O . ARG A 1 357 ? -22.410 -0.994 19.184 1.00 77.69 357 ARG A O 1
ATOM 2987 N N . LYS A 1 358 ? -22.978 -2.505 20.744 1.00 74.50 358 LYS A N 1
ATOM 2988 C CA . LYS A 1 358 ? -24.392 -2.114 20.879 1.00 74.50 358 LYS A CA 1
ATOM 2989 C C . LYS A 1 358 ? -24.749 -1.912 22.349 1.00 74.50 358 LYS A C 1
ATOM 2991 O O . LYS A 1 358 ? -24.448 -2.790 23.156 1.00 74.50 358 LYS A O 1
ATOM 2996 N N . GLY A 1 359 ? -25.437 -0.810 22.646 1.00 76.38 359 GLY A N 1
ATOM 2997 C CA . GLY A 1 359 ? -25.764 -0.387 24.006 1.00 76.38 359 GLY A CA 1
ATOM 2998 C C . GLY A 1 359 ? -24.539 0.090 24.794 1.00 76.38 359 GLY A C 1
ATOM 2999 O O . GLY A 1 359 ? -23.404 0.017 24.318 1.00 76.38 359 GLY A O 1
ATOM 3000 N N . ASP A 1 360 ? -24.786 0.574 26.010 1.00 76.56 360 ASP A N 1
ATOM 3001 C CA . ASP A 1 360 ? -23.757 0.928 26.990 1.00 76.56 360 ASP A CA 1
ATOM 3002 C C . ASP A 1 360 ? -23.574 -0.221 27.995 1.00 76.56 360 ASP A C 1
ATOM 3004 O O . ASP A 1 360 ? -24.519 -0.635 28.671 1.00 76.56 360 ASP A O 1
ATOM 3008 N N . VAL A 1 361 ? -22.349 -0.743 28.089 1.00 82.19 361 VAL A N 1
ATOM 3009 C CA . VAL A 1 361 ? -21.950 -1.774 29.064 1.00 82.19 361 VAL A CA 1
ATOM 3010 C C . VAL A 1 361 ? -20.945 -1.235 30.095 1.00 82.19 361 VAL A C 1
ATOM 3012 O O . VAL A 1 361 ? -20.477 -1.978 30.960 1.00 82.19 361 VAL A O 1
ATOM 3015 N N . GLY A 1 362 ? -20.637 0.062 30.047 1.00 79.38 362 GLY A N 1
ATOM 3016 C CA . GLY A 1 362 ? -19.497 0.692 30.704 1.00 79.38 362 GLY A CA 1
ATOM 3017 C C . GLY A 1 362 ? -18.196 0.575 29.901 1.00 79.38 362 GLY A C 1
ATOM 3018 O O . GLY A 1 362 ? -18.106 -0.148 28.909 1.00 79.38 362 GLY A O 1
ATOM 3019 N N . PHE A 1 363 ? -17.178 1.294 30.371 1.00 74.88 363 PHE A N 1
ATOM 3020 C CA . PHE A 1 363 ? -15.797 1.222 29.888 1.00 74.88 363 PHE A CA 1
ATOM 3021 C C . PHE A 1 363 ? -14.918 0.433 30.871 1.00 74.88 363 PHE A C 1
ATOM 3023 O O . PHE A 1 363 ? -15.297 0.235 32.027 1.00 74.88 363 PHE A O 1
ATOM 3030 N N . ASP A 1 364 ? -13.760 -0.020 30.387 1.00 77.44 364 ASP A N 1
ATOM 3031 C CA . ASP A 1 364 ? -12.735 -0.769 31.131 1.00 77.44 364 ASP A CA 1
ATOM 3032 C C . ASP A 1 364 ? -13.290 -1.935 31.976 1.00 77.44 364 ASP A C 1
ATOM 3034 O O . ASP A 1 364 ? -13.059 -2.060 33.179 1.00 77.44 364 ASP A O 1
ATOM 3038 N N . ASN A 1 365 ? -14.109 -2.786 31.345 1.00 82.19 365 ASN A N 1
ATOM 3039 C CA . ASN A 1 365 ? -14.721 -3.933 32.010 1.00 82.19 365 ASN A CA 1
ATOM 3040 C C . ASN A 1 365 ? -14.829 -5.146 31.073 1.00 82.19 365 ASN A C 1
ATOM 3042 O O . ASN A 1 365 ? -15.845 -5.351 30.405 1.00 82.19 365 ASN A O 1
ATOM 3046 N N . ALA A 1 366 ? -13.779 -5.971 31.043 1.00 80.06 366 ALA A N 1
ATOM 3047 C CA . ALA A 1 366 ? -13.670 -7.109 30.128 1.00 80.06 366 ALA A CA 1
ATOM 3048 C C . ALA A 1 366 ? -14.839 -8.111 30.232 1.00 80.06 366 ALA A C 1
ATOM 3050 O O . ALA A 1 366 ? -15.272 -8.646 29.214 1.00 80.06 366 ALA A O 1
ATOM 3051 N N . GLU A 1 367 ? -15.395 -8.348 31.427 1.00 83.12 367 GLU A N 1
ATOM 3052 C CA . GLU A 1 367 ? -16.540 -9.258 31.597 1.00 83.12 367 GLU A CA 1
ATOM 3053 C C . GLU A 1 367 ? -17.846 -8.691 31.027 1.00 83.12 367 GLU A C 1
ATOM 3055 O O . GLU A 1 367 ? -18.626 -9.432 30.430 1.00 83.12 367 GLU A O 1
ATOM 3060 N N . LYS A 1 368 ? -18.088 -7.380 31.154 1.00 83.81 368 LYS A N 1
ATOM 3061 C CA . LYS A 1 368 ? -19.265 -6.738 30.551 1.00 83.81 368 LYS A CA 1
ATOM 3062 C C . LYS A 1 368 ? -19.129 -6.559 29.040 1.00 83.81 368 LYS A C 1
ATOM 3064 O O . LYS A 1 368 ? -20.114 -6.734 28.326 1.00 83.81 368 LYS A O 1
ATOM 3069 N N . GLU A 1 369 ? -17.928 -6.281 28.531 1.00 83.75 369 GLU A N 1
ATOM 3070 C CA . GLU A 1 369 ? -17.690 -6.171 27.085 1.00 83.75 369 GLU A CA 1
ATOM 3071 C C . GLU A 1 369 ? -17.972 -7.487 26.324 1.00 83.75 369 GLU A C 1
ATOM 3073 O O . GLU A 1 369 ? -18.348 -7.442 25.152 1.00 83.75 369 GLU A O 1
ATOM 3078 N N . LYS A 1 370 ? -17.926 -8.657 26.986 1.00 83.12 370 LYS A N 1
ATOM 3079 C CA . LYS A 1 370 ? -18.363 -9.949 26.406 1.00 83.12 370 LYS A CA 1
ATOM 3080 C C . LYS A 1 370 ? -19.845 -9.989 26.003 1.00 83.12 370 LYS A C 1
ATOM 3082 O O . LYS A 1 370 ? -20.243 -10.895 25.272 1.00 83.12 370 LYS A O 1
ATOM 3087 N N . ALA A 1 371 ? -20.667 -9.030 26.437 1.00 85.06 371 ALA A N 1
ATOM 3088 C CA . ALA A 1 371 ? -22.046 -8.890 25.966 1.00 85.06 371 ALA A CA 1
ATOM 3089 C C . ALA A 1 371 ? -22.139 -8.431 24.493 1.00 85.06 371 ALA A C 1
ATOM 3091 O O . ALA A 1 371 ? -23.176 -8.633 23.851 1.00 85.06 371 ALA A O 1
ATOM 3092 N N . TYR A 1 372 ? -21.076 -7.839 23.933 1.00 83.69 372 TYR A N 1
ATOM 3093 C CA . TYR A 1 372 ? -21.044 -7.426 22.533 1.00 83.69 372 TYR A CA 1
ATOM 3094 C C . TYR A 1 372 ? -21.018 -8.637 21.585 1.00 83.69 372 TYR A C 1
ATOM 3096 O O . TYR A 1 372 ? -20.154 -9.513 21.648 1.00 83.69 372 TYR A O 1
ATOM 3104 N N . LYS A 1 373 ? -21.973 -8.674 20.651 1.00 84.38 373 LYS A N 1
ATOM 3105 C CA . LYS A 1 373 ? -22.118 -9.765 19.672 1.00 84.38 373 LYS A CA 1
ATOM 3106 C C . LYS A 1 373 ? -21.032 -9.680 18.595 1.00 84.38 373 LYS A C 1
ATOM 3108 O O . LYS A 1 373 ? -20.506 -8.606 18.325 1.00 84.38 373 LYS A O 1
ATOM 3113 N N . ARG A 1 374 ? -20.720 -10.799 17.933 1.00 85.19 374 ARG A N 1
ATOM 3114 C CA . ARG A 1 374 ? -19.737 -10.855 16.833 1.00 85.19 374 ARG A CA 1
ATOM 3115 C C . ARG A 1 374 ? -20.390 -11.207 15.495 1.00 85.19 374 ARG A C 1
ATOM 3117 O O . ARG A 1 374 ? -21.381 -11.935 15.465 1.00 85.19 374 ARG A O 1
ATOM 3124 N N . ARG A 1 375 ? -19.815 -10.720 14.392 1.00 78.31 375 ARG A N 1
ATOM 3125 C CA . ARG A 1 375 ? -20.212 -11.022 13.006 1.00 78.31 375 ARG A CA 1
ATOM 3126 C C . ARG A 1 375 ? -18.983 -11.262 12.135 1.00 78.31 375 ARG A C 1
ATOM 3128 O O . ARG A 1 375 ? -17.970 -10.586 12.283 1.00 78.31 375 ARG A O 1
ATOM 3135 N N . THR A 1 376 ? -19.092 -12.183 11.186 1.00 75.81 376 THR A N 1
ATOM 3136 C CA . THR A 1 376 ? -18.057 -12.459 10.185 1.00 75.81 376 THR A CA 1
ATOM 3137 C C . THR A 1 376 ? -18.453 -11.950 8.801 1.00 75.81 376 THR A C 1
ATOM 3139 O O . THR A 1 376 ? -19.621 -12.018 8.426 1.00 75.81 376 THR A O 1
ATOM 3142 N N . GLU A 1 377 ? -17.487 -11.432 8.036 1.00 55.16 377 GLU A N 1
ATOM 3143 C CA . GLU A 1 377 ? -17.721 -10.825 6.716 1.00 55.16 377 GLU A CA 1
ATOM 3144 C C . GLU A 1 377 ? -16.618 -11.143 5.692 1.00 55.16 377 GLU A C 1
ATOM 3146 O O . GLU A 1 377 ? -15.512 -11.570 6.037 1.00 55.16 377 GLU A O 1
ATOM 3151 N N . ASN A 1 378 ? -16.933 -10.941 4.404 1.00 46.50 378 ASN A N 1
ATOM 3152 C CA . ASN A 1 378 ? -16.051 -11.280 3.276 1.00 46.50 378 ASN A CA 1
ATOM 3153 C C . ASN A 1 378 ? -15.343 -10.074 2.621 1.00 46.50 378 ASN A C 1
ATOM 3155 O O . ASN A 1 378 ? -14.183 -10.202 2.228 1.00 46.50 378 ASN A O 1
ATOM 3159 N N . GLU A 1 379 ? -16.011 -8.922 2.497 1.00 36.62 379 GLU A N 1
ATOM 3160 C CA . GLU A 1 379 ? -15.471 -7.662 1.945 1.00 36.62 379 GLU A CA 1
ATOM 3161 C C . GLU A 1 379 ? -16.007 -6.456 2.764 1.00 36.62 379 GLU A C 1
ATOM 3163 O O . GLU A 1 379 ? -16.867 -6.644 3.620 1.00 36.62 379 GLU A O 1
ATOM 3168 N N . TRP A 1 380 ? -15.477 -5.236 2.568 1.00 38.00 380 TRP A N 1
ATOM 3169 C CA . TRP A 1 380 ? -15.695 -4.077 3.466 1.00 38.00 380 TRP A CA 1
ATOM 3170 C C . TRP A 1 380 ? -15.921 -2.756 2.679 1.00 38.00 380 TRP A C 1
ATOM 3172 O O . TRP A 1 380 ? -15.103 -2.433 1.812 1.00 38.00 380 TRP A O 1
ATOM 3182 N N . LEU A 1 381 ? -16.987 -1.982 2.985 1.00 28.31 381 LEU A N 1
ATOM 3183 C CA . LEU A 1 381 ? -17.428 -0.729 2.303 1.00 28.31 381 LEU A CA 1
ATOM 3184 C C . LEU A 1 381 ? -17.881 0.383 3.302 1.00 28.31 381 LEU A C 1
ATOM 3186 O O . LEU A 1 381 ? -18.213 0.043 4.432 1.00 28.31 381 LEU A O 1
ATOM 3190 N N . ILE A 1 382 ? -17.746 1.689 2.961 1.00 29.39 382 ILE A N 1
ATOM 3191 C CA . ILE A 1 382 ? -17.428 2.773 3.945 1.00 29.39 382 ILE A CA 1
ATOM 3192 C C . ILE A 1 382 ? -17.724 4.260 3.477 1.00 29.39 382 ILE A C 1
ATOM 3194 O O . ILE A 1 382 ? -17.588 4.476 2.274 1.00 29.39 382 ILE A O 1
ATOM 3198 N N . ALA A 1 383 ?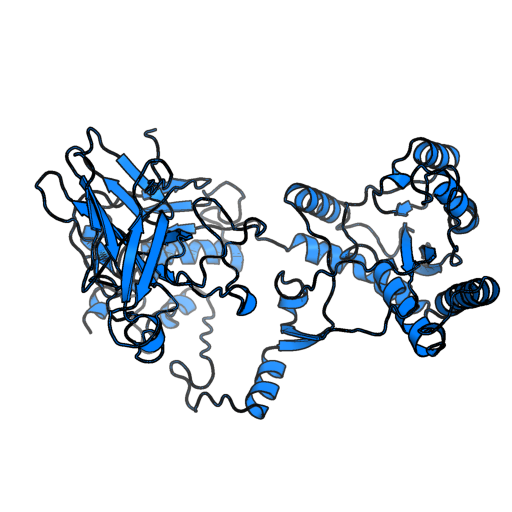 -18.028 5.272 4.362 1.00 31.00 383 ALA A N 1
ATOM 3199 C CA . ALA A 1 383 ? -18.128 6.774 4.122 1.00 31.00 383 ALA A CA 1
ATOM 3200 C C . ALA A 1 383 ? -18.174 7.686 5.465 1.00 31.00 383 ALA A C 1
ATOM 3202 O O . ALA A 1 383 ? -18.287 7.033 6.490 1.00 31.00 383 ALA A O 1
ATOM 3203 N N . PRO A 1 384 ? -18.015 9.076 5.574 1.00 37.47 384 PRO A N 1
ATOM 3204 C CA . PRO A 1 384 ? -16.957 9.708 6.484 1.00 37.47 384 PRO A CA 1
ATOM 3205 C C . PRO A 1 384 ? -17.104 11.104 7.470 1.00 37.47 384 PRO A C 1
ATOM 3207 O O . PRO A 1 384 ? -18.164 11.681 7.345 1.00 37.47 384 PRO A O 1
ATOM 3210 N N . LEU A 1 385 ? -16.211 11.651 8.472 1.00 33.00 385 LEU A N 1
ATOM 3211 C CA . LEU A 1 385 ? -16.333 12.282 9.967 1.00 33.00 385 LEU A CA 1
ATOM 3212 C C . LEU A 1 385 ? -15.538 13.599 10.710 1.00 33.00 385 LEU A C 1
ATOM 3214 O O . LEU A 1 385 ? -14.635 14.019 10.016 1.00 33.00 385 LEU A O 1
ATOM 3218 N N . GLY A 1 386 ? -15.708 14.203 12.027 1.00 33.28 386 GLY A N 1
ATOM 3219 C CA . GLY A 1 386 ? -15.199 15.557 12.777 1.00 33.28 386 GLY A CA 1
ATOM 3220 C C . GLY A 1 386 ? -15.115 16.019 14.433 1.00 33.28 386 GLY A C 1
ATOM 3221 O O . GLY A 1 386 ? -16.000 15.619 15.161 1.00 33.28 386 GLY A O 1
ATOM 3222 N N . THR A 1 387 ? -14.135 16.777 15.162 1.00 38.25 387 THR A N 1
ATOM 3223 C CA . THR A 1 387 ? -13.717 16.874 16.727 1.00 38.25 387 THR A CA 1
ATOM 3224 C C . THR A 1 387 ? -13.846 18.200 17.696 1.00 38.25 387 THR A C 1
ATOM 3226 O O . THR A 1 387 ? -14.466 19.138 17.208 1.00 38.25 387 THR A O 1
ATOM 3229 N N . LEU A 1 388 ? -13.362 18.467 19.009 1.00 35.25 388 LEU A N 1
ATOM 3230 C CA . LEU A 1 388 ? -12.122 18.169 19.929 1.00 35.25 388 LEU A CA 1
ATOM 3231 C C . LEU A 1 388 ? -11.511 19.239 21.066 1.00 35.25 388 LEU A C 1
ATOM 3233 O O . LEU A 1 388 ? -11.558 20.419 20.768 1.00 35.25 388 LEU A O 1
ATOM 3237 N N . ASP A 1 389 ? -10.842 18.920 22.261 1.00 33.72 389 ASP A N 1
ATOM 3238 C CA . ASP A 1 389 ? -10.464 19.538 23.682 1.00 33.72 389 ASP A CA 1
ATOM 3239 C C . ASP A 1 389 ? -10.877 20.924 24.119 1.00 33.72 389 ASP A C 1
ATOM 3241 O O . ASP A 1 389 ? -11.676 21.079 25.044 1.00 33.72 389 ASP A O 1
ATOM 3245 N N . ASN A 1 390 ? -10.177 21.927 23.605 1.00 40.47 390 ASN A N 1
ATOM 3246 C CA . ASN A 1 390 ? -10.617 23.296 23.696 1.00 40.47 390 ASN A CA 1
ATOM 3247 C C . ASN A 1 390 ? -11.348 23.491 22.381 1.00 40.47 390 ASN A C 1
ATOM 3249 O O . ASN A 1 390 ? -10.777 24.087 21.459 1.00 40.47 390 ASN A O 1
ATOM 3253 N N . PRO A 1 391 ? -12.539 22.879 22.215 1.00 46.47 391 PRO A N 1
ATOM 3254 C CA . PRO A 1 391 ? -13.126 22.833 20.921 1.00 46.47 391 PRO A CA 1
ATOM 3255 C C . PRO A 1 391 ? -13.581 24.230 20.585 1.00 46.47 391 PRO A C 1
ATOM 3257 O O . PRO A 1 391 ? -14.574 24.748 21.096 1.00 46.47 391 PRO A O 1
ATOM 3260 N N . LYS A 1 392 ? -12.934 24.778 19.567 1.00 43.84 392 LYS A N 1
ATOM 3261 C CA . LYS A 1 392 ? -13.606 25.669 18.632 1.00 43.84 392 LYS A CA 1
ATOM 3262 C C . LYS A 1 392 ? -14.596 24.847 17.792 1.00 43.84 392 LYS A C 1
ATOM 3264 O O . LYS A 1 392 ? -14.551 24.916 16.570 1.00 43.84 392 LYS A O 1
ATOM 3269 N N . LEU A 1 393 ? -15.451 24.049 18.458 1.00 53.97 393 LEU A N 1
ATOM 3270 C CA . LEU A 1 393 ? -16.376 23.132 17.805 1.00 53.97 393 LEU A CA 1
ATOM 3271 C C . LEU A 1 393 ? -17.436 23.897 17.044 1.00 53.97 393 LEU A C 1
ATOM 3273 O O . LEU A 1 393 ? -18.136 24.757 17.573 1.00 53.97 393 LEU A O 1
ATOM 3277 N N . LEU A 1 394 ? -17.601 23.480 15.801 1.00 55.91 394 LEU A N 1
ATOM 3278 C CA . LEU A 1 394 ? -18.881 23.556 15.135 1.00 55.91 394 LEU A CA 1
ATOM 3279 C C . LEU A 1 394 ? -19.524 22.177 15.308 1.00 55.91 394 LEU A C 1
ATOM 3281 O O . LEU A 1 394 ? -19.055 21.198 14.734 1.00 55.91 394 LEU A O 1
ATOM 3285 N N . GLN A 1 395 ? -20.534 22.095 16.176 1.00 77.38 395 GLN A N 1
ATOM 3286 C CA . GLN A 1 395 ? -21.303 20.874 16.427 1.00 77.38 395 GLN A CA 1
ATOM 3287 C C . GLN A 1 395 ? -22.453 20.747 15.424 1.00 77.38 395 GLN A C 1
ATOM 3289 O O . GLN A 1 3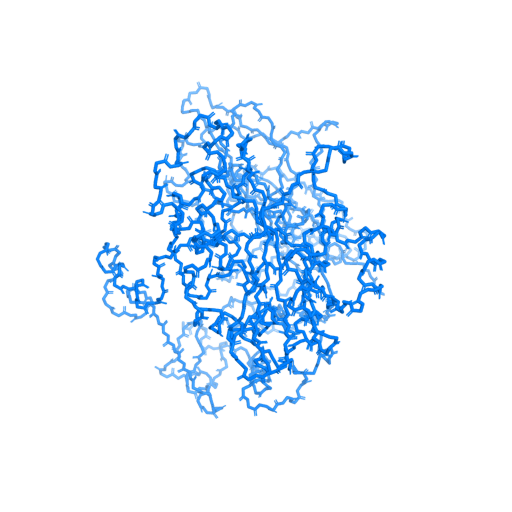95 ? -23.237 21.677 15.237 1.00 77.38 395 GLN A O 1
ATOM 3294 N N . PHE A 1 396 ? -22.582 19.566 14.826 1.00 74.19 396 PHE A N 1
ATOM 3295 C CA . PHE A 1 396 ? -23.651 19.196 13.910 1.00 74.19 396 PHE A CA 1
ATOM 3296 C C . PHE A 1 396 ? -24.278 17.896 14.409 1.00 74.19 396 PHE A C 1
ATOM 3298 O O . PHE A 1 396 ? -23.645 16.839 14.437 1.00 74.19 396 PHE A O 1
ATOM 3305 N N . THR A 1 397 ? -25.535 17.993 14.824 1.00 82.38 397 THR A N 1
ATOM 3306 C CA . THR A 1 397 ? -26.289 16.903 15.449 1.00 82.38 397 THR A CA 1
ATOM 3307 C C . THR A 1 397 ? -27.314 16.367 14.461 1.00 82.38 397 THR A C 1
ATOM 3309 O O . THR A 1 397 ? -28.046 17.149 13.851 1.00 82.38 397 THR A O 1
ATOM 3312 N N . THR A 1 398 ? -27.402 15.046 14.304 1.00 84.69 398 THR A N 1
ATOM 3313 C CA . THR A 1 398 ? -28.460 14.431 13.493 1.00 84.69 398 THR A CA 1
ATOM 3314 C C . THR A 1 398 ? -29.840 14.654 14.119 1.00 84.69 398 THR A C 1
ATOM 3316 O O . THR A 1 398 ? -29.982 14.889 15.324 1.00 84.69 398 THR A O 1
ATOM 3319 N N . ALA A 1 399 ? -30.893 14.481 13.318 1.00 85.81 399 ALA A N 1
ATOM 3320 C CA . ALA A 1 399 ? -32.188 14.108 13.879 1.00 85.81 399 ALA A CA 1
ATOM 3321 C C . ALA A 1 399 ? -32.056 12.802 14.704 1.00 85.81 399 ALA A C 1
ATOM 3323 O O . ALA A 1 399 ? -31.094 12.047 14.503 1.00 85.81 399 ALA A O 1
ATOM 3324 N N . PRO A 1 400 ? -32.992 12.517 15.629 1.00 92.31 400 PRO A N 1
ATOM 3325 C CA . PRO A 1 400 ? -33.151 11.174 16.177 1.00 92.31 400 PRO A CA 1
ATOM 3326 C C . PRO A 1 400 ? -33.240 10.136 15.051 1.00 92.31 400 PRO A C 1
ATOM 3328 O O . PRO A 1 400 ? -33.949 10.369 14.074 1.00 92.31 400 PRO A O 1
ATOM 3331 N N . PHE A 1 401 ? -32.548 9.006 15.170 1.00 89.12 401 PHE A N 1
ATOM 3332 C CA . PHE A 1 401 ? -32.657 7.925 14.190 1.00 89.12 401 PHE A CA 1
ATOM 3333 C C . PHE A 1 401 ? -34.008 7.209 14.327 1.00 89.12 401 PHE A C 1
ATOM 3335 O O . PHE A 1 401 ? -34.364 6.729 15.405 1.00 89.12 401 PHE A O 1
ATOM 3342 N N . ASP A 1 402 ? -34.766 7.128 13.232 1.00 91.00 402 ASP A N 1
ATOM 3343 C CA . ASP A 1 402 ? -36.099 6.512 13.210 1.00 91.00 402 ASP A CA 1
ATOM 3344 C C . ASP A 1 402 ? -36.075 4.982 13.353 1.00 91.00 402 ASP A C 1
ATOM 3346 O O . ASP A 1 402 ? -37.093 4.375 13.689 1.00 91.00 402 ASP A O 1
ATOM 3350 N N . GLU A 1 403 ? -34.928 4.345 13.144 1.00 91.62 403 GLU A N 1
ATOM 3351 C CA . GLU A 1 403 ? -34.722 2.903 13.265 1.00 91.62 403 GLU A CA 1
ATOM 3352 C C . GLU A 1 403 ? -33.324 2.585 13.817 1.00 91.62 403 GLU A C 1
ATOM 3354 O O . GLU A 1 403 ? -32.529 3.483 14.089 1.00 91.62 403 GLU A O 1
ATOM 3359 N N . GLU A 1 404 ? -33.042 1.302 14.035 1.00 92.25 404 GLU A N 1
ATOM 3360 C CA . GLU A 1 404 ? -31.731 0.828 14.481 1.00 92.25 404 GLU A CA 1
ATOM 3361 C C . GLU A 1 404 ? -30.765 0.734 13.293 1.00 92.25 404 GLU A C 1
ATOM 3363 O O . GLU A 1 404 ? -31.053 0.043 12.317 1.00 92.25 404 GLU A O 1
ATOM 3368 N N . ILE A 1 405 ? -29.613 1.406 13.378 1.00 88.69 405 ILE A N 1
ATOM 3369 C CA . ILE A 1 405 ? -28.661 1.524 12.266 1.00 88.69 405 ILE A CA 1
ATOM 3370 C C . ILE A 1 405 ? -27.255 1.105 12.701 1.00 88.69 405 ILE A C 1
ATOM 3372 O O . ILE A 1 405 ? -26.705 1.623 13.671 1.00 88.69 405 ILE A O 1
ATOM 3376 N N . GLU A 1 406 ? -26.626 0.203 11.944 1.00 89.19 406 GLU A N 1
ATOM 3377 C CA . GLU A 1 406 ? -25.221 -0.156 12.147 1.00 89.19 406 GLU A CA 1
ATOM 3378 C C . GLU A 1 406 ? -24.274 0.733 11.327 1.00 89.19 406 GLU A C 1
ATOM 3380 O O . GLU A 1 406 ? -24.441 0.908 10.120 1.00 89.19 406 GLU A O 1
ATOM 3385 N N . ILE A 1 407 ? -23.230 1.233 11.990 1.00 87.06 407 ILE A N 1
ATOM 3386 C CA . ILE A 1 407 ? -22.160 2.066 11.445 1.00 87.06 407 ILE A CA 1
ATOM 3387 C C . ILE A 1 407 ? -20.825 1.312 11.616 1.00 87.06 407 ILE A C 1
ATOM 3389 O O . ILE A 1 407 ? -20.246 1.316 12.706 1.00 87.06 407 ILE A O 1
ATOM 3393 N N . THR A 1 408 ? -20.317 0.678 10.548 1.00 85.00 408 THR A N 1
ATOM 3394 C CA . THR A 1 408 ? -19.103 -0.172 10.593 1.00 85.00 408 THR A CA 1
ATOM 3395 C C . THR A 1 408 ? -18.112 0.115 9.448 1.00 85.00 408 THR A C 1
ATOM 3397 O O . THR A 1 408 ? -18.228 -0.410 8.341 1.00 85.00 408 THR A O 1
ATOM 3400 N N . GLY A 1 409 ? -17.072 0.918 9.709 1.00 81.62 409 GLY A N 1
ATOM 3401 C CA . GLY A 1 409 ? -16.008 1.261 8.748 1.00 81.62 409 GLY A CA 1
ATOM 3402 C C . GLY A 1 409 ? -15.155 2.476 9.132 1.00 81.62 409 GLY A C 1
ATOM 3403 O O . GLY A 1 409 ? -15.433 3.107 10.146 1.00 81.62 409 GLY A O 1
ATOM 3404 N N . HIS A 1 410 ? -14.114 2.779 8.330 1.00 80.12 410 HIS A N 1
ATOM 3405 C CA . HIS A 1 410 ? -13.358 4.054 8.370 1.00 80.12 410 HIS A CA 1
ATOM 3406 C C . HIS A 1 410 ? -14.292 5.238 8.144 1.00 80.12 410 HIS A C 1
ATOM 3408 O O . HIS A 1 410 ? -15.345 5.107 7.536 1.00 80.12 410 HIS A O 1
ATOM 3414 N N . ILE A 1 411 ? -13.929 6.416 8.619 1.00 85.44 411 ILE A N 1
ATOM 3415 C CA . ILE A 1 411 ? -14.766 7.601 8.459 1.00 85.44 411 ILE A CA 1
ATOM 3416 C C . ILE A 1 411 ? -13.755 8.764 8.128 1.00 85.44 411 ILE A C 1
ATOM 3418 O O . ILE A 1 411 ? -12.559 8.569 8.247 1.00 85.44 411 ILE A O 1
ATOM 3422 N N . VAL A 1 412 ? -14.125 9.900 7.524 1.00 89.88 412 VAL A N 1
ATOM 3423 C CA . VAL A 1 412 ? -13.261 10.940 6.838 1.00 89.88 412 VAL A CA 1
ATOM 3424 C C . VAL A 1 412 ? -14.080 12.215 6.409 1.00 89.88 412 VAL A C 1
ATOM 3426 O O . VAL A 1 412 ? -14.724 12.169 5.367 1.00 89.88 412 VAL A O 1
ATOM 3429 N N . ALA A 1 413 ? -14.179 13.356 7.102 1.00 89.88 413 ALA A N 1
ATOM 3430 C CA . ALA A 1 413 ? -15.101 14.399 6.570 1.00 89.88 413 ALA A CA 1
ATOM 3431 C C . ALA A 1 413 ? -14.561 15.121 5.334 1.00 89.88 413 ALA A C 1
ATOM 3433 O O . ALA A 1 413 ? -13.355 15.353 5.218 1.00 89.88 413 ALA A O 1
ATOM 3434 N N . HIS A 1 414 ? -15.480 15.531 4.456 1.00 90.00 414 HIS A N 1
ATOM 3435 C CA . HIS A 1 414 ? -15.193 16.472 3.381 1.00 90.00 414 HIS A CA 1
ATOM 3436 C C . HIS A 1 414 ? -15.580 17.887 3.824 1.00 90.00 414 HIS A C 1
ATOM 3438 O O . HIS A 1 414 ? -16.762 18.178 4.034 1.00 90.00 414 HIS A O 1
ATOM 3444 N N . LEU A 1 415 ? -14.581 18.756 3.984 1.00 86.25 415 LEU A N 1
ATOM 3445 C CA . LEU A 1 415 ? -14.724 20.095 4.564 1.00 86.25 415 LEU A CA 1
ATOM 3446 C C . LEU A 1 415 ? -14.073 21.158 3.674 1.00 86.25 415 LEU A C 1
ATOM 3448 O O . LEU A 1 415 ? -13.015 20.925 3.097 1.00 86.25 415 LEU A O 1
ATOM 3452 N N . ASN A 1 416 ? -14.683 22.339 3.592 1.00 83.44 416 ASN A N 1
ATOM 3453 C CA . ASN A 1 416 ? -14.175 23.496 2.855 1.00 83.44 416 ASN A CA 1
ATOM 3454 C C . ASN A 1 416 ? -13.671 24.537 3.854 1.00 83.44 416 ASN A C 1
ATOM 3456 O O . ASN A 1 416 ? -14.473 25.210 4.502 1.00 83.44 416 ASN A O 1
ATOM 3460 N N . VAL A 1 417 ? -12.351 24.654 3.996 1.00 83.31 417 VAL A N 1
ATOM 3461 C CA . VAL A 1 417 ? -11.718 25.438 5.068 1.00 83.31 417 VAL A CA 1
ATOM 3462 C C . VAL A 1 417 ? -10.799 26.538 4.549 1.00 83.31 417 VAL A C 1
ATOM 3464 O O . VAL A 1 417 ? -10.183 26.395 3.496 1.00 83.31 417 VAL A O 1
ATOM 3467 N N . SER A 1 418 ? -10.670 27.623 5.310 1.00 81.12 418 SER A N 1
ATOM 3468 C CA . SER A 1 418 ? -9.611 28.627 5.129 1.00 81.12 418 SER A CA 1
ATOM 3469 C C . SER A 1 418 ? -9.099 29.132 6.477 1.00 81.12 418 SER A C 1
ATOM 3471 O O . SER A 1 418 ? -9.712 28.877 7.515 1.00 81.12 418 SER A O 1
ATOM 3473 N N . LEU A 1 419 ? -7.990 29.872 6.458 1.00 83.25 419 LEU A N 1
ATOM 3474 C CA . LEU A 1 419 ? -7.488 30.625 7.608 1.00 83.25 419 LEU A CA 1
ATOM 3475 C C . LEU A 1 419 ? -7.420 32.125 7.297 1.00 83.25 419 LEU A C 1
ATOM 3477 O O . LEU A 1 419 ? -7.336 32.534 6.134 1.00 83.25 419 LEU A O 1
ATOM 3481 N N . SER A 1 420 ? -7.417 32.947 8.343 1.00 71.69 420 SER A N 1
ATOM 3482 C CA . SER A 1 420 ? -7.079 34.373 8.279 1.00 71.69 420 SER A CA 1
ATOM 3483 C C . SER A 1 420 ? -6.211 34.774 9.479 1.00 71.69 420 SER A C 1
ATOM 3485 O O . SER A 1 420 ? -6.499 34.311 10.586 1.00 71.69 420 SER A O 1
ATOM 3487 N N . PRO A 1 421 ? -5.205 35.653 9.310 1.00 74.56 421 PRO A N 1
ATOM 3488 C CA . PRO A 1 421 ? -4.394 36.153 10.421 1.00 74.56 421 PRO A CA 1
ATOM 3489 C C . PRO A 1 421 ? -5.241 36.874 11.477 1.00 74.56 421 PRO A C 1
ATOM 3491 O O . PRO A 1 421 ? -6.325 37.391 11.190 1.00 74.56 421 PRO A O 1
ATOM 3494 N N . TYR A 1 422 ? -4.706 36.964 12.693 1.00 73.50 422 TYR A N 1
ATOM 3495 C CA . TYR A 1 422 ? -5.141 37.971 13.659 1.00 73.50 422 TYR A CA 1
ATOM 3496 C C . TYR A 1 422 ? -4.731 39.386 13.202 1.00 73.50 422 TYR A C 1
ATOM 3498 O O . TYR A 1 422 ? -3.885 39.555 12.326 1.00 73.50 422 TYR A O 1
ATOM 3506 N N . ALA A 1 423 ? -5.312 40.425 13.813 1.00 60.81 423 ALA A N 1
ATOM 3507 C CA . ALA A 1 423 ? -4.977 41.821 13.494 1.00 60.81 423 ALA A CA 1
ATOM 3508 C C . ALA A 1 423 ? -3.515 42.197 13.827 1.00 60.81 423 ALA A C 1
ATOM 3510 O O . ALA A 1 423 ? -2.982 43.160 13.278 1.00 60.81 423 ALA A O 1
ATOM 3511 N N . THR A 1 424 ? -2.872 41.434 14.713 1.00 61.34 424 THR A N 1
ATOM 3512 C CA . THR A 1 424 ? -1.456 41.520 15.081 1.00 61.34 424 THR A CA 1
ATOM 3513 C C . THR A 1 424 ? -0.910 40.109 15.316 1.00 61.34 424 THR A C 1
ATOM 3515 O O . THR A 1 424 ? -1.619 39.258 15.852 1.00 61.34 424 THR A O 1
ATOM 3518 N N . GLY A 1 425 ? 0.346 39.855 14.936 1.00 67.44 425 GLY A N 1
ATOM 3519 C CA . GLY A 1 425 ? 1.007 38.555 15.110 1.00 67.44 425 GLY A CA 1
ATOM 3520 C C . GLY A 1 425 ? 1.732 38.073 13.852 1.00 67.44 425 GLY A C 1
ATOM 3521 O O . GLY A 1 425 ? 1.952 38.842 12.914 1.00 67.44 425 GLY A O 1
ATOM 3522 N N . ALA A 1 426 ? 2.108 36.794 13.843 1.00 74.19 426 ALA A N 1
ATOM 3523 C CA . ALA A 1 426 ? 2.611 36.112 12.653 1.00 74.19 426 ALA A CA 1
ATOM 3524 C C . ALA A 1 426 ? 1.496 35.914 11.607 1.00 74.19 426 ALA A C 1
ATOM 3526 O O . ALA A 1 426 ? 0.309 36.025 11.909 1.00 74.19 426 ALA A O 1
ATOM 3527 N N . THR A 1 427 ? 1.873 35.604 10.363 1.00 83.12 427 THR A N 1
ATOM 3528 C CA . THR A 1 427 ? 0.904 35.179 9.340 1.00 83.12 427 THR A CA 1
ATOM 3529 C C . THR A 1 427 ? 0.769 33.653 9.385 1.00 83.12 427 THR A C 1
ATOM 3531 O O . THR A 1 427 ? 1.725 32.978 9.000 1.00 83.12 427 THR A O 1
ATOM 3534 N N . PRO A 1 428 ? -0.377 33.099 9.827 1.00 84.38 428 PRO A N 1
ATOM 3535 C CA . PRO A 1 428 ? -0.580 31.658 9.883 1.00 84.38 428 PRO A CA 1
ATOM 3536 C C . PRO A 1 428 ? -0.512 31.035 8.486 1.00 84.38 428 PRO A C 1
ATOM 3538 O O . PRO A 1 428 ? -0.868 31.663 7.485 1.00 84.38 428 PRO A O 1
ATOM 3541 N N . SER A 1 429 ? -0.025 29.798 8.427 1.00 87.31 429 SER A N 1
ATOM 3542 C CA . SER A 1 429 ? 0.335 29.106 7.182 1.00 87.31 429 SER A CA 1
ATOM 3543 C C . SER A 1 429 ? -0.096 27.636 7.126 1.00 87.31 429 SER A C 1
ATOM 3545 O O . SER A 1 429 ? 0.165 26.958 6.127 1.00 87.31 429 SER A O 1
ATOM 3547 N N . ASP A 1 430 ? -0.790 27.143 8.155 1.00 89.31 430 ASP A N 1
ATOM 3548 C CA . ASP A 1 430 ? -1.418 25.821 8.171 1.00 89.31 430 ASP A CA 1
ATOM 3549 C C . ASP A 1 430 ? -2.680 25.796 9.057 1.00 89.31 430 ASP A C 1
ATOM 3551 O O . ASP A 1 430 ? -2.931 26.719 9.831 1.00 89.31 430 ASP A O 1
ATOM 3555 N N . ILE A 1 431 ? -3.480 24.736 8.935 1.00 85.69 431 ILE A N 1
ATOM 3556 C CA . ILE A 1 431 ? -4.647 24.448 9.781 1.00 85.69 431 ILE A CA 1
ATOM 3557 C C . ILE A 1 431 ? -4.522 23.002 10.243 1.00 85.69 431 ILE A C 1
ATOM 3559 O O . ILE A 1 431 ? -4.407 22.114 9.403 1.00 85.69 431 ILE A O 1
ATOM 3563 N N . ASP A 1 432 ? -4.637 22.737 11.539 1.00 87.88 432 ASP A N 1
ATOM 3564 C CA . ASP A 1 432 ? -4.931 21.383 12.002 1.00 87.88 432 ASP A CA 1
ATOM 3565 C C . ASP A 1 432 ? -6.439 21.202 12.175 1.00 87.88 432 ASP A C 1
ATOM 3567 O O . ASP A 1 432 ? -7.101 21.972 12.871 1.00 87.88 432 ASP A O 1
ATOM 3571 N N . LEU A 1 433 ? -6.977 20.175 11.517 1.00 86.00 433 LEU A N 1
ATOM 3572 C CA . LEU A 1 433 ? -8.357 19.727 11.647 1.00 86.00 433 LEU A CA 1
ATOM 3573 C C . LEU A 1 433 ? -8.382 18.412 12.412 1.00 86.00 433 LEU A C 1
ATOM 3575 O O . LEU A 1 433 ? -7.926 17.377 11.930 1.00 86.00 433 LEU A O 1
ATOM 3579 N N . PHE A 1 434 ? -8.964 18.444 13.595 1.00 88.94 434 PHE A N 1
ATOM 3580 C CA . PHE A 1 434 ? -9.137 17.284 14.451 1.00 88.94 434 PHE A CA 1
ATOM 3581 C C . PHE A 1 434 ? -10.586 16.778 14.248 1.00 88.94 434 PHE A C 1
ATOM 3583 O O . PHE A 1 434 ? -11.509 17.598 14.326 1.00 88.94 434 PHE A O 1
ATOM 3590 N N . LEU A 1 435 ? -10.831 15.475 13.996 1.00 91.44 435 LEU A N 1
ATOM 3591 C CA . LEU A 1 435 ? -12.115 14.910 13.524 1.00 91.44 435 LEU A CA 1
ATOM 3592 C C . LEU A 1 435 ? -12.752 13.590 14.187 1.00 91.44 435 LEU A C 1
ATOM 3594 O O . LEU A 1 435 ? -12.269 12.497 13.948 1.00 91.44 435 LEU A O 1
ATOM 3598 N N . THR A 1 436 ? -13.854 13.664 14.988 1.00 91.75 436 THR A N 1
ATOM 3599 C CA . THR A 1 436 ? -14.599 12.701 15.887 1.00 91.75 436 THR A CA 1
ATOM 3600 C C . THR A 1 436 ? -16.084 12.398 15.592 1.00 91.75 436 THR A C 1
ATOM 3602 O O . THR A 1 436 ? -16.802 13.206 15.024 1.00 91.75 436 THR A O 1
ATOM 3605 N N . LEU A 1 437 ? -16.626 11.283 16.103 1.00 92.00 437 LEU A N 1
ATOM 3606 C CA . LEU A 1 437 ? -18.080 11.136 16.336 1.00 92.00 437 LEU A CA 1
ATOM 3607 C C . LEU A 1 437 ? -18.392 10.942 17.823 1.00 92.00 437 LEU A C 1
ATOM 3609 O O . LEU A 1 437 ? -17.667 10.213 18.497 1.00 92.00 437 LEU A O 1
ATOM 3613 N N . ARG A 1 438 ? -19.498 11.515 18.308 1.00 93.50 438 ARG A N 1
ATOM 3614 C CA . ARG A 1 438 ? -20.134 11.159 19.589 1.00 93.50 438 ARG A CA 1
ATOM 3615 C C . ARG A 1 438 ? -21.445 10.417 19.332 1.00 93.50 438 ARG A C 1
ATOM 3617 O O . ARG A 1 438 ? -22.179 10.759 18.401 1.00 93.50 438 ARG A O 1
ATOM 3624 N N . TYR A 1 439 ? -21.750 9.433 20.174 1.00 94.31 439 TYR A N 1
ATOM 3625 C CA . TYR A 1 439 ? -23.027 8.719 20.176 1.00 94.31 439 TYR A CA 1
ATOM 3626 C C . TYR A 1 439 ? -23.860 9.205 21.368 1.00 94.31 439 TYR A C 1
ATOM 3628 O O . TYR A 1 439 ? -23.430 9.072 22.507 1.00 94.31 439 TYR A O 1
ATOM 3636 N N . ILE A 1 440 ? -25.038 9.778 21.112 1.00 94.94 440 ILE A N 1
ATOM 3637 C CA . ILE A 1 440 ? -26.008 10.169 22.138 1.00 94.94 440 ILE A CA 1
ATOM 3638 C C . ILE A 1 440 ? -27.164 9.159 22.142 1.00 94.94 440 ILE A C 1
ATOM 3640 O O . ILE A 1 440 ? -27.807 8.962 21.110 1.00 94.94 440 ILE A O 1
ATOM 3644 N N . SER A 1 441 ? -27.435 8.540 23.29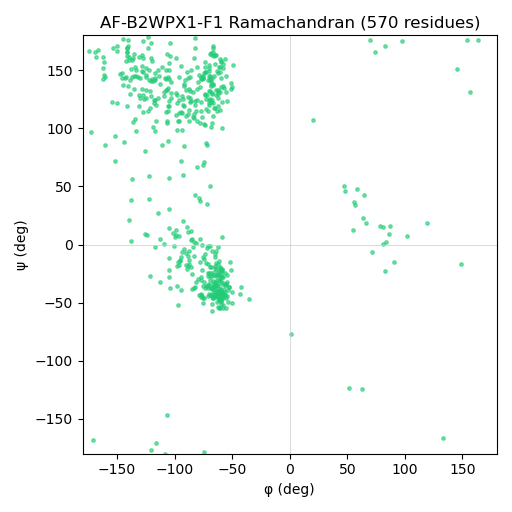1 1.00 92.69 441 SER A N 1
ATOM 3645 C CA . SER A 1 441 ? -28.513 7.563 23.494 1.00 92.69 441 SER A CA 1
ATOM 3646 C C . SER A 1 441 ? -29.914 8.194 23.369 1.00 92.69 441 SER A C 1
ATOM 3648 O O . SER A 1 441 ? -30.035 9.428 23.371 1.00 92.69 441 SER A O 1
ATOM 3650 N N . PRO A 1 442 ? -31.000 7.396 23.313 1.00 91.19 442 PRO A N 1
ATOM 3651 C CA . PRO A 1 442 ? -32.369 7.920 23.250 1.00 91.19 442 PRO A CA 1
ATOM 3652 C C . PRO A 1 442 ? -32.746 8.779 24.472 1.00 91.19 442 PRO A C 1
ATOM 3654 O O . PRO A 1 442 ? -33.558 9.696 24.365 1.00 91.19 442 PRO A O 1
ATOM 3657 N N . GLU A 1 443 ? -32.110 8.539 25.624 1.00 92.81 443 GLU A N 1
ATOM 3658 C CA . GLU A 1 443 ? -32.271 9.302 26.871 1.00 92.81 443 GLU A CA 1
ATOM 3659 C C . GLU A 1 443 ? -31.448 10.605 26.896 1.00 92.81 443 GLU A C 1
ATOM 3661 O O . GLU A 1 443 ? -31.450 11.318 27.901 1.00 92.81 443 GLU A O 1
ATOM 3666 N N . GLY A 1 444 ? -30.715 10.921 25.823 1.00 88.25 444 GLY A N 1
ATOM 3667 C CA . GLY A 1 444 ? -29.906 12.136 25.713 1.00 88.25 444 GLY A CA 1
ATOM 3668 C C . GLY A 1 444 ? -28.534 12.070 26.394 1.00 88.25 444 GLY A C 1
ATOM 3669 O O . GLY A 1 444 ? -27.922 13.117 26.597 1.00 88.25 444 GLY A O 1
ATOM 3670 N N . LYS A 1 445 ? -28.037 10.878 26.753 1.00 92.19 445 LYS A N 1
ATOM 3671 C CA . LYS A 1 445 ? -26.712 10.688 27.374 1.00 92.19 445 LYS A CA 1
ATOM 3672 C C . LYS A 1 445 ? -25.657 10.330 26.334 1.00 92.19 445 LYS A C 1
ATOM 3674 O O . LYS A 1 445 ? -25.948 9.584 25.408 1.00 92.19 445 LYS A O 1
ATOM 3679 N N . GLU A 1 446 ? -24.423 10.799 26.500 1.00 93.25 446 GLU A N 1
ATOM 3680 C CA . GLU A 1 446 ? -23.321 10.359 25.638 1.00 93.25 446 GLU A CA 1
ATOM 3681 C C . GLU A 1 446 ? -22.821 8.960 26.027 1.00 93.25 446 GLU A C 1
ATOM 3683 O O . GLU A 1 446 ? -22.380 8.728 27.156 1.00 93.25 446 GLU A O 1
ATOM 3688 N N . VAL A 1 447 ? -22.865 8.042 25.062 1.00 91.62 447 VAL A N 1
ATOM 3689 C CA . VAL A 1 447 ? -22.331 6.683 25.155 1.00 91.62 447 VAL A CA 1
ATOM 3690 C C . VAL A 1 447 ? -20.830 6.730 24.883 1.00 91.62 447 VAL A C 1
ATOM 3692 O O . VAL A 1 447 ? -20.387 7.063 23.781 1.00 91.62 447 VAL A O 1
ATOM 3695 N N . HIS A 1 448 ? -20.058 6.394 25.912 1.00 91.00 448 HIS A N 1
ATOM 3696 C CA . HIS A 1 448 ? -18.599 6.373 25.884 1.00 91.00 448 HIS A CA 1
ATOM 3697 C C . HIS A 1 448 ? -18.072 4.949 25.673 1.00 91.00 448 HIS A C 1
ATOM 3699 O O . HIS A 1 448 ? -18.761 3.967 25.945 1.00 91.00 448 HIS A O 1
ATOM 3705 N N . TYR A 1 449 ? -16.821 4.833 25.231 1.00 88.50 449 TYR A N 1
ATOM 3706 C CA . TYR A 1 449 ? -16.148 3.555 25.003 1.00 88.50 449 TYR A CA 1
ATOM 3707 C C . TYR A 1 449 ? -14.758 3.514 25.642 1.00 88.50 449 TYR A C 1
ATOM 3709 O O . TYR A 1 449 ? -14.170 4.553 25.927 1.00 88.50 449 TYR A O 1
ATOM 3717 N N . THR A 1 450 ? -14.219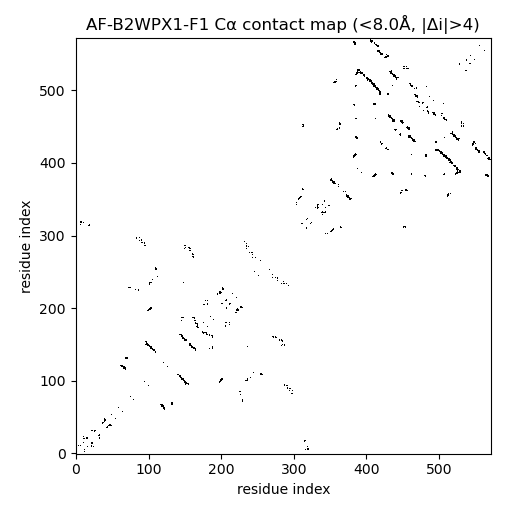 2.309 25.831 1.00 82.69 450 THR A N 1
ATOM 3718 C CA . THR A 1 450 ? -12.853 2.081 26.324 1.00 82.69 450 THR A CA 1
ATOM 3719 C C . THR A 1 450 ? -11.813 2.603 25.321 1.00 82.69 450 THR A C 1
ATOM 3721 O O . THR A 1 450 ? -11.741 2.124 24.188 1.00 82.69 450 THR A O 1
ATOM 3724 N N . GLY A 1 451 ? -11.017 3.591 25.734 1.00 75.00 451 GLY A N 1
ATOM 3725 C CA . GLY A 1 451 ? -9.930 4.184 24.956 1.00 75.00 451 GLY A CA 1
ATOM 3726 C C . GLY A 1 451 ? -8.616 3.414 24.999 1.00 75.00 451 GLY A C 1
ATOM 3727 O O . GLY A 1 451 ? -8.458 2.428 25.721 1.00 75.00 451 GLY A O 1
ATOM 3728 N N . THR A 1 452 ? -7.625 3.912 24.254 1.00 69.19 452 THR A N 1
ATOM 3729 C CA . THR A 1 452 ? -6.273 3.330 24.192 1.00 69.19 452 THR A CA 1
ATOM 3730 C C . THR A 1 452 ? -5.630 3.206 25.576 1.00 69.19 452 THR A C 1
ATOM 3732 O O . THR A 1 452 ? -4.915 2.233 25.817 1.00 69.19 452 THR A O 1
ATOM 3735 N N . ALA A 1 453 ? -5.903 4.145 26.490 1.00 73.19 453 ALA A N 1
ATOM 3736 C CA . ALA A 1 453 ? -5.385 4.147 27.859 1.00 73.19 453 ALA A CA 1
ATOM 3737 C C . ALA A 1 453 ? -6.410 3.661 28.911 1.00 73.19 453 ALA A C 1
ATOM 3739 O O . ALA A 1 453 ? -6.160 3.801 30.104 1.00 73.19 453 ALA A O 1
ATOM 3740 N N . GLY A 1 454 ? -7.554 3.101 28.490 1.00 73.69 454 GLY A N 1
ATOM 3741 C CA . GLY A 1 454 ? -8.692 2.781 29.370 1.00 73.69 454 GLY A CA 1
ATOM 3742 C C . GLY A 1 454 ? -9.594 3.982 29.691 1.00 73.69 454 GLY A C 1
ATOM 3743 O O . GLY A 1 454 ? -10.584 3.842 30.403 1.00 73.69 454 GLY A O 1
ATOM 3744 N N . ASP A 1 455 ? -9.283 5.160 29.148 1.00 82.12 455 ASP A N 1
ATOM 3745 C CA . ASP A 1 455 ? -10.050 6.390 29.315 1.00 82.12 455 ASP A CA 1
ATOM 3746 C C . ASP A 1 455 ? -11.412 6.341 28.586 1.00 82.12 455 ASP A C 1
ATOM 3748 O O . ASP A 1 455 ? -11.527 5.671 27.560 1.00 82.12 455 ASP A O 1
ATOM 3752 N N . PRO A 1 456 ? -12.464 7.027 29.081 1.00 85.62 456 PRO A N 1
ATOM 3753 C CA . PRO A 1 456 ? -13.772 7.053 28.429 1.00 85.62 456 PRO A CA 1
ATOM 3754 C C . PRO A 1 456 ? -13.756 7.978 27.203 1.00 85.62 456 PRO A C 1
ATOM 3756 O O . PRO A 1 456 ? -13.708 9.206 27.330 1.00 85.62 456 PRO A O 1
ATOM 3759 N N . ILE A 1 457 ? -13.827 7.386 26.010 1.00 88.88 457 ILE A N 1
ATOM 3760 C CA . ILE A 1 457 ? -13.716 8.095 24.728 1.00 88.88 457 ILE A CA 1
ATOM 3761 C C . ILE A 1 457 ? -15.068 8.246 24.021 1.00 88.88 457 ILE A C 1
ATOM 3763 O O . ILE A 1 457 ? -15.917 7.357 24.143 1.00 88.88 457 ILE A O 1
ATOM 3767 N N . PRO A 1 458 ? -15.266 9.317 23.231 1.00 91.44 458 PRO A N 1
ATOM 3768 C CA . PRO A 1 458 ? -16.362 9.379 22.268 1.00 91.44 458 PRO A CA 1
ATOM 3769 C C . PRO A 1 458 ? -16.189 8.308 21.173 1.00 91.44 458 PRO A C 1
ATOM 3771 O O . PRO A 1 458 ? -15.104 7.755 20.986 1.00 91.44 458 PRO A O 1
ATOM 3774 N N . LEU A 1 459 ? -17.267 8.009 20.443 1.00 91.31 459 LEU A N 1
ATOM 3775 C CA . LEU A 1 459 ? -17.420 6.845 19.554 1.00 91.31 459 LEU A CA 1
ATOM 3776 C C . LEU A 1 459 ? -16.202 6.505 18.662 1.00 91.31 459 LEU A C 1
ATOM 3778 O O . LEU A 1 459 ? -15.892 5.315 18.518 1.00 91.31 459 LEU A O 1
ATOM 3782 N N . VAL A 1 460 ? -15.545 7.503 18.050 1.00 90.44 460 VAL A N 1
ATOM 3783 C CA . VAL A 1 460 ? -14.304 7.358 17.249 1.00 90.44 460 VAL A CA 1
ATOM 3784 C C . VAL A 1 460 ? -13.664 8.731 16.933 1.00 90.44 460 VAL A C 1
ATOM 3786 O O . VAL A 1 460 ? -14.356 9.742 17.036 1.00 90.44 460 VAL A O 1
ATOM 3789 N N . LYS A 1 461 ? -12.366 8.787 16.564 1.00 90.56 461 LYS A N 1
ATOM 3790 C CA . LYS A 1 461 ? -11.539 10.012 16.379 1.00 90.56 461 LYS A CA 1
ATOM 3791 C C . LYS A 1 461 ? -10.568 9.952 15.179 1.00 90.56 461 LYS A C 1
ATOM 3793 O O . LYS A 1 461 ? -10.362 8.876 14.619 1.00 90.56 461 LYS A O 1
ATOM 3798 N N . GLY A 1 462 ? -10.016 11.097 14.761 1.00 88.94 462 GLY A N 1
ATOM 3799 C CA . GLY A 1 462 ? -9.416 11.335 13.435 1.00 88.94 462 GLY A CA 1
ATOM 3800 C C . GLY A 1 462 ? -8.737 12.704 13.301 1.00 88.94 462 GLY A C 1
ATOM 3801 O O . GLY A 1 462 ? -8.928 13.547 14.172 1.00 88.94 462 GLY A O 1
ATOM 3802 N N . TRP A 1 463 ? -7.924 12.928 12.257 1.00 90.88 463 TRP A N 1
ATOM 3803 C CA . TRP A 1 463 ? -7.001 14.080 12.170 1.00 90.88 463 TRP A CA 1
ATOM 3804 C C . TRP A 1 463 ? -6.529 14.395 10.726 1.00 90.88 463 TRP A C 1
ATOM 3806 O O . TRP A 1 463 ? -6.234 13.489 9.945 1.00 90.88 463 TRP A O 1
ATOM 3816 N N . LEU A 1 464 ? -6.354 15.680 10.379 1.00 92.00 464 LEU A N 1
ATOM 3817 C CA . LEU A 1 464 ? -5.568 16.150 9.225 1.00 92.00 464 LEU A CA 1
ATOM 3818 C C . LEU A 1 464 ? -4.953 17.533 9.474 1.00 92.00 464 LEU A C 1
ATOM 3820 O O . LEU A 1 464 ? -5.666 18.530 9.573 1.00 92.00 464 LEU A O 1
ATOM 3824 N N . ARG A 1 465 ? -3.624 17.606 9.375 1.00 90.62 465 ARG A N 1
ATOM 3825 C CA . ARG A 1 465 ? -2.900 18.848 9.081 1.00 90.62 465 ARG A CA 1
ATOM 3826 C C . ARG A 1 465 ? -3.100 19.232 7.614 1.00 90.62 465 ARG A C 1
ATOM 3828 O O . ARG A 1 465 ? -2.732 18.473 6.712 1.00 90.62 465 ARG A O 1
ATOM 3835 N N . VAL A 1 466 ? -3.724 20.376 7.355 1.00 90.56 466 VAL A N 1
ATOM 3836 C CA . VAL A 1 466 ? -4.243 20.773 6.037 1.00 90.56 466 VAL A CA 1
ATOM 3837 C C . VAL A 1 466 ? -3.124 20.979 5.015 1.00 90.56 466 VAL A C 1
ATOM 3839 O O . VAL A 1 466 ? -3.360 20.758 3.825 1.00 90.56 466 VAL A O 1
ATOM 3842 N N . SER A 1 467 ? -1.878 21.257 5.405 1.00 91.38 467 SER A N 1
ATOM 3843 C CA . SER A 1 467 ? -0.749 21.244 4.463 1.00 91.38 467 SER A CA 1
ATOM 3844 C C . SER A 1 467 ? -0.486 19.881 3.817 1.00 91.38 467 SER A C 1
ATOM 3846 O O . SER A 1 467 ? -0.051 19.825 2.665 1.00 91.38 467 SER A O 1
ATOM 3848 N N . PHE A 1 468 ? -0.871 18.786 4.479 1.00 91.81 468 PHE A N 1
ATOM 3849 C CA . PHE A 1 468 ? -0.856 17.422 3.944 1.00 91.81 468 PHE A CA 1
ATOM 3850 C C . PHE A 1 468 ? -2.163 17.040 3.222 1.00 91.81 468 PHE A C 1
ATOM 3852 O O . PHE A 1 468 ? -2.394 15.865 2.929 1.00 91.81 468 PHE A O 1
ATOM 3859 N N . ARG A 1 469 ? -3.031 18.004 2.872 1.00 92.19 469 ARG A N 1
ATOM 3860 C CA . ARG A 1 469 ? -4.304 17.740 2.167 1.00 92.19 469 ARG A CA 1
ATOM 3861 C C . ARG A 1 469 ? -4.164 16.954 0.864 1.00 92.19 469 ARG A C 1
ATOM 3863 O O . ARG A 1 469 ? -5.109 16.256 0.510 1.00 92.19 469 ARG A O 1
ATOM 3870 N N . ASN A 1 470 ? -3.011 17.026 0.192 1.00 90.31 470 ASN A N 1
ATOM 3871 C CA . ASN A 1 470 ? -2.741 16.387 -1.099 1.00 90.31 470 ASN A CA 1
ATOM 3872 C C . ASN A 1 470 ? -2.907 14.853 -1.063 1.00 90.31 470 ASN A C 1
ATOM 3874 O O . ASN A 1 470 ? -2.005 14.123 -0.651 1.00 90.31 470 ASN A O 1
ATOM 3878 N N . THR A 1 471 ? -4.047 14.357 -1.543 1.00 90.06 471 THR A N 1
ATOM 3879 C CA . THR A 1 471 ? -4.302 12.920 -1.691 1.00 90.06 471 THR A CA 1
ATOM 3880 C C . THR A 1 471 ? -3.658 12.375 -2.971 1.00 90.06 471 THR A C 1
ATOM 3882 O O . THR A 1 471 ? -3.486 13.083 -3.965 1.00 90.06 471 THR A O 1
ATOM 3885 N N . ASN A 1 472 ? -3.307 11.087 -2.975 1.00 88.81 472 ASN A N 1
ATOM 3886 C CA . ASN A 1 472 ? -2.856 10.374 -4.166 1.00 88.81 472 ASN A CA 1
ATOM 3887 C C . ASN A 1 472 ? -3.955 9.421 -4.681 1.00 88.81 472 ASN A C 1
ATOM 3889 O O . ASN A 1 472 ? -3.931 8.228 -4.350 1.00 88.81 472 ASN A O 1
ATOM 3893 N N . PRO A 1 473 ? -4.865 9.880 -5.565 1.00 87.00 473 PRO A N 1
ATOM 3894 C CA . PRO A 1 473 ? -5.909 9.035 -6.156 1.00 87.00 473 PRO A CA 1
ATOM 3895 C C . PRO A 1 473 ? -5.369 7.917 -7.063 1.00 87.00 473 PRO A C 1
ATOM 3897 O O . PRO A 1 473 ? -6.108 7.031 -7.486 1.00 87.00 473 PRO A O 1
ATOM 3900 N N . ASN A 1 474 ? -4.066 7.912 -7.368 1.00 85.44 474 ASN A N 1
ATOM 3901 C CA . ASN A 1 474 ? -3.415 6.843 -8.120 1.00 85.44 474 ASN A CA 1
ATOM 3902 C C . ASN A 1 474 ? -2.854 5.718 -7.231 1.00 85.44 474 ASN A C 1
ATOM 3904 O O . ASN A 1 474 ? -2.391 4.707 -7.775 1.00 85.44 474 ASN A O 1
ATOM 3908 N N . HIS A 1 475 ? -2.858 5.862 -5.901 1.00 81.81 475 HIS A N 1
ATOM 3909 C CA . HIS A 1 475 ? -2.297 4.855 -5.005 1.00 81.81 475 HIS A CA 1
ATOM 3910 C C . HIS A 1 475 ? -3.247 3.648 -4.827 1.00 81.81 475 HIS A C 1
ATOM 3912 O O . HIS A 1 475 ? -4.435 3.841 -4.580 1.00 81.81 475 HIS A O 1
ATOM 3918 N N . PRO A 1 476 ? -2.780 2.379 -4.871 1.00 75.00 476 PRO A N 1
ATOM 3919 C CA . PRO A 1 476 ? -3.670 1.207 -4.833 1.00 75.00 476 PRO A CA 1
ATOM 3920 C C . PRO A 1 476 ? -4.568 1.065 -3.588 1.00 75.00 476 PRO A C 1
ATOM 3922 O O . PRO A 1 476 ? -5.588 0.366 -3.648 1.00 75.00 476 PRO A O 1
ATOM 3925 N N . LYS A 1 477 ? -4.198 1.695 -2.463 1.00 75.31 477 LYS A N 1
ATOM 3926 C CA . LYS A 1 477 ? -5.022 1.746 -1.242 1.00 75.31 477 LYS A CA 1
ATOM 3927 C C . LYS A 1 477 ? -6.021 2.912 -1.207 1.00 75.31 477 LYS A C 1
ATOM 3929 O O . LYS A 1 477 ? -6.950 2.823 -0.420 1.00 75.31 477 LYS A O 1
ATOM 3934 N N . HIS A 1 478 ? -5.864 3.945 -2.040 1.00 84.94 478 HIS A N 1
ATOM 3935 C CA . HIS A 1 478 ? -6.749 5.114 -2.041 1.00 84.94 478 HIS A CA 1
ATOM 3936 C C . HIS A 1 478 ? -8.201 4.725 -2.334 1.00 84.94 478 HIS A C 1
ATOM 3938 O O . HIS A 1 478 ? -8.462 3.943 -3.255 1.00 84.94 478 HIS A O 1
ATOM 3944 N N . ARG A 1 479 ? -9.134 5.289 -1.571 1.00 84.44 479 ARG A N 1
ATOM 3945 C CA . ARG A 1 479 ? -10.584 5.271 -1.801 1.00 84.44 479 ARG A CA 1
ATOM 3946 C C . ARG A 1 479 ? -11.119 6.657 -1.445 1.00 84.44 479 ARG A C 1
ATOM 3948 O O . ARG A 1 479 ? -10.477 7.359 -0.674 1.00 84.44 479 ARG A O 1
ATOM 3955 N N . GLU A 1 480 ? -12.308 7.002 -1.920 1.00 78.06 480 GLU A N 1
ATOM 3956 C CA . GLU A 1 480 ? -13.011 8.225 -1.492 1.00 78.06 480 GLU A CA 1
ATOM 3957 C C . GLU A 1 480 ? -13.212 8.227 0.038 1.00 78.06 480 GLU A C 1
ATOM 3959 O O . GLU A 1 480 ? -12.946 9.211 0.713 1.00 78.06 480 GLU A O 1
ATOM 3964 N N . TYR A 1 481 ? -13.525 7.059 0.605 1.00 73.19 481 TYR A N 1
ATOM 3965 C CA . TYR A 1 481 ? -13.630 6.807 2.046 1.00 73.19 481 TYR A CA 1
ATOM 3966 C C . TYR A 1 481 ? -12.301 6.500 2.769 1.00 73.19 481 TYR A C 1
ATOM 3968 O O . TYR A 1 481 ? -12.310 6.136 3.943 1.00 73.19 481 TYR A O 1
ATOM 3976 N N . LEU A 1 482 ? -11.167 6.536 2.062 1.00 81.19 482 LEU A N 1
ATOM 3977 C CA . LEU A 1 482 ? -9.832 6.250 2.602 1.00 81.19 482 LEU A CA 1
ATOM 3978 C C . LEU A 1 482 ? -8.778 7.026 1.784 1.00 81.19 482 LEU A C 1
ATOM 3980 O O . LEU A 1 482 ? -8.076 6.431 0.945 1.00 81.19 482 LEU A O 1
ATOM 3984 N N . PRO A 1 483 ? -8.719 8.364 1.938 1.00 85.88 483 PRO A N 1
ATOM 3985 C CA . PRO A 1 483 ? -7.960 9.263 1.078 1.00 85.88 483 PRO A CA 1
ATOM 3986 C C . PRO A 1 483 ? -6.456 9.115 1.308 1.00 85.88 483 PRO A C 1
ATOM 3988 O O . PRO A 1 483 ? -5.827 9.857 2.060 1.00 85.88 483 PRO A O 1
ATOM 3991 N N . TRP A 1 484 ? -5.853 8.146 0.617 1.00 86.88 484 TRP A N 1
ATOM 3992 C CA . TRP A 1 484 ? -4.428 7.865 0.763 1.00 86.88 484 TRP A CA 1
ATOM 3993 C C . TRP A 1 484 ? -3.566 9.101 0.498 1.00 86.88 484 TRP A C 1
ATOM 3995 O O . TRP A 1 484 ? -3.686 9.732 -0.555 1.00 86.88 484 TRP A O 1
ATOM 4005 N N . ARG A 1 485 ? -2.636 9.356 1.416 1.00 88.69 485 ARG A N 1
ATOM 4006 C CA . ARG A 1 485 ? -1.588 10.377 1.354 1.00 88.69 485 ARG A CA 1
ATOM 4007 C C . ARG A 1 485 ? -0.230 9.686 1.407 1.00 88.69 485 ARG A C 1
ATOM 4009 O O . ARG A 1 485 ? -0.064 8.702 2.127 1.00 88.69 485 ARG A O 1
ATOM 4016 N N . ASP A 1 486 ? 0.736 10.164 0.627 1.00 81.75 486 ASP A N 1
ATOM 4017 C CA . ASP A 1 486 ? 2.085 9.581 0.623 1.00 81.75 486 ASP A CA 1
ATOM 4018 C C . ASP A 1 486 ? 3.035 10.225 1.645 1.00 81.75 486 ASP A C 1
ATOM 4020 O O . ASP A 1 486 ? 4.010 9.577 2.033 1.00 81.75 486 ASP A O 1
ATOM 4024 N N . TYR A 1 487 ? 2.695 11.425 2.136 1.00 81.12 487 TYR A N 1
ATOM 4025 C CA . TYR A 1 487 ? 3.424 12.190 3.156 1.00 81.12 487 TYR A CA 1
ATOM 4026 C C . TYR A 1 487 ? 4.895 12.461 2.796 1.00 81.12 487 TYR A C 1
ATOM 4028 O O . TYR A 1 487 ? 5.772 12.452 3.662 1.00 81.12 487 TYR A O 1
ATOM 4036 N N . PHE A 1 488 ? 5.199 12.715 1.519 1.00 78.38 488 PHE A N 1
ATOM 4037 C CA . PHE A 1 488 ? 6.516 13.235 1.156 1.00 78.38 488 PHE A CA 1
ATOM 4038 C C . PHE A 1 488 ? 6.630 14.712 1.557 1.00 78.38 488 PHE A C 1
ATOM 4040 O O . PHE A 1 488 ? 5.650 15.452 1.527 1.00 78.38 488 PHE A O 1
ATOM 4047 N N . SER A 1 489 ? 7.844 15.196 1.833 1.00 73.94 489 SER A N 1
ATOM 4048 C CA . SER A 1 489 ? 8.083 16.633 2.058 1.00 73.94 489 SER A CA 1
ATOM 4049 C C . SER A 1 489 ? 7.711 17.506 0.849 1.00 73.94 489 SER A C 1
ATOM 4051 O O . SER A 1 489 ? 7.457 18.693 1.004 1.00 73.94 489 SER A O 1
ATOM 4053 N N . THR A 1 490 ? 7.623 16.919 -0.349 1.00 77.31 490 THR A N 1
ATOM 4054 C CA . THR A 1 490 ? 7.126 17.565 -1.576 1.00 77.31 490 THR A CA 1
ATOM 4055 C C . THR A 1 490 ? 5.599 17.569 -1.717 1.00 77.31 490 THR A C 1
ATOM 4057 O O . THR A 1 490 ? 5.089 18.215 -2.629 1.00 77.31 490 THR A O 1
ATOM 4060 N N . ASP A 1 491 ? 4.865 16.835 -0.872 1.00 75.00 491 ASP A N 1
ATOM 4061 C CA . ASP A 1 491 ? 3.395 16.875 -0.823 1.00 75.00 491 ASP A CA 1
ATOM 4062 C C . ASP A 1 491 ? 2.872 18.005 0.074 1.00 75.00 491 ASP A C 1
ATOM 4064 O O . ASP A 1 491 ? 1.713 18.399 -0.071 1.00 75.00 491 ASP A O 1
ATOM 4068 N N . VAL A 1 492 ? 3.721 18.528 0.969 1.00 85.12 492 VAL A N 1
ATOM 4069 C CA . VAL A 1 492 ? 3.415 19.649 1.865 1.00 85.12 492 VAL A CA 1
ATOM 4070 C C . VAL A 1 492 ? 3.128 20.897 1.035 1.00 85.12 492 VAL A C 1
ATOM 4072 O O . VAL A 1 492 ? 3.985 21.385 0.297 1.00 85.12 492 VAL A O 1
ATOM 4075 N N . ARG A 1 493 ? 1.914 21.431 1.164 1.00 86.94 493 ARG A N 1
ATOM 4076 C CA . ARG A 1 493 ? 1.498 22.692 0.540 1.00 86.94 493 ARG A CA 1
ATOM 4077 C C . ARG A 1 493 ? 1.013 23.639 1.629 1.00 86.94 493 ARG A C 1
ATOM 4079 O O . ARG A 1 493 ? -0.021 23.332 2.214 1.00 86.94 493 ARG A O 1
ATOM 4086 N N . PRO A 1 494 ? 1.674 24.777 1.890 1.00 86.81 494 PRO A N 1
ATOM 4087 C CA . PRO A 1 494 ? 1.155 25.772 2.823 1.00 86.81 494 PRO A CA 1
ATOM 4088 C C . PRO A 1 494 ? -0.312 26.136 2.551 1.00 86.81 494 PRO A C 1
ATOM 4090 O O . PRO A 1 494 ? -0.826 25.982 1.435 1.00 86.81 494 PRO A O 1
ATOM 4093 N N . VAL A 1 495 ? -1.002 26.579 3.592 1.00 85.19 495 VAL A N 1
ATOM 4094 C CA . VAL A 1 495 ? -2.354 27.128 3.523 1.00 85.19 495 VAL A CA 1
ATOM 4095 C C . VAL A 1 495 ? -2.209 28.639 3.407 1.00 85.19 495 VAL A C 1
ATOM 4097 O O . VAL A 1 495 ? -1.692 29.287 4.312 1.00 85.19 495 VAL A O 1
ATOM 4100 N N . ILE A 1 496 ? -2.606 29.201 2.266 1.00 89.50 496 ILE A N 1
ATOM 4101 C CA . ILE A 1 496 ? -2.519 30.645 2.034 1.00 89.50 496 ILE A CA 1
ATOM 4102 C C . ILE A 1 496 ? -3.720 31.316 2.724 1.00 89.50 496 ILE A C 1
ATOM 4104 O O . ILE A 1 496 ? -4.845 30.834 2.565 1.00 89.50 496 ILE A O 1
ATOM 4108 N N . PRO A 1 497 ? -3.534 32.413 3.483 1.00 81.81 497 PRO A N 1
ATOM 4109 C CA . PRO A 1 497 ? -4.653 33.137 4.073 1.00 81.81 497 PRO A CA 1
ATOM 4110 C C . PRO A 1 497 ? -5.674 33.609 3.035 1.00 81.81 497 PRO A C 1
ATOM 4112 O O . PRO A 1 497 ? -5.311 34.162 2.000 1.00 81.81 497 PRO A O 1
ATOM 4115 N N . GLY A 1 498 ? -6.958 33.411 3.331 1.00 72.19 498 GLY A N 1
ATOM 4116 C CA . GLY A 1 498 ? -8.073 33.756 2.443 1.00 72.19 498 GLY A CA 1
ATOM 4117 C C . GLY A 1 498 ? -8.401 32.725 1.352 1.00 72.19 498 GLY A C 1
ATOM 4118 O O . GLY A 1 498 ? -9.552 32.684 0.919 1.00 72.19 498 GLY A O 1
ATOM 4119 N N . ASP A 1 499 ? -7.466 31.855 0.953 1.00 86.81 499 ASP A N 1
ATOM 4120 C CA . ASP A 1 499 ? -7.760 30.744 0.036 1.00 86.81 499 ASP A CA 1
ATOM 4121 C C . ASP A 1 499 ? -8.656 29.696 0.717 1.00 86.81 499 ASP A C 1
ATOM 4123 O O . ASP A 1 499 ? -8.415 29.297 1.858 1.00 86.81 499 ASP A O 1
ATOM 4127 N N . ILE A 1 500 ? -9.652 29.188 -0.015 1.00 79.88 500 ILE A N 1
ATOM 4128 C CA . ILE A 1 500 ? -10.533 28.106 0.445 1.00 79.88 500 ILE A CA 1
ATOM 4129 C C . ILE A 1 500 ? -10.040 26.771 -0.116 1.00 79.88 500 ILE A C 1
ATOM 4131 O O . ILE A 1 500 ? -9.859 26.613 -1.324 1.00 79.88 500 ILE A O 1
ATOM 4135 N N . TYR A 1 501 ? -9.871 25.790 0.767 1.00 87.56 501 TYR A N 1
ATOM 4136 C CA . TYR A 1 501 ? -9.394 24.453 0.444 1.00 87.56 501 TYR A CA 1
ATOM 4137 C C . TYR A 1 501 ? -10.419 23.393 0.846 1.00 87.56 501 TYR A C 1
ATOM 4139 O O . TYR A 1 501 ? -10.704 23.200 2.027 1.00 87.56 501 TYR A O 1
ATOM 4147 N N . SER A 1 502 ? -10.926 22.664 -0.145 1.00 89.06 502 SER A N 1
ATOM 4148 C CA . SER A 1 502 ? -11.693 21.432 0.056 1.00 89.06 502 SER A CA 1
ATOM 4149 C C . SER A 1 502 ? -10.745 20.295 0.467 1.00 89.06 502 SER A C 1
ATOM 4151 O O . SER A 1 502 ? -9.724 20.079 -0.196 1.00 89.06 502 SER A O 1
ATOM 4153 N N . VAL A 1 503 ? -11.048 19.582 1.555 1.00 92.69 503 VAL A N 1
ATOM 4154 C CA . VAL A 1 503 ? -10.174 18.561 2.158 1.00 92.69 503 VAL A CA 1
ATOM 4155 C C . VAL A 1 503 ? -10.943 17.340 2.664 1.00 92.69 503 VAL A C 1
ATOM 4157 O O . VAL A 1 503 ? -11.958 17.481 3.336 1.00 92.69 503 VAL A O 1
ATOM 4160 N N . ASP A 1 504 ? -10.404 16.146 2.388 1.00 93.19 504 ASP A N 1
ATOM 4161 C CA . ASP A 1 504 ? -10.895 14.855 2.895 1.00 93.19 504 ASP A CA 1
ATOM 4162 C C . ASP A 1 504 ? -10.055 14.437 4.119 1.00 93.19 504 ASP A C 1
ATOM 4164 O O . ASP A 1 504 ? -8.931 13.946 3.968 1.00 93.19 504 ASP A O 1
ATOM 4168 N N . VAL A 1 505 ? -10.531 14.671 5.339 1.00 91.69 505 VAL A N 1
ATOM 4169 C CA . VAL A 1 505 ? -9.768 14.473 6.589 1.00 91.69 505 VAL A CA 1
ATOM 4170 C C . VAL A 1 505 ? -10.015 13.090 7.198 1.00 91.69 505 VAL A C 1
ATOM 4172 O O . VAL A 1 505 ? -11.125 12.855 7.650 1.00 91.69 505 VAL A O 1
ATOM 4175 N N . GLU A 1 506 ? -9.032 12.177 7.246 1.00 89.62 506 GLU A N 1
ATOM 4176 C CA . GLU A 1 506 ? -9.268 10.783 7.690 1.00 89.62 506 GLU A CA 1
ATOM 4177 C C . GLU A 1 506 ? -9.538 10.631 9.196 1.00 89.62 506 GLU A C 1
ATOM 4179 O O . GLU A 1 506 ? -8.919 11.272 10.044 1.00 89.62 506 GLU A O 1
ATOM 4184 N N . VAL A 1 507 ? -10.460 9.718 9.505 1.00 88.19 507 VAL A N 1
ATOM 4185 C CA . VAL A 1 507 ? -10.938 9.337 10.832 1.00 88.19 507 VAL A CA 1
ATOM 4186 C C . VAL A 1 507 ? -10.940 7.810 10.981 1.00 88.19 507 VAL A C 1
ATOM 4188 O O . VAL A 1 507 ? -11.171 7.052 10.034 1.00 88.19 507 VAL A O 1
ATOM 4191 N N . CYS A 1 508 ? -10.623 7.332 12.182 1.00 85.06 508 CYS A N 1
ATOM 4192 C CA . CYS A 1 508 ? -10.424 5.910 12.439 1.00 85.06 508 CYS A CA 1
ATOM 4193 C C . CYS A 1 508 ? -11.670 5.057 12.117 1.00 85.06 508 CYS A C 1
ATOM 4195 O O . CYS A 1 508 ? -12.799 5.555 12.113 1.00 85.06 508 CYS A O 1
ATOM 4197 N N . PRO A 1 509 ? -11.489 3.750 11.856 1.00 86.19 509 PRO A N 1
ATOM 4198 C CA . PRO A 1 509 ? -12.604 2.833 11.709 1.00 86.19 509 PRO A CA 1
ATOM 4199 C C . PRO A 1 509 ? -13.348 2.595 13.023 1.00 86.19 509 PRO A C 1
ATOM 4201 O O . PRO A 1 509 ? -12.735 2.447 14.078 1.00 86.19 509 PRO A O 1
ATOM 4204 N N . THR A 1 510 ? -14.675 2.513 12.930 1.00 86.12 510 THR A N 1
ATOM 4205 C CA . THR A 1 510 ? -15.579 2.159 14.033 1.00 86.12 510 THR A CA 1
ATOM 4206 C C . THR A 1 510 ? -16.518 1.013 13.648 1.00 86.12 510 THR A C 1
ATOM 4208 O O . THR A 1 510 ? -16.511 0.541 12.510 1.00 86.12 510 THR A O 1
ATOM 4211 N N . ASN A 1 511 ? -17.299 0.564 14.624 1.00 87.00 511 ASN A N 1
ATOM 4212 C CA . ASN A 1 511 ? -18.177 -0.601 14.614 1.00 87.00 511 ASN A CA 1
ATOM 4213 C C . ASN A 1 511 ? -19.229 -0.449 15.731 1.00 87.00 511 ASN A C 1
ATOM 4215 O O . ASN A 1 511 ? -19.023 -0.917 16.853 1.00 87.00 511 ASN A O 1
ATOM 4219 N N . VAL A 1 512 ? -20.333 0.243 15.451 1.00 90.44 512 VAL A N 1
ATOM 4220 C CA . VAL A 1 512 ? -21.399 0.532 16.430 1.00 90.44 512 VAL A CA 1
ATOM 4221 C C . VAL A 1 512 ? -22.782 0.253 15.859 1.00 90.44 512 VAL A C 1
ATOM 4223 O O . VAL A 1 512 ? -23.006 0.420 14.664 1.00 90.44 512 VAL A O 1
ATOM 4226 N N . VAL A 1 513 ? -23.721 -0.128 16.720 1.00 91.56 513 VAL A N 1
ATOM 4227 C CA . VAL A 1 513 ? -25.155 -0.104 16.417 1.00 91.56 513 VAL A CA 1
ATOM 4228 C C . VAL A 1 513 ? -25.790 1.063 17.170 1.00 91.56 513 VAL A C 1
ATOM 4230 O O . VAL A 1 513 ? -25.801 1.076 18.400 1.00 91.56 513 VAL A O 1
ATOM 4233 N N . VAL A 1 514 ? -26.293 2.041 16.420 1.00 91.38 514 VAL A N 1
ATOM 4234 C CA . VAL A 1 514 ? -27.021 3.210 16.921 1.00 91.38 514 VAL A CA 1
ATOM 4235 C C . VAL A 1 514 ? -28.496 2.842 17.054 1.00 91.38 514 VAL A C 1
ATOM 4237 O O . VAL A 1 514 ? -29.113 2.345 16.113 1.00 91.38 514 VAL A O 1
ATOM 4240 N N . GLU A 1 515 ? -29.052 3.051 18.242 1.00 92.31 515 GLU A N 1
ATOM 4241 C CA . GLU A 1 515 ? -30.411 2.618 18.586 1.00 92.31 515 GLU A CA 1
ATOM 4242 C C . GLU A 1 515 ? -31.491 3.615 18.115 1.00 92.31 515 GLU A C 1
ATOM 4244 O O . GLU A 1 515 ? -31.216 4.786 17.853 1.00 92.31 515 GLU A O 1
ATOM 4249 N N . LYS A 1 516 ? -32.748 3.168 17.999 1.00 93.81 516 LYS A N 1
ATOM 4250 C CA . LYS A 1 516 ? -33.863 4.051 17.612 1.00 93.81 516 LYS A CA 1
ATOM 4251 C C . LYS A 1 516 ? -34.060 5.163 18.653 1.00 93.81 516 LYS A C 1
ATOM 4253 O O . LYS A 1 516 ? -34.162 4.888 19.844 1.00 93.81 516 LYS A O 1
ATOM 4258 N N . GLY A 1 517 ? -34.191 6.407 18.194 1.00 92.38 517 GLY A N 1
ATOM 4259 C CA . GLY A 1 517 ? -34.337 7.612 19.023 1.00 92.38 517 GLY A CA 1
ATOM 4260 C C . GLY A 1 517 ? -33.011 8.288 19.391 1.00 92.38 517 GLY A C 1
ATOM 4261 O O . GLY A 1 517 ? -33.004 9.455 19.785 1.00 92.38 517 GLY A O 1
ATOM 4262 N N . SER A 1 518 ? -31.893 7.590 19.205 1.00 94.31 518 SER A N 1
ATOM 4263 C CA . SER A 1 518 ? -30.542 8.105 19.410 1.00 94.31 518 SER A CA 1
ATOM 4264 C C . SER A 1 518 ? -30.143 9.191 18.420 1.00 94.31 518 SER A C 1
ATOM 4266 O O . SER A 1 518 ? -30.748 9.334 17.360 1.00 94.31 518 SER A O 1
ATOM 4268 N N . LYS A 1 519 ? -29.059 9.914 18.716 1.00 93.19 519 LYS A N 1
ATOM 4269 C CA . LYS A 1 519 ? -28.451 10.896 17.809 1.00 93.19 519 LYS A CA 1
ATOM 4270 C C . LYS A 1 519 ? -26.960 10.649 17.653 1.00 93.19 519 LYS A C 1
ATOM 4272 O O . LYS A 1 519 ? -26.283 10.159 18.554 1.00 93.19 519 LYS A O 1
ATOM 4277 N N . ILE A 1 520 ? -26.444 11.080 16.515 1.00 92.88 520 ILE A N 1
ATOM 4278 C CA . ILE A 1 520 ? -25.018 11.203 16.263 1.00 92.88 520 ILE A CA 1
ATOM 4279 C C . ILE A 1 520 ? -24.659 12.693 16.305 1.00 92.88 520 ILE A C 1
ATOM 4281 O O . ILE A 1 520 ? -25.366 13.521 15.727 1.00 92.88 520 ILE A O 1
ATOM 4285 N N . VAL A 1 521 ? -23.565 13.033 16.992 1.00 91.81 521 VAL A N 1
ATOM 4286 C CA . VAL A 1 521 ? -22.981 14.382 16.968 1.00 91.81 521 VAL A CA 1
ATOM 4287 C C . VAL A 1 521 ? -21.613 14.307 16.306 1.00 91.81 521 VAL A C 1
ATOM 4289 O O . VAL A 1 521 ? -20.754 13.515 16.694 1.00 91.81 521 VAL A O 1
ATOM 4292 N N . PHE A 1 522 ? -21.437 15.140 15.293 1.00 87.44 522 PHE A N 1
ATOM 4293 C CA . PHE A 1 522 ? -20.177 15.435 14.628 1.00 87.44 522 PHE A CA 1
ATOM 4294 C C . PHE A 1 522 ? -19.724 16.826 15.089 1.00 87.44 522 PHE A C 1
ATOM 4296 O O . PHE A 1 522 ? -20.547 17.722 15.269 1.00 87.44 522 PHE A O 1
ATOM 4303 N N . GLU A 1 523 ? -18.431 17.020 15.292 1.00 89.25 523 GLU A N 1
ATOM 4304 C CA . GLU A 1 523 ? -17.829 18.288 15.720 1.00 89.25 523 GLU A CA 1
ATOM 4305 C C . GLU A 1 523 ? -16.802 18.759 14.657 1.00 89.25 523 GLU A C 1
ATOM 4307 O O . GLU A 1 523 ? -16.654 18.114 13.625 1.00 89.25 523 GLU A O 1
ATOM 4312 N N . VAL A 1 524 ? -16.070 19.860 14.847 1.00 81.19 524 VAL A N 1
ATOM 4313 C CA . VAL A 1 524 ? -14.856 20.206 14.061 1.00 81.19 524 VAL A CA 1
ATOM 4314 C C . VAL A 1 524 ? -13.987 21.108 14.929 1.00 81.19 524 VAL A C 1
ATOM 4316 O O . VAL A 1 524 ? -14.463 22.170 15.307 1.00 81.19 524 VAL A O 1
ATOM 4319 N N . SER A 1 525 ? -12.730 20.752 15.210 1.00 84.38 525 SER A N 1
ATOM 4320 C CA . SER A 1 525 ? -11.859 21.553 16.086 1.00 84.38 525 SER A CA 1
ATOM 4321 C C . SER A 1 525 ? -10.443 21.723 15.538 1.00 84.38 525 SER A C 1
ATOM 4323 O O . SER A 1 525 ? -9.991 20.978 14.667 1.00 84.38 525 SER A O 1
ATOM 4325 N N . SER A 1 526 ? -9.751 22.702 16.118 1.00 75.38 526 SER A N 1
ATOM 4326 C CA . SER A 1 526 ? -8.317 22.957 16.027 1.00 75.38 526 SER A CA 1
ATOM 4327 C C . SER A 1 526 ? -7.498 22.294 17.159 1.00 75.38 526 SER A C 1
ATOM 4329 O O . SER A 1 526 ? -6.394 22.754 17.434 1.00 75.38 526 SER A O 1
ATOM 4331 N N . GLY A 1 527 ? -8.023 21.262 17.845 1.00 78.94 527 GLY A N 1
ATOM 4332 C CA . GLY A 1 527 ? -7.316 20.473 18.878 1.00 78.94 527 GLY A CA 1
ATOM 4333 C C . GLY A 1 527 ? -7.959 19.105 19.215 1.00 78.94 527 GLY A C 1
ATOM 4334 O O . GLY A 1 527 ? -9.128 18.886 18.918 1.00 78.94 527 GLY A O 1
ATOM 4335 N N . ASP A 1 528 ? -7.205 18.185 19.839 1.00 78.81 528 ASP A N 1
ATOM 4336 C CA . ASP A 1 528 ? -7.624 16.886 20.455 1.00 78.81 528 ASP A CA 1
ATOM 4337 C C . ASP A 1 528 ? -8.602 17.050 21.636 1.00 78.81 528 ASP A C 1
ATOM 4339 O O . ASP A 1 528 ? -8.324 18.005 22.306 1.00 78.81 528 ASP A O 1
ATOM 4343 N N . THR A 1 529 ? -9.589 16.184 22.032 1.00 76.56 529 THR A N 1
ATOM 4344 C CA . THR A 1 529 ? -10.130 16.102 23.461 1.00 76.56 529 THR A CA 1
ATOM 4345 C C . THR A 1 529 ? -9.679 14.803 24.158 1.00 76.56 529 THR A C 1
ATOM 4347 O O . THR A 1 529 ? -9.089 13.943 23.505 1.00 76.56 529 THR A O 1
ATOM 4350 N N . GLN A 1 530 ? -10.076 14.578 25.429 1.00 80.31 530 GLN A N 1
ATOM 4351 C CA . GLN A 1 530 ? -10.935 13.429 25.848 1.00 80.31 530 GLN A CA 1
ATOM 4352 C C . GLN A 1 530 ? -10.927 12.271 24.827 1.00 80.31 530 GLN A C 1
ATOM 4354 O O . GLN A 1 530 ? -11.459 12.354 23.714 1.00 80.31 530 GLN A O 1
ATOM 4359 N N . GLY A 1 531 ? -10.257 11.181 25.187 1.00 74.81 531 GLY A N 1
ATOM 4360 C CA . GLY A 1 531 ? -9.913 10.129 24.238 1.00 74.81 531 GLY A CA 1
ATOM 4361 C C . GLY A 1 531 ? -8.720 10.432 23.342 1.00 74.81 531 GLY A C 1
ATOM 4362 O O . GLY A 1 531 ? -8.577 9.809 22.296 1.00 74.81 531 GLY A O 1
ATOM 4363 N N . SER A 1 532 ? -7.888 11.427 23.658 1.00 70.75 532 SER A N 1
ATOM 4364 C CA . SER A 1 532 ? -6.484 11.453 23.214 1.00 70.75 532 SER A CA 1
ATOM 4365 C C . SER A 1 532 ? -5.560 10.917 24.310 1.00 70.75 532 SER A C 1
ATOM 4367 O O . SER A 1 532 ? -4.433 10.539 24.009 1.00 70.75 532 SER A O 1
ATOM 4369 N N . GLY A 1 533 ? -6.034 10.795 25.559 1.00 71.69 533 GLY A N 1
ATOM 4370 C CA . GLY A 1 533 ? -5.273 10.234 26.675 1.00 71.69 533 GLY A CA 1
ATOM 4371 C C . GLY A 1 533 ? -3.896 10.888 26.819 1.00 71.69 533 GLY A C 1
ATOM 4372 O O . GLY A 1 533 ? -3.784 12.106 26.923 1.00 71.69 533 GLY A O 1
ATOM 4373 N N . ILE A 1 534 ? -2.844 10.069 26.774 1.00 69.94 534 ILE A N 1
ATOM 4374 C CA . ILE A 1 534 ? -1.437 10.511 26.801 1.00 69.94 534 ILE A CA 1
ATOM 4375 C C . ILE A 1 534 ? -0.876 10.927 25.424 1.00 69.94 534 ILE A C 1
ATOM 4377 O O . ILE A 1 534 ? 0.277 11.338 25.333 1.00 69.94 534 ILE A O 1
ATOM 4381 N N . PHE A 1 535 ? -1.663 10.819 24.350 1.00 72.12 535 PHE A N 1
ATOM 4382 C CA . PHE A 1 535 ? -1.265 11.060 22.957 1.00 72.12 535 PHE A CA 1
ATOM 4383 C C . PHE A 1 535 ? -1.814 12.402 22.436 1.00 72.12 535 PHE A C 1
ATOM 4385 O O . PHE A 1 535 ? -2.558 12.450 21.457 1.00 72.12 535 PHE A O 1
ATOM 4392 N N . GLN A 1 536 ? -1.478 13.497 23.121 1.00 75.75 536 GLN A N 1
ATOM 4393 C CA . GLN A 1 536 ? -1.859 14.858 22.722 1.00 75.75 536 GLN A CA 1
ATOM 4394 C C . GLN A 1 536 ? -0.857 15.477 21.733 1.00 75.75 536 GLN A C 1
ATOM 4396 O O . GLN A 1 536 ? 0.356 15.329 21.882 1.00 75.75 536 GLN A O 1
ATOM 4401 N N . HIS A 1 537 ? -1.352 16.274 20.787 1.00 75.81 537 HIS A N 1
ATOM 4402 C CA . HIS A 1 537 ? -0.556 17.044 19.822 1.00 75.81 537 HIS A CA 1
ATOM 4403 C C . HIS A 1 537 ? -0.045 18.372 20.425 1.00 75.81 537 HIS A C 1
ATOM 4405 O O . HIS A 1 537 ? -0.107 19.427 19.801 1.00 75.81 537 HIS A O 1
ATOM 4411 N N . ASN A 1 538 ? 0.436 18.334 21.673 1.00 71.00 538 ASN A N 1
ATOM 4412 C CA . ASN A 1 538 ? 0.756 19.514 22.491 1.00 71.00 538 ASN A CA 1
ATOM 4413 C C . ASN A 1 538 ? 2.244 19.939 22.455 1.00 71.00 538 ASN A C 1
ATOM 4415 O O . ASN A 1 538 ? 2.656 20.814 23.218 1.00 71.00 538 ASN A O 1
ATOM 4419 N N . HIS A 1 539 ? 3.064 19.324 21.596 1.00 72.75 539 HIS A N 1
ATOM 4420 C CA . HIS A 1 539 ? 4.502 19.586 21.545 1.00 72.75 539 HIS A CA 1
ATOM 4421 C C . HIS A 1 539 ? 4.799 21.001 20.990 1.00 72.75 539 HIS A C 1
ATOM 4423 O O . HIS A 1 539 ? 4.395 21.300 19.862 1.00 72.75 539 HIS A O 1
ATOM 4429 N N . PRO A 1 540 ? 5.540 21.875 21.711 1.00 65.00 540 PRO A N 1
ATOM 4430 C CA . PRO A 1 540 ? 5.666 23.297 21.353 1.00 65.00 540 PRO A CA 1
ATOM 4431 C C . PRO A 1 540 ? 6.283 23.611 19.982 1.00 65.00 540 PRO A C 1
ATOM 4433 O O . PRO A 1 540 ? 6.114 24.719 19.479 1.00 65.00 540 PRO A O 1
ATOM 4436 N N . GLN A 1 541 ? 7.012 22.668 19.377 1.00 68.56 541 GLN A N 1
ATOM 4437 C CA . GLN A 1 541 ? 7.599 22.839 18.041 1.00 68.56 541 GLN A CA 1
ATOM 4438 C C . GLN A 1 541 ? 6.620 22.486 16.913 1.00 68.56 541 GLN A C 1
ATOM 4440 O O . GLN A 1 541 ? 6.757 23.001 15.806 1.00 68.56 541 GLN A O 1
ATOM 4445 N N . ASP A 1 542 ? 5.632 21.632 17.187 1.00 64.31 542 ASP A N 1
ATOM 4446 C CA . ASP A 1 542 ? 4.690 21.120 16.187 1.00 64.31 542 ASP A CA 1
ATOM 4447 C C . ASP A 1 542 ? 3.373 21.903 16.147 1.00 64.31 542 ASP A C 1
ATOM 4449 O O . ASP A 1 542 ? 2.663 21.815 15.146 1.00 64.31 542 ASP A O 1
ATOM 4453 N N . GLY A 1 543 ? 3.068 22.675 17.197 1.00 62.44 543 GLY A N 1
ATOM 4454 C CA . GLY A 1 543 ? 1.897 23.552 17.324 1.00 62.44 543 GLY A CA 1
ATOM 4455 C C . GLY A 1 543 ? 2.259 25.019 17.592 1.00 62.44 543 GLY A C 1
ATOM 4456 O O . GLY A 1 543 ? 1.629 25.659 18.430 1.00 62.44 543 GLY A O 1
ATOM 4457 N N . SER A 1 544 ? 3.307 25.547 16.950 1.00 75.06 544 SER A N 1
ATOM 4458 C CA . SER A 1 544 ? 3.811 26.901 17.226 1.00 75.06 544 SER A CA 1
ATOM 4459 C C . SER A 1 544 ? 2.872 28.019 16.743 1.00 75.06 544 SER A C 1
ATOM 4461 O O . SER A 1 544 ? 2.248 27.937 15.681 1.00 75.06 544 SER A O 1
ATOM 4463 N N . GLU A 1 545 ? 2.817 29.122 17.499 1.00 71.88 545 GLU A N 1
ATOM 4464 C CA . GLU A 1 545 ? 1.996 30.294 17.150 1.00 71.88 545 GLU A CA 1
ATOM 4465 C C . GLU A 1 545 ? 2.372 30.889 15.781 1.00 71.88 545 GLU A C 1
ATOM 4467 O O . GLU A 1 545 ? 1.498 31.346 15.050 1.00 71.88 545 GLU A O 1
ATOM 4472 N N . GLU A 1 546 ? 3.645 30.807 15.376 1.00 74.44 546 GLU A N 1
ATOM 4473 C CA . GLU A 1 546 ? 4.114 31.272 14.062 1.00 74.44 546 GLU A CA 1
ATOM 4474 C C . GLU A 1 546 ? 3.408 30.588 12.876 1.00 74.44 546 GLU A C 1
ATOM 4476 O O . GLU A 1 546 ? 3.283 31.189 11.809 1.00 74.44 546 GLU A O 1
ATOM 4481 N N . VAL A 1 547 ? 2.931 29.350 13.053 1.00 77.19 547 VAL A N 1
ATOM 4482 C CA . VAL A 1 547 ? 2.251 28.572 12.006 1.00 77.19 547 VAL A CA 1
ATOM 4483 C C . VAL A 1 547 ? 0.726 28.661 12.125 1.00 77.19 547 VAL A C 1
ATOM 4485 O O . VAL A 1 547 ? 0.050 28.718 11.096 1.00 77.19 547 VAL A O 1
ATOM 4488 N N . PHE A 1 548 ? 0.187 28.708 13.350 1.00 79.94 548 PHE A N 1
ATOM 4489 C CA . PHE A 1 548 ? -1.245 28.497 13.624 1.00 79.94 548 PHE A CA 1
ATOM 4490 C C . PHE A 1 548 ? -2.004 29.699 14.224 1.00 79.94 548 PHE A C 1
ATOM 4492 O O . PHE A 1 548 ? -3.213 29.599 14.431 1.00 79.94 548 PHE A O 1
ATOM 4499 N N . ALA A 1 549 ? -1.360 30.840 14.505 1.00 73.56 549 ALA A N 1
ATOM 4500 C CA . ALA A 1 549 ? -2.025 31.994 15.124 1.00 73.56 549 ALA A CA 1
ATOM 4501 C C . ALA A 1 549 ? -2.980 32.745 14.169 1.00 73.56 549 ALA A C 1
ATOM 4503 O O . ALA A 1 549 ? -2.620 33.743 13.540 1.00 73.56 549 ALA A O 1
ATOM 4504 N N . GLY A 1 550 ? -4.234 32.297 14.097 1.00 73.81 550 GLY A N 1
ATOM 4505 C CA . GLY A 1 550 ? -5.306 33.002 13.397 1.00 73.81 550 GLY A CA 1
ATOM 4506 C C . GLY A 1 550 ? -6.692 32.409 13.625 1.00 73.81 550 GLY A C 1
ATOM 4507 O O . GLY A 1 550 ? -6.900 31.549 14.479 1.00 73.81 550 GLY A O 1
ATOM 4508 N N . PHE A 1 551 ? -7.652 32.867 12.824 1.00 74.00 551 PHE A N 1
ATOM 4509 C CA . PHE A 1 551 ? -8.995 32.294 12.774 1.00 74.00 551 PHE A CA 1
ATOM 4510 C C . PHE A 1 551 ? -9.080 31.234 11.675 1.00 74.00 551 PHE A C 1
ATOM 4512 O O . PHE A 1 551 ? -8.773 31.521 10.517 1.00 74.00 551 PHE A O 1
ATOM 4519 N N . ASN A 1 552 ? -9.558 30.043 12.036 1.00 81.62 552 ASN A N 1
ATOM 4520 C CA . ASN A 1 552 ? -9.931 28.988 11.097 1.00 81.62 552 ASN A CA 1
ATOM 4521 C C . ASN A 1 552 ? -11.421 29.112 10.750 1.00 81.62 552 ASN A C 1
ATOM 4523 O O . ASN A 1 552 ? -12.253 29.305 11.637 1.00 81.62 552 ASN A O 1
ATOM 4527 N N . HIS A 1 553 ? -11.754 28.973 9.469 1.00 75.69 553 HIS A N 1
ATOM 4528 C CA . HIS A 1 553 ? -13.105 29.139 8.927 1.00 75.69 553 HIS A CA 1
ATOM 4529 C C . HIS A 1 553 ? -13.577 27.852 8.255 1.00 75.69 553 HIS A C 1
ATOM 4531 O O . HIS A 1 553 ? -12.807 27.220 7.533 1.00 75.69 553 HIS A O 1
ATOM 4537 N N . LEU A 1 554 ? -14.855 27.510 8.432 1.00 75.69 554 LEU A N 1
ATOM 4538 C CA . LEU A 1 554 ? -15.540 26.430 7.718 1.00 75.69 554 LEU A CA 1
ATOM 4539 C C . LEU A 1 554 ? -16.658 27.042 6.862 1.00 75.69 554 LEU A C 1
ATOM 4541 O O . LEU A 1 554 ? -17.544 27.718 7.383 1.00 75.69 554 LEU A O 1
ATOM 4545 N N . HIS A 1 555 ? -16.590 26.852 5.545 1.00 70.88 555 HIS A N 1
ATOM 4546 C CA . HIS A 1 555 ? -17.378 27.611 4.567 1.00 70.88 555 HIS A CA 1
ATOM 4547 C C . HIS A 1 555 ? -18.651 26.879 4.161 1.00 70.88 555 HIS A C 1
ATOM 4549 O O . HIS A 1 555 ? -18.575 25.762 3.660 1.00 70.88 555 HIS A O 1
ATOM 4555 N N . PHE A 1 556 ? -19.811 27.522 4.309 1.00 62.91 556 PHE A N 1
ATOM 4556 C CA . PHE A 1 556 ? -21.120 26.962 3.954 1.00 62.91 556 PHE A CA 1
ATOM 4557 C C . PHE A 1 556 ? -21.795 27.763 2.837 1.00 62.91 556 PHE A C 1
ATOM 4559 O O . PHE A 1 556 ? -21.742 28.991 2.818 1.00 62.91 556 PHE A O 1
ATOM 4566 N N . GLY A 1 557 ? -22.463 27.065 1.917 1.00 53.16 557 GLY A N 1
ATOM 4567 C CA . GLY A 1 557 ? -23.266 27.658 0.845 1.00 53.16 557 GLY A CA 1
ATOM 4568 C C . GLY A 1 557 ? -23.366 26.734 -0.369 1.00 53.16 557 GLY A C 1
ATOM 4569 O O . GLY A 1 557 ? -22.705 25.702 -0.420 1.00 53.16 557 GLY A O 1
ATOM 4570 N N . GLU A 1 558 ? -24.143 27.120 -1.383 1.00 54.47 558 GLU A N 1
ATOM 4571 C CA . GLU A 1 558 ? -24.409 26.298 -2.585 1.00 54.47 558 GLU A CA 1
ATOM 4572 C C . GLU A 1 558 ? -23.145 25.843 -3.341 1.00 54.47 558 GLU A C 1
ATOM 4574 O O . GLU A 1 558 ? -23.167 24.842 -4.053 1.00 54.47 558 GLU A O 1
ATOM 4579 N N . LYS A 1 559 ? -22.035 26.577 -3.192 1.00 55.91 559 LYS A N 1
ATOM 4580 C CA . LYS A 1 559 ? -20.733 26.284 -3.817 1.00 55.91 559 LYS A CA 1
ATOM 4581 C C . LYS A 1 559 ? -19.780 25.479 -2.925 1.00 55.91 559 LYS A C 1
ATOM 4583 O O . LYS A 1 559 ? -18.754 25.022 -3.416 1.00 55.91 559 LYS A O 1
ATOM 4588 N N . PHE A 1 560 ? -20.100 25.319 -1.640 1.00 63.06 560 PHE A N 1
ATOM 4589 C CA . PHE A 1 560 ? -19.244 24.696 -0.630 1.00 63.06 560 PHE A CA 1
ATOM 4590 C C . PHE A 1 560 ? -20.008 23.566 0.059 1.00 63.06 560 PHE A C 1
ATOM 4592 O O . PHE A 1 560 ? -20.580 23.722 1.139 1.00 63.06 560 PHE A O 1
ATOM 4599 N N . VAL A 1 561 ? -20.040 22.415 -0.612 1.00 74.56 561 VAL A N 1
ATOM 4600 C CA . VAL A 1 561 ? -20.650 21.198 -0.074 1.00 74.56 561 VAL A CA 1
ATOM 4601 C C . VAL A 1 561 ? -19.713 20.629 0.990 1.00 74.56 561 VAL A C 1
ATOM 4603 O O . VAL A 1 561 ? -18.691 20.037 0.658 1.00 74.56 561 VAL A O 1
ATOM 4606 N N . ASN A 1 562 ? -20.052 20.809 2.265 1.00 72.19 562 ASN A N 1
ATOM 4607 C CA . ASN A 1 562 ? -19.457 20.042 3.361 1.00 72.19 562 ASN A CA 1
ATOM 4608 C C . ASN A 1 562 ? -20.326 18.817 3.609 1.00 72.19 562 ASN A C 1
ATOM 4610 O O . ASN A 1 562 ? -21.553 18.940 3.619 1.00 72.19 562 ASN A O 1
ATOM 4614 N N . TYR A 1 563 ? -19.721 17.656 3.838 1.00 80.50 563 TYR A N 1
ATOM 4615 C CA . TYR A 1 563 ? -20.499 16.478 4.193 1.00 80.50 563 TYR A CA 1
ATOM 4616 C C . TYR A 1 563 ? -19.776 15.532 5.137 1.00 80.50 563 TYR A C 1
ATOM 4618 O O . TYR A 1 563 ? -18.562 15.317 5.090 1.00 80.50 563 TYR A O 1
ATOM 4626 N N . VAL A 1 564 ? -20.626 14.933 5.960 1.00 85.81 564 VAL A N 1
ATOM 4627 C CA . VAL A 1 564 ? -20.368 13.742 6.743 1.00 85.81 564 VAL A CA 1
ATOM 4628 C C . VAL A 1 564 ? -21.171 12.641 6.070 1.00 85.81 564 VAL A C 1
ATOM 4630 O O . VAL A 1 564 ? -22.344 12.831 5.752 1.00 85.81 564 VAL A O 1
ATOM 4633 N N . THR A 1 565 ? -20.574 11.490 5.834 1.00 87.44 565 THR A N 1
ATOM 4634 C CA . THR A 1 565 ? -21.333 10.266 5.562 1.00 87.44 565 THR A CA 1
ATOM 4635 C C . THR A 1 565 ? -20.954 9.260 6.639 1.00 87.44 565 THR A C 1
ATOM 4637 O O . THR A 1 565 ? -20.096 9.515 7.481 1.00 87.44 565 THR A O 1
ATOM 4640 N N . LEU A 1 566 ? -21.619 8.117 6.664 1.00 84.25 566 LEU A N 1
ATOM 4641 C CA . LEU A 1 566 ? -21.396 7.102 7.679 1.00 84.25 566 LEU A CA 1
ATOM 4642 C C . LEU A 1 566 ? -21.324 5.740 6.976 1.00 84.25 566 LEU A C 1
ATOM 4644 O O . LEU A 1 566 ? -22.020 5.549 5.973 1.00 84.25 566 LEU A O 1
ATOM 4648 N N . PRO A 1 567 ? -20.490 4.794 7.444 1.00 83.50 567 PRO A N 1
ATOM 4649 C CA . PRO A 1 567 ? -20.375 3.462 6.858 1.00 83.50 567 PRO A CA 1
ATOM 4650 C C . PRO A 1 567 ? -21.580 2.589 7.251 1.00 83.50 567 PRO A C 1
ATOM 4652 O O . PRO A 1 567 ? -21.451 1.652 8.040 1.00 83.50 567 PRO A O 1
ATOM 4655 N N . ILE A 1 568 ? -22.763 2.937 6.739 1.00 85.31 568 ILE A N 1
ATOM 4656 C CA . ILE A 1 568 ? -24.016 2.260 7.072 1.00 85.31 568 ILE A CA 1
ATOM 4657 C C . ILE A 1 568 ? -24.016 0.843 6.498 1.00 85.31 568 ILE A C 1
ATOM 4659 O O . ILE A 1 568 ? -23.893 0.658 5.285 1.00 85.31 568 ILE A O 1
ATOM 4663 N N . VAL A 1 569 ? -24.188 -0.153 7.366 1.00 80.25 569 VAL A N 1
ATOM 4664 C CA . VAL A 1 569 ? -24.393 -1.545 6.956 1.00 80.25 569 VAL A CA 1
ATOM 4665 C C . VAL A 1 569 ? -25.900 -1.798 6.847 1.00 80.25 569 VAL A C 1
ATOM 4667 O O . VAL A 1 569 ? -26.600 -1.637 7.846 1.00 80.25 569 VAL A O 1
ATOM 4670 N N . PRO A 1 570 ? -26.427 -2.184 5.667 1.00 74.81 570 PRO A N 1
ATOM 4671 C CA . PRO A 1 570 ? -27.848 -2.484 5.520 1.00 74.81 570 PRO A CA 1
ATOM 4672 C C . PRO A 1 570 ? -28.297 -3.650 6.419 1.00 74.81 570 PRO A C 1
ATOM 4674 O O . PRO A 1 570 ? -27.513 -4.586 6.624 1.00 74.81 570 PRO A O 1
ATOM 4677 N N . PRO A 1 571 ? -29.556 -3.651 6.899 1.00 68.94 571 PRO A N 1
ATOM 4678 C CA . PRO A 1 571 ? -30.149 -4.831 7.524 1.00 68.94 571 PRO A CA 1
ATOM 4679 C C . PRO A 1 571 ? -30.145 -6.029 6.555 1.00 68.94 571 PRO A C 1
ATOM 4681 O O . PRO A 1 571 ? -30.149 -5.856 5.333 1.00 68.94 571 PRO A O 1
ATOM 4684 N N . LYS A 1 572 ? -30.102 -7.244 7.116 1.00 54.84 572 LYS A N 1
ATOM 4685 C CA . LYS A 1 572 ? -30.029 -8.521 6.382 1.00 54.84 572 LYS A CA 1
ATOM 4686 C C . LYS A 1 572 ? -31.374 -9.237 6.335 1.00 54.84 572 LYS A C 1
ATOM 4688 O O . LYS A 1 572 ? -32.088 -9.165 7.357 1.00 54.84 572 LYS A O 1
#

Radius of gyration: 31.13 Å; Cα contacts (8 Å, |Δi|>4): 1069; chains: 1; bounding box: 70×71×84 Å

Sequence (572 aa):
MSDQLEVNSEHHFDHSAWETPDPGFWTKHDYIVVRADERGLGQSPDFLDTIKSTLYRTLKRTGLGHFRCKKRPKLNRIRARARLRFCKEYRNFPWRRRPLKFSDECSVQVGSGASAEWCFRYEAEKWSHRMITETTTARQRAQMVWAAVWLDRRGHPQRSELIIMERDPNAAKGGYSGQSYIQTLRRGLLPHWRRSQLFMHVNAPIHRARVVAEFMRVKDIRPIEWPAYSPDLNPIEHLWWVLKKRVHAYYPQYSRLDHTAEQWEAFCEVLKKCWREIPSPLITRLIGSMPRRIAACTKAGSEFKYLRMITGRHGLPFLYKEEVEIQRSFLDAFLKSDDRVGWSVKGKLPPVDIVLRKGDVGFDNAEKEKAYKRRTENEWLIAPLGTLDNPKLLQFTTAPFDEEIEITGHIVAHLNVSLSPYATGATPSDIDLFLTLRYISPEGKEVHYTGTAGDPIPLVKGWLRVSFRNTNPNHPKHREYLPWRDYFSTDVRPVIPGDIYSVDVEVCPTNVVVEKGSKIVFEVSSGDTQGSGIFQHNHPQDGSEEVFAGFNHLHFGEKFVNYVTLPIVPPK

Foldseek 3Di:
DVCCVQFDCLQDDPQDDFLADRCSNVVVVVDDDDDDDDAQDDPHDDHPDPPPVVVVVVLVVQAFDWAWFDAFDDDDPVLLVLLLVVLVVCLVPPLQAAKEKFKEKDWDFQVPQVDTDIDGGGPVCNPPPVRHDDDDDDPGDTWIKMKIWIADNVRFTDIWFIDGQDFDCPPPVSGHALVSVLVVCVRHPVVPDDLRHAYEYAPDPRCPDPSNVVSCVVSNHHYDDDRHRPCLLGLCNVVVSQLNNQCCVVPVVSNDDPDDPVSVVVSVVSSRVSSVPDDRVSSSVSSVCNSVSSVVSNPPDDLFAAEEDDAAAPRRCCRDPVNVVVVSLLCCCPPVVPNVQQRVPRPSAARYKDWAAEDAQDFRDPVSSVVTDMDGDHDADKEAWAYAAVFPKPKDKDAFAQFKWKFWWWHWWWFKKAWAADPDDAGAWKFKKKIAKWKAALVRHTRFYQANRRFTAGQWIFIDTVQQQDFDPPDPPDDLRRRHTPPDPVSGDIGHHPDIDTGTTIIGTGHYIHGGNMMMMGIIGRFHHGRCVVPGPPDCVRDDCNHHRTDMDTDDDPVTDIDTDTRIDDDD

Secondary structure (DSSP, 8-state):
--GGGTS-GGG--TT--TTS--HHHHHTTT------PPTTSTT--S-----HHHHHHHHHHHT-EEEE--------HHHHHHHHHHHHHGGG--TTTS-EEEEEEEEEETTTTS---EEEE-SGGGG-GGG-------S--EEEEEEEEEE-TT--EEE---EEPPP-TTSTTSS--HHHHHHHHHHHTGGG--TT-EEE----TTTTSHHHHHHHHHTT--B--PPSS-GGG-STHHHHHHHHHHHHHH-GGGGG----HHHHHHHHHHHHHHHHTS-HHHHHHHHTTHHHHHHHHHSSS-SS--EE---SSTTSGGGSHHHHHHHHHHHIIIII---SS-TTSTTTS-SEEEEEEES---SS-HHHHTTSEEEEES----------SS-----EEPPPPSS-EEEEEEEEEEEEEEEEE-SSS------EEE--EEEE-TTS-EE-EE-TTS-EE-SB-BEEEGGG----TTSTT-BTTB------TTT-----TT--EEEEEEEEEEEEEEPTT-EEEE--BSS--SS-TT--S--TTTS-HHHH-EEEEE--BTTB--B----EEPP-

Mean predicted aligned error: 19.27 Å

Solvent-accessible surface area (backbone atoms only — not comparable to full-atom 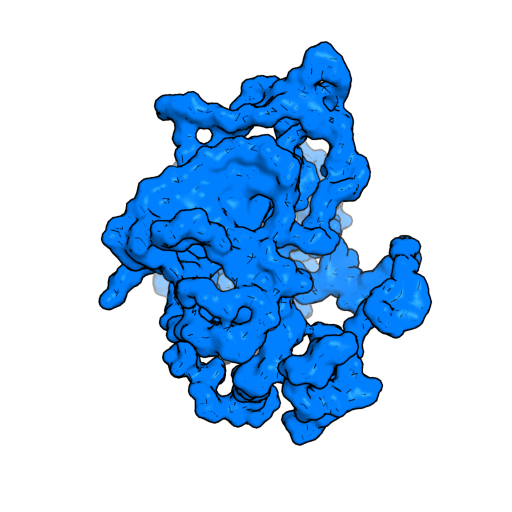values): 32598 Å² total; per-residue (Å²): 124,75,60,76,75,74,49,47,72,77,50,70,52,103,70,49,52,89,84,49,87,31,50,74,42,40,44,79,68,81,39,88,78,82,87,79,69,56,70,34,35,90,88,39,72,70,72,63,66,74,52,70,68,55,40,56,51,47,34,58,70,80,38,40,37,87,38,73,56,54,74,77,77,93,77,52,75,66,50,50,51,46,41,40,52,50,30,60,69,54,52,82,53,55,65,57,53,54,37,44,35,42,37,55,78,45,77,48,44,69,52,53,59,79,78,76,59,71,41,78,41,37,72,81,48,76,76,42,80,91,59,45,69,82,77,85,82,73,94,66,78,57,52,43,34,34,45,37,38,32,35,40,76,88,41,49,52,48,67,43,61,66,38,76,59,62,65,28,83,86,33,100,76,65,35,76,36,34,62,41,46,49,54,47,40,58,71,40,42,51,85,76,58,56,79,91,41,39,34,38,53,67,75,44,72,45,57,71,27,71,70,31,51,49,50,28,61,78,63,57,54,44,69,52,93,49,52,63,86,45,63,85,76,40,55,58,60,62,47,53,54,50,33,32,46,43,46,48,71,80,44,54,71,56,55,73,67,93,70,50,70,68,60,47,52,56,50,51,53,46,53,40,51,39,54,69,69,52,64,53,70,54,52,40,55,41,47,67,39,45,64,60,45,32,50,55,63,57,66,78,60,78,93,65,70,72,45,76,57,83,75,59,43,75,58,53,48,71,49,34,71,71,48,39,48,54,51,47,50,50,45,31,25,76,75,70,66,50,47,87,84,24,76,82,42,90,78,70,54,69,42,29,39,38,52,42,46,56,80,82,68,71,51,73,44,74,80,49,56,66,72,44,51,73,51,72,42,83,81,90,69,56,24,11,42,18,16,31,57,77,47,67,49,55,75,49,69,54,68,57,32,92,50,73,45,36,38,45,31,34,19,25,17,36,40,34,33,32,38,37,56,49,101,70,80,48,70,31,36,46,47,55,42,22,16,19,37,38,38,28,42,63,87,71,46,76,47,56,34,48,19,82,82,45,42,72,9,53,65,38,50,32,50,34,53,50,26,60,52,57,58,38,87,84,43,94,78,35,39,95,44,42,65,34,58,86,82,47,84,85,48,56,40,76,42,57,63,74,50,76,43,79,36,69,30,48,20,49,66,42,45,35,43,47,51,56,49,12,33,46,37,33,27,33,10,76,30,68,28,82,58,34,75,93,67,64,87,76,51,72,86,83,61,34,58,63,39,54,39,47,49,78,46,78,51,80,52,100,90,34,81,59,47,69,49,63,12,67,54,78,89,130

Organism: Pyrenophora tritici-repentis (strain Pt-1C-BFP) (NCBI:txid426418)

Nearest PDB structures (foldseek):
  4r79-assembly1_B  TM=5.747E-01  e=9.450E-10  Drosophila mauritiana
  3k9j-assembly2_A  TM=6.510E-01  e=4.031E-08  Homo sapiens
  3k9k-assembly2_A  TM=6.263E-01  e=1.228E-06  Homo sapiens
  8fnh-assembly1_G  TM=5.618E-01  e=2.659E-04  Homo sapiens
  8w2r-assembly1_I  TM=5.156E-01  e=1.020E-03  Human immunodeficiency virus 1